Protein 4TVM (pdb70)

CATH classification: 2.20.28.60 (+2 more: 1.10.580.10, 1.10.230.10)

Radius of gyration: 23.13 Å; Cα contacts (8 Å, |Δi|>4): 486; chains: 1; bounding box: 60×56×73 Å

Nearest PDB structures (foldseek):
  4tvm-assembly1_A-2  TM=1.003E+00  e=7.308E-59  Mycobacterium tuberculosis H37Rv
  2h12-assembly1_E  TM=9.307E-01  e=6.183E-31  Acetobacter aceti
  4jad-assembly1_A  TM=8.945E-01  e=4.237E-31  Escherichia coli K-12
  4g6b-assembly1_A  TM=8.903E-01  e=1.090E-30  Escherichia coli K-12
  1nxe-assembly1_A-3  TM=8.908E-01  e=1.922E-30  Escherichia coli

GO terms:
  GO:0005886 plasma membrane (C, HDA)

Secondary structure (DSSP, 8-state):
-EEE--SS--EEE-EE--SSS--EE---S-TTTSS-----GGGTT-------SEEEETTTTEEEETTEEHHHHHHH--HHHHHHHHHHSSPPPHHHHHHHHHHHHTT-S--HHHHHGGGGS-TT--HHHHHHHHHHHHHHH-GGG--SSSTTHHHHHHHHHHHHHHHHHHHHHHHHTTPPP----TTS-HHHHHHHHHH--TTS-----HHHHHHHHHHHHHHS---S-HHHHHHHHHHHTT--HHHHHHHHHHHHSSTTTTTHHHHHHHHHHHHTTSS-S------HHHHHHHHHHHHH---S-HHHHHHHHHH---HHHHHHHHHTT--GGGHHHHHHHHHHHHHHHHHHHHHTSS----------------------

Solvent-accessible surface area: 21440 Å² total; per-residue (Å²): 117,28,88,70,175,36,129,62,19,123,26,99,12,129,53,57,144,43,147,94,42,99,79,31,100,38,83,44,92,18,69,79,151,13,56,76,43,74,154,38,118,69,134,84,137,64,89,110,38,157,45,83,2,19,52,71,47,38,136,58,8,46,8,58,0,59,54,70,44,2,72,107,9,7,79,183,20,65,6,16,38,0,2,26,0,0,11,79,16,114,76,16,85,116,97,80,54,58,109,5,41,33,99,2,31,172,29,6,110,10,94,88,58,0,40,150,79,0,105,74,43,92,202,75,19,89,3,10,45,0,0,14,43,0,0,73,17,4,27,68,64,18,136,99,3,46,63,27,97,59,90,42,54,10,50,58,3,0,3,29,2,6,0,8,1,12,1,0,0,0,3,0,23,1,38,23,46,78,49,70,38,12,85,27,55,132,91,33,64,8,2,46,3,3,2,53,1,0,41,1,91,97,95,113,124,65,162,14,65,106,124,32,24,119,0,0,20,6,1,6,0,2,24,0,0,56,11,95,20,77,0,0,47,35,0,24,101,42,3,15,68,135,20,24,6,1,58,0,0,3,12,0,0,82,27,0,123,22,98,178,41,0,6,23,5,37,41,23,4,91,131,24,66,35,68,157,102,73,78,76,95,136,106,222,167,107,40,27,50,24,154,14,5,102,109,13,8,100,137,54,113,47,125,72,7,108,116,45,69,46,86,103,154,121,129,120,116,69,35,38,3,0,30,3,1,104,49,20,43,2,49,16,139,0,0,8,0,0,19,0,5,0,6,3,0,0,0,0,1,1,1,21,31,12,43,122,67,91,115,44,192,109,34,180,76,165,137,96,147,130,49,165,141,132,210,146,182,113,136,180

Organism: Mycobacterium tuberculosis (strain ATCC 25618 / H37Rv) (NCBI:txid83332)

Foldseek 3Di:
DDKQADPVDIGDFDWADDPDDDTDGDCDVVPVVPVDDDDDPPCPPPDDDDDQAWDADLVVGFIDGLPHGLVCCLVPHWLQQLLVCRQVPHGDDPVRSVVLQVLLLVQQDDDVVLLCVLVPDDQQDQLLVQLLVSLVCVCVVCVPQFQLQDPVSLPNVLSNCLRHLLLSLLSSLCRNPVADADDADSPDGSQQSSVCRNPNHPVDDDDRDVLLSSLLRSVLSLLQADDDDQLLVQLVQCCQVVGTNSVSLSSSSVSLPDCVHLLVLLVLVVVQVVQVVDPHDDDPRDDPSQVVLVVSQVVLDPPHCVCVVVVVVPPDGSPSVSSVCVSSVHDSSSRSSSSSSSHVSHSSNSSVVQNVDPHRHHDDDDDDDDDDDDDDDPPD

B-factor: mean 55.1, std 18.45, range [26.33, 127.05]

Structure (mmCIF, N/CA/C/O backbone):
data_4TVM
#
_entry.id   4TVM
#
_cell.length_a   148.767
_cell.length_b   148.767
_cell.length_c   182.797
_cell.angle_alpha   90.00
_cell.angle_beta   90.00
_cell.angle_gamma   120.00
#
_symmetry.space_group_name_H-M   'H 3 2'
#
loop_
_entity.id
_entity.type
_entity.pdbx_description
1 polymer 'Citrate synthase'
2 non-polymer 'OXALOACETATE ION'
3 water water
#
loop_
_atom_site.group_PDB
_atom_site.id
_atom_site.type_symbol
_atom_site.label_atom_id
_atom_site.label_alt_id
_atom_site.label_comp_id
_atom_site.label_asym_id
_atom_site.label_entity_id
_atom_site.label_seq_id
_atom_site.pdbx_PDB_ins_code
_atom_site.Cartn_x
_atom_site.Cartn_y
_atom_site.Cartn_z
_atom_site.occupancy
_atom_site.B_iso_or_equiv
_atom_site.auth_seq_id
_atom_site.auth_comp_id
_atom_site.auth_asym_id
_atom_site.auth_atom_id
_atom_site.pdbx_PDB_model_num
ATOM 1 N N . THR A 1 7 ? 39.473 53.137 82.805 1.00 58.19 7 THR A N 1
ATOM 2 C CA . THR A 1 7 ? 39.381 53.374 84.277 1.00 61.67 7 THR A CA 1
ATOM 3 C C . THR A 1 7 ? 38.168 54.242 84.677 1.00 59.98 7 THR A C 1
ATOM 4 O O . THR A 1 7 ? 37.703 55.093 83.907 1.00 59.99 7 THR A O 1
ATOM 8 N N . ALA A 1 8 ? 37.645 53.975 85.874 1.00 59.72 8 ALA A N 1
ATOM 9 C CA . ALA A 1 8 ? 36.736 54.883 86.588 1.00 55.14 8 ALA A CA 1
ATOM 10 C C . ALA A 1 8 ? 37.291 55.088 87.987 1.00 57.31 8 ALA A C 1
ATOM 11 O O . ALA A 1 8 ? 38.130 54.314 88.449 1.00 52.46 8 ALA A O 1
ATOM 13 N N . 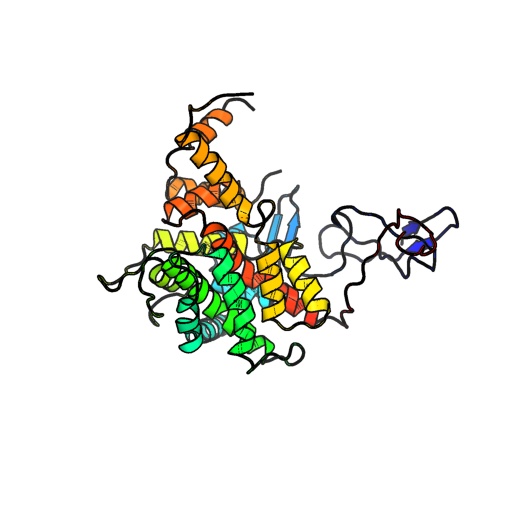THR A 1 9 ? 36.819 56.127 88.661 1.00 60.53 9 THR A N 1
ATOM 14 C CA . THR A 1 9 ? 37.198 56.390 90.033 1.00 58.99 9 THR A CA 1
ATOM 15 C C . THR A 1 9 ? 35.913 56.610 90.814 1.00 61.38 9 THR A C 1
ATOM 16 O O . THR A 1 9 ? 35.031 57.350 90.367 1.00 56.85 9 THR A O 1
ATOM 20 N N . LEU A 1 10 ? 35.816 55.953 91.970 1.00 65.64 10 LEU A N 1
ATOM 21 C CA . LEU A 1 10 ? 34.696 56.095 92.877 1.00 64.78 10 LEU A CA 1
ATOM 22 C C . LEU A 1 10 ? 35.156 56.711 94.193 1.00 71.66 10 LEU A C 1
ATOM 23 O O . LEU A 1 10 ? 36.188 56.312 94.771 1.00 68.83 10 LEU A O 1
ATOM 28 N N . ARG A 1 11 ? 34.353 57.659 94.669 1.00 75.50 11 ARG A N 1
ATOM 29 C CA . ARG A 1 11 ? 34.638 58.408 95.880 1.00 80.67 11 ARG A CA 1
ATOM 30 C C . ARG A 1 11 ? 33.457 58.218 96.825 1.00 81.48 11 ARG A C 1
ATOM 31 O O . ARG A 1 11 ? 32.331 58.598 96.505 1.00 85.81 11 ARG A O 1
ATOM 39 N N . TYR A 1 12 ? 33.729 57.649 97.991 1.00 79.69 12 TYR A N 1
ATOM 40 C CA . TYR A 1 12 ? 32.711 57.310 98.967 1.00 74.43 12 TYR A CA 1
ATOM 41 C C . TYR A 1 12 ? 33.148 57.956 100.264 1.00 76.66 12 TYR A C 1
ATOM 42 O O . TYR A 1 12 ? 34.282 58.394 100.380 1.00 78.28 12 TYR A O 1
ATOM 51 N N . PRO A 1 13 ? 32.270 57.989 101.255 1.00 79.16 13 PRO A N 1
ATOM 52 C CA . PRO A 1 13 ? 32.522 58.813 102.426 1.00 80.93 13 PRO A CA 1
ATOM 53 C C . PRO A 1 13 ? 33.883 58.574 103.045 1.00 82.78 13 PRO A C 1
ATOM 54 O O . PRO A 1 13 ? 34.576 59.526 103.403 1.00 83.65 13 PRO A O 1
ATOM 58 N N . GLY A 1 14 ? 34.267 57.311 103.159 1.00 80.07 14 GLY A N 1
ATOM 59 C CA . GLY A 1 14 ? 35.641 56.989 103.481 1.00 78.49 14 GLY A CA 1
ATOM 60 C C . GLY A 1 14 ? 36.550 57.464 102.361 1.00 83.54 14 GLY A C 1
ATOM 61 O O . GLY A 1 14 ? 37.609 58.036 102.611 1.00 84.96 14 GLY A O 1
ATOM 62 N N . GLY A 1 15 ? 36.114 57.230 101.122 1.00 85.55 15 GLY A N 1
ATOM 63 C CA . GLY A 1 15 ? 36.834 57.621 99.925 1.00 87.77 15 GLY A CA 1
ATOM 64 C C . GLY A 1 15 ? 38.059 56.738 99.813 1.00 88.68 15 GLY A C 1
ATOM 65 O O . GLY A 1 15 ? 38.494 56.221 100.830 1.00 90.89 15 GLY A O 1
ATOM 66 N N . GLU A 1 16 ? 38.618 56.493 98.632 1.00 87.16 16 GLU A N 1
ATOM 67 C CA . GLU A 1 16 ? 38.101 56.882 97.337 1.00 84.90 16 GLU A CA 1
ATOM 68 C C . GLU A 1 16 ? 38.798 55.931 96.376 1.00 85.37 16 GLU A C 1
ATOM 69 O O . GLU A 1 16 ? 39.969 55.607 96.600 1.00 82.07 16 GLU A O 1
ATOM 75 N N . ILE A 1 17 ? 38.126 55.452 95.326 1.00 79.83 17 ILE A N 1
ATOM 76 C CA . ILE A 1 17 ? 38.703 54.327 94.573 1.00 72.91 17 ILE A CA 1
ATOM 77 C C . ILE A 1 17 ? 38.566 54.232 93.041 1.00 72.71 17 ILE A C 1
ATOM 78 O O . ILE A 1 17 ? 37.589 54.662 92.432 1.00 60.18 17 ILE A O 1
ATOM 83 N N . ASP A 1 18 ? 39.575 53.578 92.468 1.00 74.15 18 ASP A N 1
ATOM 84 C CA . ASP A 1 18 ? 39.760 53.419 91.038 1.00 77.36 18 ASP A CA 1
ATOM 85 C C . ASP A 1 18 ? 39.391 52.007 90.578 1.00 75.22 18 ASP A C 1
ATOM 86 O O . ASP A 1 18 ? 39.871 51.037 91.139 1.00 80.76 18 ASP A O 1
ATOM 91 N N . LEU A 1 19 ? 38.609 51.896 89.516 1.00 74.86 19 LEU A N 1
ATOM 92 C CA . LEU A 1 19 ? 38.047 50.615 89.099 1.00 70.04 19 LEU A CA 1
ATOM 93 C C . LEU A 1 19 ? 38.330 50.276 87.655 1.00 68.59 19 LEU A C 1
ATOM 94 O O . LEU A 1 19 ? 38.148 51.103 86.776 1.00 64.90 19 LEU A O 1
ATOM 99 N N . GLN A 1 20 ? 38.740 49.049 87.386 1.00 67.73 20 GLN A N 1
ATOM 100 C CA . GLN A 1 20 ? 39.019 48.675 86.010 1.00 73.25 20 GLN A CA 1
ATOM 101 C C . GLN A 1 20 ? 37.776 48.672 85.142 1.00 74.41 20 GLN A C 1
ATOM 102 O O . GLN A 1 20 ? 36.663 48.548 85.639 1.00 75.53 20 GLN A O 1
ATOM 108 N N . ILE A 1 21 ? 37.964 48.829 83.841 1.00 72.67 21 ILE A N 1
ATOM 109 C CA . ILE A 1 21 ? 36.834 48.804 82.926 1.00 69.93 21 ILE A CA 1
ATOM 110 C C . ILE A 1 21 ? 37.002 47.610 82.036 1.00 68.63 21 ILE A C 1
ATOM 111 O O . ILE A 1 21 ? 38.077 47.376 81.497 1.00 62.93 21 ILE A O 1
ATOM 116 N N . VAL A 1 22 ? 35.936 46.850 81.887 1.00 73.41 22 VAL A N 1
ATOM 117 C CA . VAL A 1 22 ? 36.003 45.655 81.079 1.00 74.37 22 VAL A CA 1
ATOM 118 C C . VAL A 1 22 ? 35.130 45.919 79.868 1.00 73.07 22 VAL A C 1
ATOM 119 O O . VAL A 1 22 ? 33.992 46.390 80.005 1.00 72.01 22 VAL A O 1
ATOM 123 N N . HIS A 1 23 ? 35.685 45.649 78.688 1.00 70.29 23 HIS A N 1
ATOM 124 C CA . HIS A 1 23 ? 35.074 46.072 77.438 1.00 65.19 23 HIS A CA 1
ATOM 125 C C . HIS A 1 23 ? 34.233 45.012 76.787 1.00 59.53 23 HIS A C 1
ATOM 126 O O . HIS A 1 23 ? 34.608 43.860 76.738 1.00 69.01 23 HIS A O 1
ATOM 133 N N . ALA A 1 24 ? 33.110 45.432 76.244 1.00 55.52 24 ALA A N 1
ATOM 134 C CA . ALA A 1 24 ? 32.148 44.547 75.643 1.00 55.35 24 ALA A CA 1
ATOM 135 C C . ALA A 1 24 ? 32.293 44.606 74.128 1.00 57.44 24 ALA A C 1
ATOM 136 O O . ALA A 1 24 ? 32.412 45.696 73.565 1.00 54.81 24 ALA A O 1
ATOM 138 N N . THR A 1 25 ? 32.252 43.457 73.464 1.00 54.77 25 THR A N 1
ATOM 139 C CA . THR A 1 25 ? 32.315 43.467 72.011 1.00 54.26 25 THR A CA 1
ATOM 140 C C . THR A 1 25 ? 31.095 44.096 71.378 1.00 46.64 25 THR A C 1
ATOM 141 O O . THR A 1 25 ? 31.133 44.428 70.232 1.00 52.95 25 THR A O 1
ATOM 145 N N . GLU A 1 26 ? 30.018 44.256 72.113 1.00 46.52 26 GLU A N 1
ATOM 146 C CA . GLU A 1 26 ? 28.941 45.121 71.692 1.00 42.91 26 GLU A CA 1
ATOM 147 C C . GLU A 1 26 ? 28.141 45.436 72.906 1.00 43.95 26 GLU A C 1
ATOM 148 O O . GLU A 1 26 ? 28.057 44.627 73.815 1.00 43.10 26 GLU A O 1
ATOM 154 N N . GLY A 1 27 ? 27.498 46.587 72.910 1.00 43.68 27 GLY A N 1
ATOM 155 C CA . GLY A 1 27 ? 26.622 46.954 73.997 1.00 39.93 27 GLY A CA 1
ATOM 156 C C . GLY A 1 27 ? 27.411 47.615 75.096 1.00 42.28 27 GLY A C 1
ATOM 157 O O . GLY A 1 27 ? 28.563 47.999 74.901 1.00 42.21 27 GLY A O 1
ATOM 158 N N . ALA A 1 28 ? 26.778 47.735 76.263 1.00 45.06 28 ALA A N 1
ATOM 159 C CA . ALA A 1 28 ? 27.344 48.443 77.397 1.00 41.53 28 ALA A CA 1
ATOM 160 C C . ALA A 1 28 ? 28.563 47.740 77.925 1.00 45.69 28 ALA A C 1
ATOM 161 O O . ALA A 1 28 ? 28.662 46.510 77.899 1.00 52.61 28 ALA A O 1
ATOM 163 N N . ASP A 1 29 ? 29.500 48.546 78.390 1.00 52.76 29 ASP A N 1
ATOM 164 C CA . ASP A 1 29 ? 30.691 48.055 79.032 1.00 57.35 29 ASP A CA 1
ATOM 165 C C . ASP A 1 29 ? 30.436 48.036 80.523 1.00 60.27 29 ASP A C 1
ATOM 166 O O . ASP A 1 29 ? 29.506 48.698 81.030 1.00 52.56 29 ASP A O 1
ATOM 171 N N . GLY A 1 30 ? 31.265 47.261 81.219 1.00 66.14 30 GLY A N 1
ATOM 172 C CA . GLY A 1 30 ? 31.190 47.136 82.674 1.00 60.89 30 GLY A CA 1
ATOM 173 C C . GLY A 1 30 ? 32.293 47.907 83.381 1.00 58.71 30 GLY A C 1
ATOM 174 O O . GLY A 1 30 ? 33.419 48.023 82.875 1.00 58.58 30 GLY A O 1
ATOM 175 N N . ILE A 1 31 ? 31.946 48.449 84.547 1.00 59.32 31 ILE A N 1
ATOM 176 C CA . ILE A 1 31 ? 32.917 48.986 85.500 1.00 57.46 31 ILE A CA 1
ATOM 177 C C . ILE A 1 31 ? 33.159 47.904 86.558 1.00 58.22 31 ILE A C 1
ATOM 178 O O . ILE A 1 31 ? 32.306 47.670 87.430 1.00 54.34 31 ILE A O 1
ATOM 183 N N . ALA A 1 32 ? 34.312 47.243 86.482 1.00 56.22 32 ALA A N 1
ATOM 184 C CA . ALA A 1 32 ? 34.590 46.103 87.350 1.00 60.14 32 ALA A CA 1
ATOM 185 C C . ALA A 1 32 ? 34.692 46.555 88.791 1.00 63.13 32 ALA A C 1
ATOM 186 O O . ALA A 1 32 ? 35.595 47.310 89.165 1.00 59.71 32 ALA A O 1
ATOM 188 N N . LEU A 1 33 ? 33.753 46.098 89.605 1.00 62.11 33 LEU A N 1
ATOM 189 C CA . LEU A 1 33 ? 33.905 46.244 91.025 1.00 59.99 33 LEU A CA 1
ATOM 190 C C . LEU A 1 33 ? 35.145 45.433 91.309 1.00 63.93 33 LEU A C 1
ATOM 191 O O . LEU A 1 33 ? 35.453 44.506 90.562 1.00 73.24 33 LEU A O 1
ATOM 196 N N . GLY A 1 34 ? 35.905 45.826 92.318 1.00 65.46 34 GLY A N 1
ATOM 197 C CA . GLY A 1 34 ? 37.099 45.086 92.675 1.00 72.33 34 GLY A CA 1
ATOM 198 C C . GLY A 1 34 ? 36.700 44.196 93.827 1.00 75.36 34 GLY A C 1
ATOM 199 O O . GLY A 1 34 ? 35.644 43.556 93.771 1.00 71.30 34 GLY A O 1
ATOM 200 N N . PRO A 1 35 ? 37.560 44.125 94.855 1.00 70.05 35 PRO A N 1
ATOM 201 C CA . PRO A 1 35 ? 37.104 43.762 96.191 1.00 69.94 35 PRO A CA 1
ATOM 202 C C . PRO A 1 35 ? 36.494 45.013 96.842 1.00 70.90 35 PRO A C 1
ATOM 203 O O . PRO A 1 35 ? 37.121 45.677 97.676 1.00 59.31 35 PRO A O 1
ATOM 207 N N . LEU A 1 36 ? 35.270 45.335 96.429 1.00 71.63 36 LEU A N 1
ATOM 208 C CA . LEU A 1 36 ? 34.667 46.615 96.790 1.00 67.91 36 LEU A CA 1
ATOM 209 C C . LEU A 1 36 ? 34.547 46.852 98.291 1.00 68.36 36 LEU A C 1
ATOM 210 O O . LEU A 1 36 ? 34.753 47.976 98.732 1.00 61.81 36 LEU A O 1
ATOM 215 N N . LEU A 1 37 ? 34.218 45.829 99.076 1.00 76.06 37 LEU A N 1
ATOM 216 C CA . LEU A 1 37 ? 34.294 45.980 100.539 1.00 80.46 37 LEU A CA 1
ATOM 217 C C . LEU A 1 37 ? 35.107 44.897 101.187 1.00 79.48 37 LEU A C 1
ATOM 218 O O . LEU A 1 37 ? 34.962 43.750 100.810 1.00 86.25 37 LEU A O 1
ATOM 223 N N . ALA A 1 38 ? 36.057 45.239 102.057 1.00 86.09 38 ALA A N 1
ATOM 224 C CA . ALA A 1 38 ? 36.942 46.368 101.862 1.00 84.38 38 ALA A CA 1
ATOM 225 C C . ALA A 1 38 ? 37.664 45.765 100.702 1.00 81.07 38 ALA A C 1
ATOM 226 O O . ALA A 1 38 ? 37.721 44.529 100.620 1.00 76.86 38 ALA A O 1
ATOM 228 N N . LYS A 1 39 ? 38.248 46.549 99.807 1.00 78.74 39 LYS A N 1
ATOM 229 C CA . LYS A 1 39 ? 38.869 47.852 100.040 1.00 72.50 39 LYS A CA 1
ATOM 230 C C . LYS A 1 39 ? 38.098 49.011 100.660 1.00 69.98 39 LYS A C 1
ATOM 231 O O . LYS A 1 39 ? 38.729 49.943 101.159 1.00 73.40 39 LYS A O 1
ATOM 237 N N . THR A 1 40 ? 36.774 49.018 100.589 1.00 65.04 40 THR A N 1
ATOM 238 C CA . THR A 1 40 ? 36.026 50.211 100.980 1.00 60.55 40 THR A CA 1
ATOM 239 C C . THR A 1 40 ? 34.961 50.065 102.050 1.00 61.27 40 THR A C 1
ATOM 240 O O . THR A 1 40 ? 34.363 51.067 102.438 1.00 61.49 40 THR A O 1
ATOM 244 N N . GLY A 1 41 ? 34.687 48.855 102.524 1.00 62.73 41 GLY A N 1
ATOM 245 C CA . GLY A 1 41 ? 33.573 48.663 103.455 1.00 63.16 41 GLY A CA 1
ATOM 246 C C . GLY A 1 41 ? 32.214 49.139 102.939 1.00 63.98 41 GLY A C 1
ATOM 247 O O . GLY A 1 41 ? 31.324 49.487 103.726 1.00 70.01 41 GLY A O 1
ATOM 248 N N . HIS A 1 42 ? 32.039 49.155 101.623 1.00 56.31 42 HIS A N 1
ATOM 249 C CA . HIS A 1 42 ? 30.775 49.556 101.036 1.00 57.59 42 HIS A CA 1
ATOM 250 C C . HIS A 1 42 ? 30.311 48.543 99.991 1.00 55.31 42 HIS A C 1
ATOM 251 O O . HIS A 1 42 ? 31.120 47.802 99.441 1.00 53.53 42 HIS A O 1
ATOM 258 N N . THR A 1 43 ? 29.006 48.513 99.740 1.00 53.19 43 THR A N 1
ATOM 259 C CA . THR A 1 43 ? 28.417 47.690 98.682 1.00 53.84 43 THR A CA 1
ATOM 260 C C . THR A 1 43 ? 27.633 48.540 97.699 1.00 55.89 43 THR A C 1
ATOM 261 O O . THR A 1 43 ? 27.236 49.670 98.010 1.00 53.02 43 THR A O 1
ATOM 265 N N . THR A 1 44 ? 27.402 47.993 96.509 1.00 51.99 44 THR A N 1
ATOM 266 C CA . THR A 1 44 ? 26.436 48.587 95.599 1.00 48.83 44 THR A CA 1
ATOM 267 C C . THR A 1 44 ? 25.086 48.089 96.047 1.00 46.12 44 THR A C 1
ATOM 268 O O . THR A 1 44 ? 24.958 46.975 96.545 1.00 53.27 44 THR A O 1
ATOM 272 N N . PHE A 1 45 ? 24.075 48.922 95.907 1.00 46.76 45 PHE A N 1
ATOM 273 C CA . PHE A 1 45 ? 22.699 48.492 96.118 1.00 47.72 45 PHE A CA 1
ATOM 274 C C . PHE A 1 45 ? 21.992 48.669 94.772 1.00 45.52 45 PHE A C 1
ATOM 275 O O . PHE A 1 45 ? 22.065 49.729 94.200 1.00 46.45 45 PHE A O 1
ATOM 283 N N . ASP A 1 46 ? 21.368 47.619 94.247 1.00 48.69 46 ASP A N 1
ATOM 284 C CA . ASP A 1 46 ? 20.705 47.666 92.932 1.00 48.64 46 ASP A CA 1
ATOM 285 C C . ASP A 1 46 ? 19.524 46.730 92.858 1.00 45.95 46 ASP A C 1
ATOM 286 O O . ASP A 1 46 ? 19.681 45.554 92.567 1.00 49.65 46 ASP A O 1
ATOM 291 N N . VAL A 1 47 ? 18.338 47.252 93.111 1.00 47.30 47 VAL A N 1
ATOM 292 C CA . VAL A 1 47 ? 17.120 46.445 93.060 1.00 50.76 47 VAL A CA 1
ATOM 293 C C . VAL A 1 47 ? 17.007 45.638 91.765 1.00 52.02 47 VAL A C 1
ATOM 294 O O . VAL A 1 47 ? 17.157 46.170 90.679 1.00 58.66 47 VAL A O 1
ATOM 298 N N . GLY A 1 48 ? 16.777 44.343 91.904 1.00 52.77 48 GLY A N 1
ATOM 299 C CA . GLY A 1 48 ? 16.615 43.444 90.777 1.00 52.97 48 GLY A CA 1
ATOM 300 C C . GLY A 1 48 ? 17.901 43.050 90.065 1.00 53.76 48 GLY A C 1
ATOM 301 O O . GLY A 1 48 ? 17.854 42.276 89.098 1.00 54.33 48 GLY A O 1
ATOM 302 N N . PHE A 1 49 ? 19.043 43.562 90.523 1.00 48.43 49 PHE A N 1
ATOM 303 C CA . PHE A 1 49 ? 20.309 43.454 89.767 1.00 45.30 49 PHE A CA 1
ATOM 304 C C . PHE A 1 49 ? 20.244 44.135 88.393 1.00 42.15 49 PHE A C 1
ATOM 305 O O . PHE A 1 49 ? 21.009 43.808 87.488 1.00 40.37 49 PHE A O 1
ATOM 313 N N . ALA A 1 50 ? 19.350 45.103 88.241 1.00 45.37 50 ALA A N 1
ATOM 314 C CA . ALA A 1 50 ? 19.010 45.612 86.908 1.00 47.35 50 ALA A CA 1
ATOM 315 C C . ALA A 1 50 ? 20.207 46.202 86.214 1.00 47.91 50 ALA A C 1
ATOM 316 O O . ALA A 1 50 ? 20.304 46.123 84.980 1.00 49.55 50 ALA A O 1
ATOM 318 N N . ASN A 1 51 ? 21.128 46.773 87.003 1.00 45.26 51 ASN A N 1
ATOM 319 C CA . ASN A 1 51 ? 22.322 47.435 86.463 1.00 43.47 51 ASN A CA 1
ATOM 320 C C . ASN A 1 51 ? 23.620 46.744 86.741 1.00 42.61 51 ASN A C 1
ATOM 321 O O . ASN A 1 51 ? 24.689 47.267 86.424 1.00 46.72 51 ASN A O 1
ATOM 326 N N . THR A 1 52 ? 23.529 45.544 87.293 1.00 44.58 52 THR A N 1
ATOM 327 C CA . THR A 1 52 ? 24.702 44.765 87.626 1.00 42.24 52 THR A CA 1
ATOM 328 C C . THR A 1 52 ? 24.777 43.575 86.720 1.00 42.37 52 THR A C 1
ATOM 329 O O . THR A 1 52 ? 23.758 42.918 86.489 1.00 39.09 52 THR A O 1
ATOM 333 N N . ALA A 1 53 ? 25.993 43.285 86.258 1.00 45.06 53 ALA A N 1
ATOM 334 C CA . ALA A 1 53 ? 26.289 42.096 85.476 1.00 46.13 53 ALA A CA 1
ATOM 335 C C . ALA A 1 53 ? 27.280 41.242 86.220 1.00 48.29 53 ALA A C 1
ATOM 336 O O . ALA A 1 53 ? 28.323 41.741 86.631 1.00 47.65 53 ALA A O 1
ATOM 338 N N . ALA A 1 54 ? 27.001 39.951 86.361 1.00 47.90 54 ALA A N 1
ATOM 339 C CA . ALA A 1 54 ? 27.965 39.064 87.020 1.00 50.58 54 ALA A CA 1
ATOM 340 C C . ALA A 1 54 ? 28.682 38.127 86.047 1.00 53.02 54 ALA A C 1
ATOM 341 O O . ALA A 1 54 ? 29.589 37.390 86.435 1.00 55.61 54 ALA A O 1
ATOM 343 N N . ALA A 1 55 ? 28.293 38.146 84.783 1.00 52.10 55 ALA A N 1
ATOM 344 C CA . ALA A 1 55 ? 28.882 37.221 83.842 1.00 49.74 55 ALA A CA 1
ATOM 345 C C . ALA A 1 55 ? 29.218 37.870 82.531 1.00 49.34 55 ALA A C 1
ATOM 346 O O . ALA A 1 55 ? 28.647 38.884 82.140 1.00 45.31 55 ALA A O 1
ATOM 348 N N . LYS A 1 56 ? 30.154 37.241 81.849 1.00 48.38 56 LYS A N 1
ATOM 349 C CA . LYS A 1 56 ? 30.393 37.526 80.477 1.00 45.75 56 LYS A CA 1
ATOM 350 C C . LYS A 1 56 ? 29.750 36.404 79.720 1.00 46.30 56 LYS A C 1
ATOM 351 O O . LYS A 1 56 ? 30.003 35.263 80.038 1.00 51.25 56 LYS A O 1
ATOM 357 N N . SER A 1 57 ? 28.918 36.688 78.730 1.00 47.79 57 SER A N 1
ATOM 358 C CA . SER A 1 57 ? 28.662 35.660 77.737 1.00 46.14 57 SER A CA 1
ATOM 359 C C . SER A 1 57 ? 28.512 36.208 76.351 1.00 46.11 57 SER A C 1
ATOM 360 O O . SER A 1 57 ? 28.252 37.383 76.138 1.00 47.79 57 SER A O 1
ATOM 363 N N . SER A 1 58 ? 28.680 35.305 75.412 1.00 42.27 58 SER A N 1
ATOM 364 C CA . SER A 1 58 ? 28.677 35.644 74.039 1.00 46.97 58 SER A CA 1
ATOM 365 C C . SER A 1 58 ? 27.582 34.851 73.375 1.00 45.45 58 SER A C 1
ATOM 366 O O . SER A 1 58 ? 27.770 34.331 72.274 1.00 40.22 58 SER A O 1
ATOM 369 N N . ILE A 1 59 ? 26.447 34.737 74.061 1.00 39.80 59 ILE A N 1
ATOM 370 C CA . ILE A 1 59 ? 25.394 33.890 73.567 1.00 39.73 59 ILE A CA 1
ATOM 371 C C . ILE A 1 59 ? 24.270 34.676 72.912 1.00 39.63 59 ILE A C 1
ATOM 372 O O . ILE A 1 59 ? 23.848 34.347 71.813 1.00 40.73 59 ILE A O 1
ATOM 377 N N . THR A 1 60 ? 23.751 35.680 73.601 1.00 38.49 60 THR A N 1
ATOM 378 C CA . THR A 1 60 ? 22.695 36.465 73.054 1.00 39.60 60 THR A CA 1
ATOM 379 C C . THR A 1 60 ? 22.973 37.940 73.222 1.00 41.56 60 THR A C 1
ATOM 380 O O . THR A 1 60 ? 23.328 38.368 74.284 1.00 37.16 60 THR A O 1
ATOM 384 N N . TYR A 1 61 ? 22.851 38.734 72.163 1.00 45.72 61 TYR A N 1
ATOM 385 C CA . TYR A 1 61 ? 22.993 40.165 72.361 1.00 43.07 61 TYR A CA 1
ATOM 386 C C . TYR A 1 61 ? 21.672 40.761 72.109 1.00 45.18 61 TYR A C 1
ATOM 387 O O . TYR A 1 61 ? 20.984 40.340 71.197 1.00 48.77 61 TYR A O 1
ATOM 396 N N . ILE A 1 62 ? 21.276 41.712 72.937 1.00 46.62 62 ILE A N 1
ATOM 397 C CA . ILE A 1 62 ? 20.076 42.432 72.657 1.00 54.88 62 ILE A CA 1
ATOM 398 C C . ILE A 1 62 ? 20.231 43.911 72.879 1.00 56.06 62 ILE A C 1
ATOM 399 O O . ILE A 1 62 ? 20.935 44.347 73.787 1.00 61.86 62 ILE A O 1
ATOM 404 N N . ASP A 1 63 ? 19.571 44.682 72.033 1.00 58.40 63 ASP A N 1
ATOM 405 C CA . ASP A 1 63 ? 19.415 46.087 72.292 1.00 62.43 63 ASP A CA 1
ATOM 406 C C . ASP A 1 63 ? 17.990 46.454 72.019 1.00 65.23 63 ASP A C 1
ATOM 407 O O . ASP A 1 63 ? 17.599 46.478 70.873 1.00 63.46 63 ASP A O 1
ATOM 412 N N . GLY A 1 64 ? 17.207 46.750 73.044 1.00 63.93 64 GLY A N 1
ATOM 413 C CA . GLY A 1 64 ? 15.778 46.988 72.824 1.00 71.44 64 GLY A CA 1
ATOM 414 C C . GLY A 1 64 ? 15.495 48.293 72.118 1.00 77.31 64 GLY A C 1
ATOM 415 O O . GLY A 1 64 ? 14.607 48.397 71.262 1.00 82.84 64 GLY A O 1
ATOM 416 N N . ASP A 1 65 ? 16.276 49.297 72.470 1.00 78.97 65 ASP A N 1
ATOM 417 C CA . ASP A 1 65 ? 16.079 50.592 71.906 1.00 75.84 65 ASP A CA 1
ATOM 418 C C . ASP A 1 65 ? 16.337 50.498 70.435 1.00 72.59 65 ASP A C 1
ATOM 419 O O . ASP A 1 65 ? 15.678 51.168 69.665 1.00 81.10 65 ASP A O 1
ATOM 424 N N . ALA A 1 66 ? 17.261 49.624 70.041 1.00 67.48 66 ALA A N 1
ATOM 425 C CA . ALA A 1 66 ? 17.718 49.563 68.640 1.00 66.08 66 ALA A CA 1
ATOM 426 C C . ALA A 1 66 ? 16.807 49.017 67.506 1.00 63.62 66 ALA A C 1
ATOM 427 O O . ALA A 1 66 ? 16.849 49.603 66.440 1.00 74.50 66 ALA A O 1
ATOM 429 N N . GLY A 1 67 ? 16.041 47.931 67.632 1.00 54.67 67 GLY A N 1
ATOM 430 C CA . GLY A 1 67 ? 16.044 47.001 68.730 1.00 55.12 67 GLY A CA 1
ATOM 431 C C . GLY A 1 67 ? 16.486 45.670 68.169 1.00 50.36 67 GLY A C 1
ATOM 432 O O . GLY A 1 67 ? 15.863 45.139 67.268 1.00 54.19 67 GLY A O 1
ATOM 433 N N . ILE A 1 68 ? 17.565 45.135 68.710 1.00 49.33 68 ILE A N 1
ATOM 434 C CA . ILE A 1 68 ? 18.240 43.983 68.142 1.00 49.12 68 ILE A CA 1
ATOM 435 C C . ILE A 1 68 ? 18.090 42.769 69.052 1.00 46.57 68 ILE A C 1
ATOM 436 O O . ILE A 1 68 ? 18.111 42.908 70.288 1.00 43.84 68 ILE A O 1
ATOM 441 N N . LEU A 1 69 ? 17.916 41.593 68.442 1.00 44.29 69 LEU A N 1
ATOM 442 C CA . LEU A 1 69 ? 18.097 40.317 69.144 1.00 44.13 69 LEU A CA 1
ATOM 443 C C . LEU A 1 69 ? 18.875 39.329 68.295 1.00 44.23 69 LEU A C 1
ATOM 444 O O . LEU A 1 69 ? 18.357 38.839 67.294 1.00 44.39 69 LEU A O 1
ATOM 449 N N . ARG A 1 70 ? 20.088 38.977 68.701 1.00 41.79 70 ARG A N 1
ATOM 450 C CA . ARG A 1 70 ? 20.854 37.972 67.959 1.00 41.50 70 ARG A CA 1
ATOM 451 C C . ARG A 1 70 ? 21.279 36.737 68.760 1.00 42.23 70 ARG A C 1
ATOM 452 O O . ARG A 1 70 ? 21.685 36.853 69.913 1.00 45.02 70 ARG A O 1
ATOM 460 N N . TYR A 1 71 ? 21.223 35.557 68.156 1.00 41.13 71 TYR A N 1
ATOM 461 C CA . TYR A 1 71 ? 21.839 34.380 68.788 1.00 39.63 71 TYR A CA 1
ATOM 462 C C . TYR A 1 71 ? 23.171 34.111 68.094 1.00 41.91 71 TYR A C 1
ATOM 463 O O . TYR A 1 71 ? 23.213 33.759 66.907 1.00 39.04 71 TYR A O 1
ATOM 472 N N . ARG A 1 72 ? 24.256 34.305 68.840 1.00 40.35 72 ARG A N 1
ATOM 473 C CA . ARG A 1 72 ? 25.607 34.081 68.339 1.00 37.87 72 ARG A CA 1
ATOM 474 C C . ARG A 1 72 ? 25.932 34.987 67.150 1.00 34.43 72 ARG A C 1
ATOM 475 O O . ARG A 1 72 ? 26.738 34.642 66.289 1.00 34.01 72 ARG A O 1
ATOM 483 N N . GLY A 1 73 ? 25.346 36.169 67.140 1.00 34.69 73 GLY A N 1
ATOM 484 C CA . GLY A 1 73 ? 25.616 37.165 66.099 1.00 37.35 73 GLY A CA 1
ATOM 485 C C . GLY A 1 73 ? 24.530 37.220 65.045 1.00 40.49 73 GLY A C 1
ATOM 486 O O . GLY A 1 73 ? 24.471 38.189 64.282 1.00 51.07 73 GLY A O 1
ATOM 487 N N . TYR A 1 74 ? 23.681 36.190 64.981 1.00 38.34 74 TYR A N 1
ATOM 488 C CA . TYR A 1 74 ? 22.697 36.055 63.915 1.00 37.92 74 TYR A CA 1
ATOM 489 C C . TYR A 1 74 ? 21.359 36.651 64.310 1.00 41.81 74 TYR A C 1
ATOM 490 O O . TYR A 1 74 ? 20.842 36.325 65.360 1.00 53.80 74 TYR A O 1
ATOM 499 N N . PRO A 1 75 ? 20.782 37.512 63.462 1.00 46.57 75 PRO A N 1
ATOM 500 C CA . PRO A 1 75 ? 19.516 38.102 63.912 1.00 43.07 75 PRO A CA 1
ATOM 501 C C . PRO A 1 75 ? 18.316 37.147 63.909 1.00 44.69 75 PRO A C 1
ATOM 502 O O . PRO A 1 75 ? 18.280 36.168 63.162 1.00 41.13 75 PRO A O 1
ATOM 506 N N . ILE A 1 76 ? 17.347 37.467 64.775 1.00 46.34 76 ILE A N 1
ATOM 507 C CA . ILE A 1 76 ? 16.247 36.593 65.094 1.00 44.43 76 ILE A CA 1
ATOM 508 C C . ILE A 1 76 ? 15.341 36.453 63.909 1.00 48.90 76 ILE A C 1
ATOM 509 O O . ILE A 1 76 ? 14.791 35.376 63.682 1.00 54.20 76 ILE A O 1
ATOM 514 N N . ASP A 1 77 ? 15.190 37.525 63.133 1.00 51.00 77 ASP A N 1
ATOM 515 C CA . ASP A 1 77 ? 14.317 37.473 61.968 1.00 47.68 77 ASP A CA 1
ATOM 516 C C . ASP A 1 77 ? 14.869 36.465 60.977 1.00 46.79 77 ASP A C 1
ATOM 517 O O . ASP A 1 77 ? 14.116 35.732 60.367 1.00 50.18 77 ASP A O 1
ATOM 522 N N . GLN A 1 78 ? 16.187 36.390 60.845 1.00 46.63 78 GLN A N 1
ATOM 523 C CA . GLN A 1 78 ? 16.804 35.434 59.907 1.00 46.68 78 GLN A CA 1
ATOM 524 C C . GLN A 1 78 ? 16.654 33.962 60.363 1.00 45.27 78 GLN A C 1
ATOM 525 O O . GLN A 1 78 ? 16.308 33.085 59.567 1.00 43.03 78 GLN A O 1
ATOM 531 N N . LEU A 1 79 ? 16.849 33.682 61.649 1.00 46.42 79 LEU A N 1
ATOM 532 C CA . LEU A 1 79 ? 16.724 32.282 62.144 1.00 40.13 79 LEU A CA 1
ATOM 533 C C . LEU A 1 79 ? 15.292 31.822 62.125 1.00 39.95 79 LEU A C 1
ATOM 534 O O . LEU A 1 79 ? 14.983 30.677 61.766 1.00 39.68 79 LEU A O 1
ATOM 539 N N . ALA A 1 80 ? 14.403 32.726 62.522 1.00 44.79 80 ALA A N 1
ATOM 540 C CA . ALA A 1 80 ? 12.976 32.431 62.577 1.00 47.74 80 ALA A CA 1
ATOM 541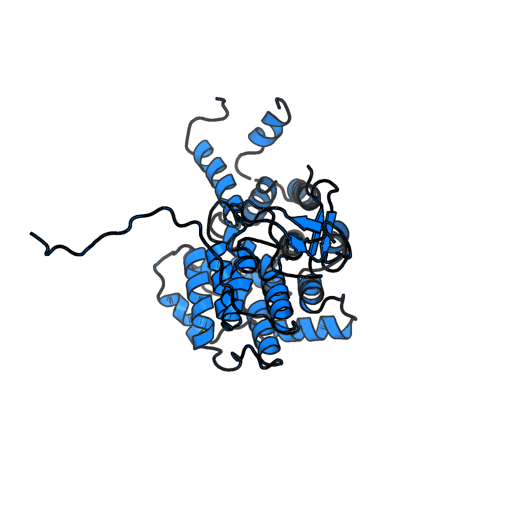 C C . ALA A 1 80 ? 12.496 32.033 61.207 1.00 49.41 80 ALA A C 1
ATOM 542 O O . ALA A 1 80 ? 11.864 30.998 61.030 1.00 52.98 80 ALA A O 1
ATOM 544 N N . GLU A 1 81 ? 12.809 32.882 60.239 1.00 55.83 81 GLU A N 1
ATOM 545 C CA . GLU A 1 81 ? 12.420 32.663 58.859 1.00 58.86 81 GLU A CA 1
ATOM 546 C C . GLU A 1 81 ? 13.239 31.573 58.163 1.00 51.01 81 GLU A C 1
ATOM 547 O O . GLU A 1 81 ? 12.672 30.826 57.354 1.00 49.34 81 GLU A O 1
ATOM 553 N N . LYS A 1 82 ? 14.530 31.436 58.481 1.00 43.25 82 LYS A N 1
ATOM 554 C CA . LYS A 1 82 ? 15.375 30.447 57.753 1.00 47.00 82 LYS A CA 1
ATOM 555 C C . LYS A 1 82 ? 15.955 29.207 58.487 1.00 45.64 82 LYS A C 1
ATOM 556 O O . LYS A 1 82 ? 16.474 28.294 57.829 1.00 43.14 82 LYS A O 1
ATOM 562 N N . SER A 1 83 ? 15.870 29.151 59.814 1.00 42.00 83 SER A N 1
ATOM 563 C CA . SER A 1 83 ? 16.467 28.043 60.557 1.00 40.93 83 SER A CA 1
ATOM 564 C C . SER A 1 83 ? 15.433 27.037 61.039 1.00 41.08 83 SER A C 1
ATOM 565 O O . SER A 1 83 ? 14.298 27.025 60.572 1.00 43.80 83 SER A O 1
ATOM 568 N N . THR A 1 84 ? 15.849 26.164 61.953 1.00 42.01 84 THR A N 1
ATOM 569 C CA . THR A 1 84 ? 14.909 25.317 62.706 1.00 41.85 84 THR A CA 1
ATOM 570 C C . THR A 1 84 ? 15.227 25.392 64.177 1.00 44.25 84 THR A C 1
ATOM 571 O O . THR A 1 84 ? 16.327 25.759 64.591 1.00 43.51 84 THR A O 1
ATOM 575 N N . PHE A 1 85 ? 14.260 25.021 64.988 1.00 46.86 85 PHE A N 1
ATOM 576 C CA . PHE A 1 85 ? 14.510 24.938 66.400 1.00 42.91 85 PHE A CA 1
ATOM 577 C C . PHE A 1 85 ? 15.718 24.065 66.760 1.00 42.53 85 PHE A C 1
ATOM 578 O O . PHE A 1 85 ? 16.496 24.412 67.649 1.00 48.41 85 PHE A O 1
ATOM 586 N N . ILE A 1 86 ? 15.933 22.973 66.059 1.00 42.40 86 ILE A N 1
ATOM 587 C CA . ILE A 1 86 ? 17.104 22.155 66.367 1.00 46.40 86 ILE A CA 1
ATOM 588 C C . ILE A 1 86 ? 18.396 22.829 65.946 1.00 42.82 86 ILE A C 1
ATOM 589 O O . ILE A 1 86 ? 19.412 22.749 66.625 1.00 38.27 86 ILE A O 1
ATOM 594 N N . GLU A 1 87 ? 18.375 23.500 64.808 1.00 44.00 87 GLU A N 1
ATOM 595 C CA . GLU A 1 87 ? 19.586 24.141 64.334 1.00 38.31 87 GLU A CA 1
ATOM 596 C C . GLU A 1 87 ? 19.949 25.246 65.333 1.00 36.71 87 GLU A C 1
ATOM 597 O O . GLU A 1 87 ? 21.113 25.480 65.666 1.00 34.06 87 GLU A O 1
ATOM 603 N N . VAL A 1 88 ? 18.910 25.886 65.833 1.00 33.62 88 VAL A N 1
ATOM 604 C CA . VAL A 1 88 ? 19.034 26.934 66.818 1.00 34.15 88 VAL A CA 1
ATOM 605 C C . VAL A 1 88 ? 19.552 26.427 68.149 1.00 35.70 88 VAL A C 1
ATOM 606 O O . VAL A 1 88 ? 20.421 27.075 68.739 1.00 37.06 88 VAL A O 1
ATOM 610 N N . CYS A 1 89 ? 19.053 25.263 68.606 1.00 35.56 89 CYS A N 1
ATOM 611 C CA . CYS A 1 89 ? 19.621 24.561 69.775 1.00 30.27 89 CYS A CA 1
ATOM 612 C C . CYS A 1 89 ? 21.085 24.406 69.569 1.00 27.28 89 CYS A C 1
ATOM 613 O O . CYS A 1 89 ? 21.881 24.794 70.392 1.00 28.15 89 CYS A O 1
ATOM 616 N N . TYR A 1 90 ? 21.463 23.796 68.460 1.00 29.34 90 TYR A N 1
ATOM 617 C CA . TYR A 1 90 ? 22.885 23.538 68.218 1.00 30.71 90 TYR A CA 1
ATOM 618 C C . TYR A 1 90 ? 23.672 24.835 68.271 1.00 32.71 90 TYR A C 1
ATOM 619 O O . TYR A 1 90 ? 24.702 24.884 68.953 1.00 34.88 90 TYR A O 1
ATOM 628 N N . LEU A 1 91 ? 23.185 25.878 67.575 1.00 30.29 91 LEU A N 1
ATOM 629 C CA . LEU A 1 91 ? 23.938 27.104 67.426 1.00 32.30 91 LEU A CA 1
ATOM 630 C C . LEU A 1 91 ? 24.182 27.656 68.789 1.00 34.71 91 LEU A C 1
ATOM 631 O O . LEU A 1 91 ? 25.306 27.932 69.149 1.00 40.28 91 LEU A O 1
ATOM 636 N N . LEU A 1 92 ? 23.115 27.831 69.556 1.00 33.63 92 LEU A N 1
ATOM 637 C CA . LEU A 1 92 ? 23.244 28.480 70.825 1.00 34.34 92 LEU A CA 1
ATOM 638 C C . LEU A 1 92 ? 24.204 27.749 71.715 1.00 38.10 92 LEU A C 1
ATOM 639 O O . LEU A 1 92 ? 25.058 28.375 72.346 1.00 44.32 92 LEU A O 1
ATOM 644 N N . ILE A 1 93 ? 24.029 26.436 71.818 1.00 36.99 93 ILE A N 1
ATOM 645 C CA . ILE A 1 93 ? 24.862 25.647 72.717 1.00 39.49 93 ILE A CA 1
ATOM 646 C C . ILE A 1 93 ? 26.335 25.621 72.308 1.00 41.84 93 ILE A C 1
ATOM 647 O O . ILE A 1 93 ? 27.181 25.911 73.127 1.00 49.39 93 ILE A O 1
ATOM 652 N N . TYR A 1 94 ? 26.656 25.307 71.064 1.00 46.24 94 TYR A N 1
ATOM 653 C CA . TYR A 1 94 ? 28.074 25.200 70.682 1.00 45.89 94 TYR A CA 1
ATOM 654 C C . TYR A 1 94 ? 28.577 26.449 69.995 1.00 47.96 94 TYR A C 1
ATOM 655 O O . TYR A 1 94 ? 29.735 26.535 69.638 1.00 50.96 94 TYR A O 1
ATOM 664 N N . GLY A 1 95 ? 27.707 27.417 69.788 1.00 50.63 95 GLY A N 1
ATOM 665 C CA . GLY A 1 95 ? 28.148 28.724 69.346 1.00 51.47 95 GLY A CA 1
ATOM 666 C C . GLY A 1 95 ? 28.393 28.908 67.869 1.00 49.41 95 GLY A C 1
ATOM 667 O O . GLY A 1 95 ? 28.895 29.953 67.467 1.00 52.46 95 GLY A O 1
ATOM 668 N N . GLU A 1 96 ? 28.036 27.932 67.044 1.00 46.39 96 GLU A N 1
ATOM 669 C CA . GLU A 1 96 ? 28.134 28.127 65.606 1.00 46.27 96 GLU A CA 1
ATOM 670 C C . GLU A 1 96 ? 27.024 27.395 64.917 1.00 45.52 96 GLU A C 1
ATOM 671 O O . GLU A 1 96 ? 26.435 26.484 65.472 1.00 43.70 96 GLU A O 1
ATOM 677 N N . LEU A 1 97 ? 26.747 27.759 63.672 1.00 49.02 97 LEU A N 1
ATOM 678 C CA . LEU A 1 97 ? 25.837 26.933 62.871 1.00 45.55 97 LEU A CA 1
ATOM 679 C C . LEU A 1 97 ? 26.607 25.674 62.470 1.00 48.96 97 LEU A C 1
ATOM 680 O O . LEU A 1 97 ? 27.840 25.735 62.294 1.00 45.69 97 LEU A O 1
ATOM 685 N N . PRO A 1 98 ? 25.885 24.542 62.311 1.00 47.89 98 PRO A N 1
ATOM 686 C CA . PRO A 1 98 ? 26.429 23.239 61.978 1.00 53.16 98 PRO A CA 1
ATOM 687 C C . PRO A 1 98 ? 26.496 22.891 60.486 1.00 60.80 98 PRO A C 1
ATOM 688 O O . PRO A 1 98 ? 25.554 23.165 59.741 1.00 62.06 98 PRO A O 1
ATOM 692 N N . ASP A 1 99 ? 27.584 22.245 60.066 1.00 62.89 99 ASP A N 1
ATOM 693 C CA . ASP A 1 99 ? 27.644 21.743 58.697 1.00 63.22 99 ASP A CA 1
ATOM 694 C C . ASP A 1 99 ? 26.778 20.500 58.638 1.00 66.21 99 ASP A C 1
ATOM 695 O O . ASP A 1 99 ? 26.458 19.917 59.678 1.00 70.78 99 ASP A O 1
ATOM 700 N N . THR A 1 100 ? 26.418 20.097 57.424 1.00 61.46 100 THR A N 1
ATOM 701 C CA . THR A 1 100 ? 25.426 19.054 57.206 1.00 58.92 100 THR A CA 1
ATOM 702 C C . THR A 1 100 ? 25.601 17.804 58.098 1.00 61.29 100 THR A C 1
ATOM 703 O O . THR A 1 100 ? 24.627 17.317 58.641 1.00 67.30 100 THR A O 1
ATOM 707 N N . ASP A 1 101 ? 26.822 17.302 58.250 1.00 61.26 101 ASP A N 1
ATOM 708 C CA . ASP A 1 101 ? 27.079 16.142 59.103 1.00 61.46 101 ASP A CA 1
ATOM 709 C C . ASP A 1 101 ? 26.737 16.482 60.563 1.00 62.71 101 ASP A C 1
ATOM 710 O O . ASP A 1 101 ? 26.022 15.740 61.235 1.00 60.07 101 ASP A O 1
ATOM 715 N N . GLN A 1 102 ? 27.249 17.608 61.049 1.00 57.45 102 GLN A N 1
ATOM 716 C CA . GLN A 1 102 ? 27.071 17.976 62.455 1.00 58.98 102 GLN A CA 1
ATOM 717 C C . GLN A 1 102 ? 25.604 18.082 62.881 1.00 58.79 102 GLN A C 1
ATOM 718 O O . GLN A 1 102 ? 25.249 17.679 63.991 1.00 64.99 102 GLN A O 1
ATOM 724 N N . LEU A 1 103 ? 24.757 18.593 61.993 1.00 56.84 103 LEU A N 1
ATOM 725 C CA . LEU A 1 103 ? 23.341 18.785 62.293 1.00 54.24 103 LEU A CA 1
ATOM 726 C C . LEU A 1 103 ? 22.631 17.458 62.335 1.00 56.37 103 LEU A C 1
ATOM 727 O O . LEU A 1 103 ? 21.783 17.231 63.191 1.00 60.12 103 LEU A O 1
ATOM 732 N N . ALA A 1 104 ? 22.994 16.584 61.408 1.00 51.81 104 ALA A N 1
ATOM 733 C CA . ALA A 1 104 ? 22.309 15.315 61.236 1.00 52.94 104 ALA A CA 1
ATOM 734 C C . ALA A 1 104 ? 22.659 14.364 62.364 1.00 53.39 104 ALA A C 1
ATOM 735 O O . ALA A 1 104 ? 21.807 13.612 62.848 1.00 50.50 104 ALA A O 1
ATOM 737 N N . GLN A 1 105 ? 23.927 14.392 62.747 1.00 54.10 105 GLN A N 1
ATOM 738 C CA . GLN A 1 105 ? 24.427 13.567 63.822 1.00 57.46 105 GLN A CA 1
ATOM 739 C C . GLN A 1 105 ? 23.884 14.064 65.162 1.00 57.07 105 GLN A C 1
ATOM 740 O O . GLN A 1 105 ? 23.559 13.277 66.029 1.00 56.93 105 GLN A O 1
ATOM 746 N N . PHE A 1 106 ? 23.737 15.371 65.294 1.00 57.63 106 PHE A N 1
ATOM 747 C CA . PHE A 1 106 ? 23.134 15.982 66.482 1.00 54.41 106 PHE A CA 1
ATOM 748 C C . PHE A 1 106 ? 21.634 15.679 66.568 1.00 53.00 106 PHE A C 1
ATOM 749 O O . PHE A 1 106 ? 21.074 15.411 67.634 1.00 49.60 106 PHE A O 1
ATOM 757 N N . THR A 1 107 ? 20.996 15.775 65.412 1.00 50.09 107 THR A N 1
ATOM 758 C CA . THR A 1 107 ? 19.596 15.482 65.216 1.00 42.94 107 THR A CA 1
ATOM 759 C C . THR A 1 107 ? 19.342 14.024 65.415 1.00 39.95 107 THR A C 1
ATOM 760 O O . THR A 1 107 ? 18.330 13.642 65.979 1.00 42.06 107 THR A O 1
ATOM 764 N N . GLY A 1 108 ? 20.252 13.203 64.911 1.00 39.10 108 GLY A N 1
ATOM 765 C CA . GLY A 1 108 ? 20.169 11.753 65.117 1.00 40.27 108 GLY A CA 1
ATOM 766 C C . GLY A 1 108 ? 20.282 11.388 66.591 1.00 40.65 108 GLY A C 1
ATOM 767 O O . GLY A 1 108 ? 19.503 10.596 67.088 1.00 39.58 108 GLY A O 1
ATOM 768 N N . ARG A 1 109 ? 21.245 12.001 67.277 1.00 40.47 109 ARG A N 1
ATOM 769 C CA . ARG A 1 109 ? 21.527 11.747 68.681 1.00 44.77 109 ARG A CA 1
ATOM 770 C C . ARG A 1 109 ? 20.312 12.059 69.557 1.00 44.82 109 ARG A C 1
ATOM 771 O O . ARG A 1 109 ? 19.970 11.303 70.465 1.00 46.17 109 ARG A O 1
ATOM 779 N N . ILE A 1 110 ? 19.635 13.159 69.263 1.00 44.38 110 ILE A N 1
ATOM 780 C CA . ILE A 1 110 ? 18.428 13.520 69.994 1.00 41.19 110 ILE A CA 1
ATOM 781 C C . ILE A 1 110 ? 17.300 12.553 69.656 1.00 44.84 110 ILE A C 1
ATOM 782 O O . ILE A 1 110 ? 16.479 12.241 70.514 1.00 45.00 110 ILE A O 1
ATOM 787 N N . GLN A 1 111 ? 17.228 12.092 68.412 1.00 45.98 111 GLN A N 1
ATOM 788 C CA . GLN A 1 111 ? 16.053 11.325 67.988 1.00 52.75 111 GLN A CA 1
ATOM 789 C C . GLN A 1 111 ? 16.042 9.975 68.676 1.00 55.20 111 GLN A C 1
ATOM 790 O O . GLN A 1 111 ? 14.990 9.381 68.881 1.00 59.79 111 GLN A O 1
ATOM 796 N N . ARG A 1 112 ? 17.218 9.500 69.062 1.00 56.93 112 ARG A N 1
ATOM 797 C CA . ARG A 1 112 ? 17.328 8.174 69.657 1.00 57.76 112 ARG A CA 1
ATOM 798 C C . ARG A 1 112 ? 17.264 8.208 71.201 1.00 48.45 112 ARG A C 1
ATOM 799 O O . ARG A 1 112 ? 17.356 7.164 71.817 1.00 50.41 112 ARG A O 1
ATOM 807 N N . HIS A 1 113 ? 17.036 9.377 71.806 1.00 42.65 113 HIS A N 1
ATOM 808 C CA . HIS A 1 113 ? 16.903 9.500 73.277 1.00 43.96 113 HIS A CA 1
ATOM 809 C C . HIS A 1 113 ? 15.574 10.074 73.779 1.00 42.66 113 HIS A C 1
ATOM 810 O O . HIS A 1 113 ? 15.485 10.559 74.919 1.00 40.18 113 HIS A O 1
ATOM 817 N N . THR A 1 114 ? 14.532 9.993 72.962 1.00 41.58 114 THR A N 1
ATOM 818 C CA . THR A 1 114 ? 13.272 10.624 73.294 1.00 37.65 114 THR A CA 1
ATOM 819 C C . THR A 1 114 ? 12.384 9.781 74.160 1.00 42.30 114 THR A C 1
ATOM 820 O O . THR A 1 114 ? 11.385 10.283 74.697 1.00 47.12 114 THR A O 1
ATOM 824 N N . MET A 1 115 ? 12.687 8.494 74.261 1.00 44.80 115 MET A N 1
ATOM 825 C CA . MET A 1 115 ? 11.899 7.624 75.108 1.00 44.59 115 MET A CA 1
ATOM 826 C C . MET A 1 115 ? 12.429 7.730 76.526 1.00 41.70 115 MET A C 1
ATOM 827 O O . MET A 1 115 ? 13.634 7.675 76.726 1.00 42.72 115 MET A O 1
ATOM 832 N N . LEU A 1 116 ? 11.522 7.923 77.481 1.00 38.21 116 LEU A N 1
ATOM 833 C CA . LEU A 1 116 ? 11.816 7.808 78.899 1.00 37.23 116 LEU A CA 1
ATOM 834 C C . LEU A 1 116 ? 11.896 6.349 79.308 1.00 37.62 116 LEU A C 1
ATOM 835 O O . LEU A 1 116 ? 11.198 5.486 78.755 1.00 39.58 116 LEU A O 1
ATOM 840 N N . HIS A 1 117 ? 12.719 6.094 80.309 1.00 39.05 117 HIS A N 1
ATOM 841 C CA . HIS A 1 117 ? 12.622 4.869 81.124 1.00 40.00 117 HIS A CA 1
ATOM 842 C C . HIS A 1 117 ? 11.170 4.588 81.456 1.00 40.52 117 HIS A C 1
ATOM 843 O O . HIS A 1 117 ? 10.486 5.466 82.001 1.00 37.63 117 HIS A O 1
ATOM 850 N N . GLU A 1 118 ? 10.709 3.373 81.148 1.00 41.55 118 GLU A N 1
ATOM 851 C CA . GLU A 1 118 ? 9.340 2.958 81.473 1.00 46.79 118 GLU A CA 1
ATOM 852 C C . GLU A 1 118 ? 8.881 3.274 82.910 1.00 50.61 118 GLU A C 1
ATOM 853 O O . GLU A 1 118 ? 7.699 3.598 83.126 1.00 50.09 118 GLU A O 1
ATOM 859 N N . ASP A 1 119 ? 9.780 3.136 83.890 1.00 44.65 119 ASP A N 1
ATOM 860 C CA . ASP A 1 119 ? 9.457 3.528 85.265 1.00 42.72 119 ASP A CA 1
ATOM 861 C C . ASP A 1 119 ? 9.203 5.025 85.414 1.00 41.17 119 ASP A C 1
ATOM 862 O O . ASP A 1 119 ? 8.324 5.449 86.173 1.00 36.13 119 ASP A O 1
ATOM 867 N N . LEU A 1 120 ? 9.974 5.825 84.688 1.00 42.65 120 LEU A N 1
ATOM 868 C CA . LEU A 1 120 ? 9.768 7.273 84.676 1.00 39.33 120 LEU A CA 1
ATOM 869 C C . LEU A 1 120 ? 8.506 7.615 83.962 1.00 35.03 120 LEU A C 1
ATOM 870 O O . LEU A 1 120 ? 7.811 8.550 84.333 1.00 42.82 120 LEU A O 1
ATOM 875 N N . LYS A 1 121 ? 8.168 6.837 82.964 1.00 35.56 121 LYS A N 1
ATOM 876 C CA . LYS A 1 121 ? 6.825 6.929 82.363 1.00 34.58 121 LYS A CA 1
ATOM 877 C C . LYS A 1 121 ? 5.741 6.620 83.362 1.00 33.96 121 LYS A C 1
ATOM 878 O O . LYS A 1 121 ? 4.823 7.400 83.520 1.00 34.14 121 LYS A O 1
ATOM 884 N N . ARG A 1 122 ? 5.868 5.477 84.051 1.00 37.00 122 ARG A N 1
ATOM 885 C CA . ARG A 1 122 ? 4.897 5.039 85.056 1.00 35.84 122 ARG A CA 1
ATOM 886 C C . ARG A 1 122 ? 4.707 6.034 86.207 1.00 34.09 122 ARG A C 1
ATOM 887 O O . ARG A 1 122 ? 3.607 6.218 86.685 1.00 32.24 122 ARG A O 1
ATOM 895 N N . PHE A 1 123 ? 5.798 6.644 86.660 1.00 34.43 123 PHE A N 1
ATOM 896 C CA . PHE A 1 123 ? 5.799 7.684 87.688 1.00 36.53 123 PHE A CA 1
ATOM 897 C C . PHE A 1 123 ? 4.784 8.804 87.474 1.00 40.90 123 PHE A C 1
ATOM 898 O O . PHE A 1 123 ? 4.355 9.423 88.426 1.00 44.34 123 PHE A O 1
ATOM 906 N N . PHE A 1 124 ? 4.375 9.047 86.226 1.00 43.34 124 PHE A N 1
ATOM 907 C CA . PHE A 1 124 ? 3.229 9.925 85.968 1.00 41.38 124 PHE A CA 1
ATOM 908 C C . PHE A 1 124 ? 1.939 9.418 86.600 1.00 39.16 124 PHE A C 1
ATOM 909 O O . PHE A 1 124 ? 0.994 10.192 86.826 1.00 37.03 124 PHE A O 1
ATOM 917 N N . ASP A 1 125 ? 1.908 8.127 86.912 1.00 37.79 125 ASP A N 1
ATOM 918 C CA . ASP A 1 125 ? 0.719 7.511 87.474 1.00 39.95 125 ASP A CA 1
ATOM 919 C C . ASP A 1 125 ? 0.364 8.010 88.865 1.00 38.62 125 ASP A C 1
ATOM 920 O O . ASP A 1 125 ? -0.806 7.987 89.251 1.00 36.46 125 ASP A O 1
ATOM 925 N N . GLY A 1 126 ? 1.370 8.478 89.599 1.00 39.67 126 GLY A N 1
ATOM 926 C CA . GLY A 1 126 ? 1.199 8.922 90.975 1.00 37.41 126 GLY A CA 1
ATOM 927 C C . GLY A 1 126 ? 0.586 10.292 91.134 1.00 40.27 126 GLY A C 1
ATOM 928 O O . GLY A 1 126 ? 0.041 10.636 92.20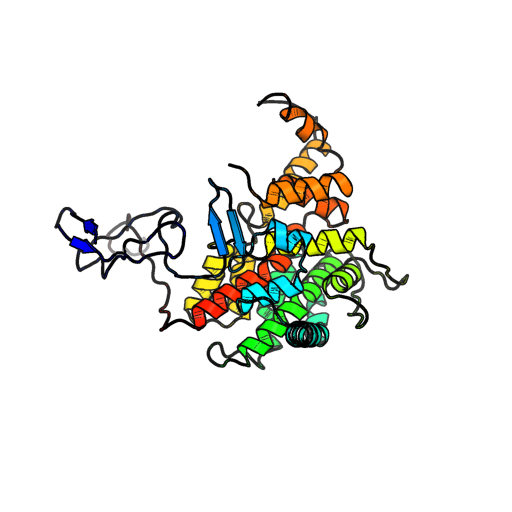0 1.00 49.00 126 GLY A O 1
ATOM 929 N N . PHE A 1 127 ? 0.673 11.111 90.101 1.00 38.07 127 PHE A N 1
ATOM 930 C CA . PHE A 1 127 ? 0.029 12.418 90.171 1.00 35.55 127 PHE A CA 1
ATOM 931 C C . PHE A 1 127 ? -1.506 12.279 90.185 1.00 36.96 127 PHE A C 1
ATOM 932 O O . PHE A 1 127 ? -2.060 11.258 89.756 1.00 38.12 127 PHE A O 1
ATOM 940 N N . PRO A 1 128 ? -2.195 13.304 90.694 1.00 35.84 128 PRO A N 1
ATOM 941 C CA . PRO A 1 128 ? -3.647 13.305 90.857 1.00 36.52 128 PRO A CA 1
ATOM 942 C C . PRO A 1 128 ? -4.350 13.365 89.527 1.00 45.53 128 PRO A C 1
ATOM 943 O O . PRO A 1 128 ? -3.685 13.609 88.521 1.00 50.04 128 PRO A O 1
ATOM 947 N N . ARG A 1 129 ? -5.679 13.221 89.540 1.00 52.93 129 ARG A N 1
ATOM 948 C CA . ARG A 1 129 ? -6.428 12.757 88.370 1.00 57.98 129 ARG A CA 1
ATOM 949 C C . ARG A 1 129 ? -6.289 13.597 87.102 1.00 66.48 129 ARG A C 1
ATOM 950 O O . ARG A 1 129 ? -6.128 13.027 86.011 1.00 74.78 129 ARG A O 1
ATOM 958 N N . ASN A 1 130 ? -6.423 14.916 87.180 1.00 63.58 130 ASN A N 1
ATOM 959 C CA . ASN A 1 130 ? -5.996 15.709 86.036 1.00 65.78 130 ASN A CA 1
ATOM 960 C C . ASN A 1 130 ? -5.277 16.954 86.475 1.00 68.13 130 ASN A C 1
ATOM 961 O O . ASN A 1 130 ? -5.811 18.058 86.475 1.00 71.49 130 ASN A O 1
ATOM 966 N N . ALA A 1 131 ? -4.022 16.725 86.859 1.00 69.15 131 ALA A N 1
ATOM 967 C CA . ALA A 1 131 ? -3.188 17.728 87.494 1.00 65.52 131 ALA A CA 1
ATOM 968 C C . ALA A 1 131 ? -2.566 18.676 86.482 1.00 59.99 131 ALA A C 1
ATOM 969 O O . ALA A 1 131 ? -2.316 18.309 85.330 1.00 59.77 131 ALA A O 1
ATOM 971 N N . HIS A 1 132 ? -2.299 19.895 86.937 1.00 54.49 132 HIS A N 1
ATOM 972 C CA . HIS A 1 132 ? -1.848 20.968 86.058 1.00 49.90 132 HIS A CA 1
ATOM 973 C C . HIS A 1 132 ? -0.476 20.566 85.522 1.00 50.92 132 HIS A C 1
ATOM 974 O O . HIS A 1 132 ? 0.295 19.938 86.243 1.00 53.78 132 HIS A O 1
ATOM 981 N N . PRO A 1 133 ? -0.172 20.861 84.246 1.00 46.49 133 PRO A N 1
ATOM 982 C CA . PRO A 1 133 ? 1.091 20.305 83.766 1.00 44.90 133 PRO A CA 1
ATOM 983 C C . PRO A 1 133 ? 2.329 20.940 84.375 1.00 42.35 133 PRO A C 1
ATOM 984 O O . PRO A 1 133 ? 3.335 20.292 84.542 1.00 43.05 133 PRO A O 1
ATOM 988 N N . MET A 1 134 ? 2.266 22.205 84.713 1.00 46.75 134 MET A N 1
ATOM 989 C CA . MET A 1 134 ? 3.445 22.847 85.205 1.00 47.64 134 MET A CA 1
ATOM 990 C C . MET A 1 134 ? 4.017 22.169 86.443 1.00 47.76 134 MET A C 1
ATOM 991 O O . MET A 1 134 ? 5.213 22.019 86.547 1.00 53.61 134 MET A O 1
ATOM 996 N N . PRO A 1 135 ? 3.168 21.778 87.391 1.00 46.00 135 PRO A N 1
ATOM 997 C CA . PRO A 1 135 ? 3.655 21.046 88.558 1.00 47.93 135 PRO A CA 1
ATOM 998 C C . PRO A 1 135 ? 4.289 19.702 88.244 1.00 45.77 135 PRO A C 1
ATOM 999 O O . PRO A 1 135 ? 5.324 19.340 88.804 1.00 53.55 135 PRO A O 1
ATOM 1003 N N . VAL A 1 136 ? 3.644 18.968 87.363 1.00 39.35 136 VAL A N 1
ATOM 1004 C CA . VAL A 1 136 ? 4.064 17.643 87.001 1.00 35.63 136 VAL A CA 1
ATOM 1005 C C . VAL A 1 136 ? 5.429 17.667 86.376 1.00 36.54 136 VAL A C 1
ATOM 1006 O O . VAL A 1 136 ? 6.262 16.844 86.682 1.00 40.47 136 VAL A O 1
ATOM 1010 N N . LEU A 1 137 ? 5.634 18.604 85.467 1.00 40.04 137 LEU A N 1
ATOM 1011 C CA . LEU A 1 137 ? 6.917 18.795 84.782 1.00 41.33 137 LEU A CA 1
ATOM 1012 C C . LEU A 1 137 ? 8.080 19.194 85.703 1.00 40.33 137 LEU A C 1
ATOM 1013 O O . LEU A 1 137 ? 9.204 18.732 85.532 1.00 38.41 137 LEU A O 1
ATOM 1018 N N . SER A 1 138 ? 7.866 20.076 86.659 1.00 39.84 138 SER A N 1
ATOM 1019 C CA . SER A 1 138 ? 8.975 20.365 87.588 1.00 43.98 138 SER A CA 1
ATOM 1020 C C . SER A 1 138 ? 9.283 19.086 88.399 1.00 42.84 138 SER A C 1
ATOM 1021 O O . SER A 1 138 ? 10.447 18.749 88.664 1.00 37.83 138 SER A O 1
ATOM 1024 N N . SER A 1 139 ? 8.225 18.363 88.763 1.00 37.17 139 SER A N 1
ATOM 1025 C CA . SER A 1 139 ? 8.388 17.213 89.605 1.00 38.25 139 SER A CA 1
ATOM 1026 C C . SER A 1 139 ? 9.220 16.180 88.879 1.00 39.49 139 SER A C 1
ATOM 1027 O O . SER A 1 139 ? 10.139 15.595 89.459 1.00 44.67 139 SER A O 1
ATOM 1030 N N . VAL A 1 140 ? 8.896 15.979 87.604 1.00 37.24 140 VAL A N 1
ATOM 1031 C CA . VAL A 1 140 ? 9.503 14.924 86.796 1.00 35.31 140 VAL A CA 1
ATOM 1032 C C . VAL A 1 140 ? 10.945 15.261 86.407 1.00 34.28 140 VAL A C 1
ATOM 1033 O O . VAL A 1 140 ? 11.799 14.419 86.378 1.00 37.92 140 VAL A O 1
ATOM 1037 N N . VAL A 1 141 ? 11.235 16.527 86.199 1.00 34.26 141 VAL A N 1
ATOM 1038 C CA . VAL A 1 141 ? 12.582 16.938 85.888 1.00 34.22 141 VAL A CA 1
ATOM 1039 C C . VAL A 1 141 ? 13.548 16.698 87.043 1.00 35.77 141 VAL A C 1
ATOM 1040 O O . VAL A 1 141 ? 14.645 16.207 86.841 1.00 33.87 141 VAL A O 1
ATOM 1044 N N . ASN A 1 142 ? 13.163 17.063 88.257 1.00 41.75 142 ASN A N 1
ATOM 1045 C CA . ASN A 1 142 ? 13.968 16.693 89.430 1.00 43.25 142 ASN A CA 1
ATOM 1046 C C . ASN A 1 142 ? 14.177 15.183 89.520 1.00 45.25 142 ASN A C 1
ATOM 1047 O O . ASN A 1 142 ? 15.291 14.723 89.802 1.00 46.84 142 ASN A O 1
ATOM 1052 N N . ALA A 1 143 ? 13.143 14.411 89.183 1.00 43.83 143 ALA A N 1
ATOM 1053 C CA . ALA A 1 143 ? 13.229 12.953 89.226 1.00 44.28 143 ALA A CA 1
ATOM 1054 C C . ALA A 1 143 ? 14.199 12.344 88.186 1.00 44.66 143 ALA A C 1
ATOM 1055 O O . ALA A 1 143 ? 14.585 11.160 88.278 1.00 50.69 143 ALA A O 1
ATOM 1057 N N . LEU A 1 144 ? 14.591 13.118 87.188 1.00 39.46 144 LEU A N 1
ATOM 1058 C CA . LEU A 1 144 ? 15.538 12.624 86.171 1.00 36.54 144 LEU A CA 1
ATOM 1059 C C . LEU A 1 144 ? 16.838 12.142 86.760 1.00 38.35 144 LEU A C 1
ATOM 1060 O O . LEU A 1 144 ? 17.457 11.229 86.222 1.00 41.84 144 LEU A O 1
ATOM 1065 N N . SER A 1 145 ? 17.292 12.812 87.814 1.00 37.64 145 SER A N 1
ATOM 1066 C CA . SER A 1 145 ? 18.523 12.449 88.456 1.00 40.39 145 SER A CA 1
ATOM 1067 C C . SER A 1 145 ? 18.370 11.080 89.112 1.00 46.00 145 SER A C 1
ATOM 1068 O O . SER A 1 145 ? 19.347 10.376 89.322 1.00 52.86 145 SER A O 1
ATOM 1071 N N . ALA A 1 146 ? 17.138 10.693 89.413 1.00 46.28 146 ALA A N 1
ATOM 1072 C CA . ALA A 1 146 ? 16.865 9.348 89.891 1.00 45.75 146 ALA A CA 1
ATOM 1073 C C . ALA A 1 146 ? 17.024 8.270 88.807 1.00 44.07 146 ALA A C 1
ATOM 1074 O O . ALA A 1 146 ? 17.242 7.111 89.136 1.00 43.54 146 ALA A O 1
ATOM 1076 N N . TYR A 1 147 ? 16.860 8.613 87.532 1.00 43.73 147 TYR A N 1
ATOM 1077 C CA . TYR A 1 147 ? 16.881 7.581 86.474 1.00 41.80 147 TYR A CA 1
ATOM 1078 C C . TYR A 1 147 ? 18.092 7.653 85.566 1.00 44.69 147 TYR A C 1
ATOM 1079 O O . TYR A 1 147 ? 18.390 6.718 84.831 1.00 53.47 147 TYR A O 1
ATOM 1088 N N . TYR A 1 148 ? 18.758 8.792 85.573 1.00 45.03 148 TYR A N 1
ATOM 1089 C CA . TYR A 1 148 ? 19.887 9.015 84.709 1.00 42.62 148 TYR A CA 1
ATOM 1090 C C . TYR A 1 148 ? 21.010 9.498 85.622 1.00 46.16 148 TYR A C 1
ATOM 1091 O O . TYR A 1 148 ? 21.597 10.548 85.406 1.00 45.08 148 TYR A O 1
ATOM 1100 N N . GLN A 1 149 ? 21.253 8.694 86.669 1.00 52.07 149 GLN A N 1
ATOM 1101 C CA . GLN A 1 149 ? 22.417 8.785 87.572 1.00 51.30 149 GLN A CA 1
ATOM 1102 C C . GLN A 1 149 ? 23.683 8.589 86.753 1.00 50.39 149 GLN A C 1
ATOM 1103 O O . GLN A 1 149 ? 24.774 9.006 87.110 1.00 63.14 149 GLN A O 1
ATOM 1109 N N . ASP A 1 150 ? 23.497 7.857 85.678 1.00 49.72 150 ASP A N 1
ATOM 1110 C CA . ASP A 1 150 ? 24.480 7.589 84.662 1.00 55.91 150 ASP A CA 1
ATOM 1111 C C . ASP A 1 150 ? 25.534 8.694 84.371 1.00 57.80 150 ASP A C 1
ATOM 1112 O O . ASP A 1 150 ? 26.721 8.409 84.352 1.00 59.09 150 ASP A O 1
ATOM 1117 N N . ALA A 1 151 ? 25.099 9.928 84.105 1.00 55.00 151 ALA A N 1
ATOM 1118 C CA . ALA A 1 151 ? 25.988 10.946 83.560 1.00 52.63 151 ALA A CA 1
ATOM 1119 C C . ALA A 1 151 ? 25.778 12.278 84.229 1.00 52.03 151 ALA A C 1
ATOM 1120 O O . ALA A 1 151 ? 25.463 13.261 83.567 1.00 58.48 151 ALA A O 1
ATOM 1122 N N . LEU A 1 152 ? 25.954 12.326 85.539 1.00 47.43 152 LEU A N 1
ATOM 1123 C CA . LEU A 1 152 ? 25.551 13.488 86.320 1.00 43.77 152 LEU A CA 1
ATOM 1124 C C . LEU A 1 152 ? 26.716 14.371 86.734 1.00 42.62 152 LEU A C 1
ATOM 1125 O O . LEU A 1 152 ? 26.513 15.370 87.451 1.00 32.81 152 LEU A O 1
ATOM 1130 N N . ASP A 1 153 ? 27.927 14.036 86.291 1.00 40.11 153 ASP A N 1
ATOM 1131 C CA . ASP A 1 153 ? 29.087 14.784 86.756 1.00 45.06 153 ASP A CA 1
ATOM 1132 C C . ASP A 1 153 ? 29.209 16.144 86.019 1.00 51.13 153 ASP A C 1
ATOM 1133 O O . ASP A 1 153 ? 29.450 16.198 84.790 1.00 45.13 153 ASP A O 1
ATOM 1138 N N . PRO A 1 154 ? 29.027 17.253 86.764 1.00 52.56 154 PRO A N 1
ATOM 1139 C CA . PRO A 1 154 ? 29.057 18.554 86.108 1.00 57.22 154 PRO A CA 1
ATOM 1140 C C . PRO A 1 154 ? 30.408 18.840 85.488 1.00 57.84 154 PRO A C 1
ATOM 1141 O O . PRO A 1 154 ? 30.479 19.528 84.492 1.00 56.21 154 PRO A O 1
ATOM 1145 N N . MET A 1 155 ? 31.463 18.305 86.089 1.00 63.20 155 MET A N 1
ATOM 1146 C CA . MET A 1 155 ? 32.815 18.501 85.585 1.00 61.45 155 MET A CA 1
ATOM 1147 C C . MET A 1 155 ? 33.143 17.660 84.386 1.00 54.67 155 MET A C 1
ATOM 1148 O O . MET A 1 155 ? 33.869 18.123 83.554 1.00 51.51 155 MET A O 1
ATOM 1153 N N . ASP A 1 156 ? 32.655 16.428 84.311 1.00 59.08 156 ASP A N 1
ATOM 1154 C CA . ASP A 1 156 ? 33.049 15.558 83.222 1.00 58.72 156 ASP A CA 1
ATOM 1155 C C . ASP A 1 156 ? 32.259 15.972 82.041 1.00 63.16 156 ASP A C 1
ATOM 1156 O O . ASP A 1 156 ? 31.044 15.941 82.107 1.00 69.57 156 ASP A O 1
ATOM 1161 N N . ASN A 1 157 ? 32.911 16.341 80.952 1.00 64.65 157 ASN A N 1
ATOM 1162 C CA . ASN A 1 157 ? 32.141 16.504 79.761 1.00 70.93 157 ASN A CA 1
ATOM 1163 C C . ASN A 1 157 ? 32.170 15.293 78.898 1.00 67.28 157 ASN A C 1
ATOM 1164 O O . ASN A 1 157 ? 33.152 14.566 78.821 1.00 77.36 157 ASN A O 1
ATOM 1169 N N . GLY A 1 158 ? 31.065 15.133 78.201 1.00 60.91 158 GLY A N 1
ATOM 1170 C CA . GLY A 1 158 ? 30.757 13.887 77.562 1.00 59.59 158 GLY A CA 1
ATOM 1171 C C . GLY A 1 158 ? 29.606 13.369 78.383 1.00 56.42 158 GLY A C 1
ATOM 1172 O O . GLY A 1 158 ? 28.644 12.824 77.847 1.00 55.12 158 GLY A O 1
ATOM 1173 N N . GLN A 1 159 ? 29.714 13.539 79.693 1.00 52.09 159 GLN A N 1
ATOM 1174 C CA . GLN A 1 159 ? 28.582 13.363 80.577 1.00 50.78 159 GLN A CA 1
ATOM 1175 C C . GLN A 1 159 ? 27.629 14.530 80.442 1.00 45.71 159 GLN A C 1
ATOM 1176 O O . GLN A 1 159 ? 26.425 14.346 80.316 1.00 40.52 159 GLN A O 1
ATOM 1182 N N . VAL A 1 160 ? 28.169 15.734 80.432 1.00 42.31 160 VAL A N 1
ATOM 1183 C CA . VAL A 1 160 ? 27.365 16.919 80.176 1.00 38.59 160 VAL A CA 1
ATOM 1184 C C . VAL A 1 160 ? 26.717 16.817 78.798 1.00 41.82 160 VAL A C 1
ATOM 1185 O O . VAL A 1 160 ? 25.585 17.245 78.572 1.00 37.65 160 VAL A O 1
ATOM 1189 N N . GLU A 1 161 ? 27.467 16.240 77.882 1.00 39.93 161 GLU A N 1
ATOM 1190 C CA . GLU A 1 161 ? 27.016 16.085 76.545 1.00 45.38 161 GLU A CA 1
ATOM 1191 C C . GLU A 1 161 ? 25.826 15.140 76.472 1.00 44.95 161 GLU A C 1
ATOM 1192 O O . GLU A 1 161 ? 24.868 15.394 75.774 1.00 47.29 161 GLU A O 1
ATOM 1198 N N . LEU A 1 162 ? 25.920 14.026 77.183 1.00 42.48 162 LEU A N 1
ATOM 1199 C CA . LEU A 1 162 ? 24.903 13.012 77.163 1.00 38.16 162 LEU A CA 1
ATOM 1200 C C . LEU A 1 162 ? 23.635 13.511 77.849 1.00 42.01 162 LEU A C 1
ATOM 1201 O O . LEU A 1 162 ? 22.528 13.253 77.356 1.00 43.54 162 LEU A O 1
ATOM 1206 N N . SER A 1 163 ? 23.762 14.251 78.953 1.00 39.54 163 SER A N 1
ATOM 1207 C CA . SER A 1 163 ? 22.560 14.831 79.560 1.00 41.97 163 SER A CA 1
ATOM 1208 C C . SER A 1 163 ? 22.098 16.131 78.911 1.00 42.71 163 SER A C 1
ATOM 1209 O O . SER A 1 163 ? 20.967 16.579 79.160 1.00 44.93 163 SER A O 1
ATOM 1212 N N . THR A 1 164 ? 22.936 16.764 78.098 1.00 42.47 164 THR A N 1
ATOM 1213 C CA . THR A 1 164 ? 22.425 17.843 77.218 1.00 38.73 164 THR A CA 1
ATOM 1214 C C . THR A 1 164 ? 21.469 17.199 76.221 1.00 42.80 164 THR A C 1
ATOM 1215 O O . THR A 1 164 ? 20.355 17.665 76.019 1.00 49.14 164 THR A O 1
ATOM 1219 N N . ILE A 1 165 ? 21.895 16.078 75.661 1.00 40.89 165 ILE A N 1
ATOM 1220 C CA . ILE A 1 165 ? 21.083 15.338 74.713 1.00 41.30 165 ILE A CA 1
ATOM 1221 C C . ILE A 1 165 ? 19.812 14.847 75.366 1.00 44.19 165 ILE A C 1
ATOM 1222 O O . ILE A 1 165 ? 18.710 15.121 74.889 1.00 49.54 165 ILE A O 1
ATOM 1227 N N . ARG A 1 166 ? 19.968 14.106 76.455 1.00 49.79 166 ARG A N 1
ATOM 1228 C CA . ARG A 1 166 ? 18.823 13.595 77.211 1.00 45.36 166 ARG A CA 1
ATOM 1229 C C . ARG A 1 166 ? 17.770 14.656 77.523 1.00 47.02 166 ARG A C 1
ATOM 1230 O O . ARG A 1 166 ? 16.576 14.381 77.476 1.00 52.66 166 ARG A O 1
ATOM 1238 N N . LEU A 1 167 ? 18.198 15.864 77.849 1.00 47.74 167 LEU A N 1
ATOM 1239 C CA . LEU A 1 167 ? 17.244 16.947 78.145 1.00 46.54 167 LEU A CA 1
ATOM 1240 C C . LEU A 1 167 ? 16.552 17.445 76.903 1.00 45.83 167 LEU A C 1
ATOM 1241 O O . LEU A 1 167 ? 15.350 17.656 76.906 1.00 51.03 167 LEU A O 1
ATOM 1246 N N . LEU A 1 168 ? 17.309 17.669 75.843 1.00 44.19 168 LEU A N 1
ATOM 1247 C CA . LEU A 1 168 ? 16.708 18.177 74.615 1.00 46.09 168 LEU A CA 1
ATOM 1248 C C . LEU A 1 168 ? 15.736 17.164 74.029 1.00 46.25 168 LEU A C 1
ATOM 1249 O O . LEU A 1 168 ? 14.718 17.540 73.446 1.00 45.61 168 LEU A O 1
ATOM 1254 N N . ALA A 1 169 ? 16.057 15.880 74.176 1.00 46.17 169 ALA A N 1
ATOM 1255 C CA . ALA A 1 169 ? 15.177 14.809 73.653 1.00 44.69 169 ALA A CA 1
ATOM 1256 C C . ALA A 1 169 ? 13.994 14.588 74.540 1.00 41.48 169 ALA A C 1
ATOM 1257 O O . ALA A 1 169 ? 12.876 14.549 74.064 1.00 42.53 169 ALA A O 1
ATOM 1259 N N . LYS A 1 170 ? 14.249 14.402 75.831 1.00 43.25 170 LYS A N 1
ATOM 1260 C CA . LYS A 1 170 ? 13.209 13.919 76.746 1.00 44.26 170 LYS A CA 1
ATOM 1261 C C . LYS A 1 170 ? 12.253 14.963 77.305 1.00 41.27 170 LYS A C 1
ATOM 1262 O O . LYS A 1 170 ? 11.178 14.598 77.759 1.00 40.56 170 LYS A O 1
ATOM 1268 N N . LEU A 1 171 ? 12.626 16.237 77.275 1.00 37.80 171 LEU A N 1
ATOM 1269 C CA . LEU A 1 171 ? 11.773 17.263 77.842 1.00 36.91 171 LEU A CA 1
ATOM 1270 C C . LEU A 1 171 ? 10.507 17.528 77.069 1.00 36.64 171 LEU A C 1
ATOM 1271 O O . LEU A 1 171 ? 9.485 17.811 77.688 1.00 38.07 171 LEU A O 1
ATOM 1276 N N . PRO A 1 172 ? 10.549 17.443 75.715 1.00 40.09 172 PRO A N 1
ATOM 1277 C CA . PRO A 1 172 ? 9.245 17.490 75.061 1.00 37.19 172 PRO A CA 1
ATOM 1278 C C . PRO A 1 172 ? 8.388 16.301 75.350 1.00 36.55 172 PRO A C 1
ATOM 1279 O O . PRO A 1 172 ? 7.188 16.444 75.478 1.00 38.36 172 PRO A O 1
ATOM 1283 N N . THR A 1 173 ? 8.989 15.129 75.453 1.00 37.33 173 THR A N 1
ATOM 1284 C CA . THR A 1 173 ? 8.251 13.942 75.825 1.00 35.77 173 THR A CA 1
ATOM 1285 C C . THR A 1 173 ? 7.557 14.088 77.159 1.00 35.35 173 THR A C 1
ATOM 1286 O O . THR A 1 173 ? 6.415 13.704 77.294 1.00 32.53 173 THR A O 1
ATOM 1290 N N . ILE A 1 174 ? 8.264 14.658 78.128 1.00 34.21 174 ILE A N 1
ATOM 1291 C CA . ILE A 1 174 ? 7.727 14.897 79.457 1.00 33.87 174 ILE A CA 1
ATOM 1292 C C . ILE A 1 174 ? 6.592 15.899 79.465 1.00 34.21 174 ILE A C 1
ATOM 1293 O O . ILE A 1 174 ? 5.648 15.746 80.214 1.00 34.45 174 ILE A O 1
ATOM 1298 N N . ALA A 1 175 ? 6.731 16.976 78.690 1.00 35.27 175 ALA A N 1
ATOM 1299 C CA . ALA A 1 175 ? 5.699 17.995 78.631 1.00 32.58 175 ALA A CA 1
ATOM 1300 C C . ALA A 1 175 ? 4.460 17.435 77.935 1.00 37.22 175 ALA A C 1
ATOM 1301 O O . ALA A 1 175 ? 3.333 17.742 78.322 1.00 36.73 175 ALA A O 1
ATOM 1303 N N . ALA A 1 176 ? 4.656 16.623 76.904 1.00 37.47 176 ALA A N 1
ATOM 1304 C CA . ALA A 1 176 ? 3.517 16.000 76.250 1.00 42.60 176 ALA A CA 1
ATOM 1305 C C . ALA A 1 176 ? 2.827 15.041 77.206 1.00 46.12 176 ALA A C 1
ATOM 1306 O O . ALA A 1 176 ? 1.603 14.958 77.179 1.00 49.74 176 ALA A O 1
ATOM 1308 N N . TYR A 1 177 ? 3.583 14.317 78.040 1.00 39.12 177 TYR A N 1
ATOM 1309 C CA . TYR A 1 177 ? 2.932 13.418 78.990 1.00 41.11 177 TYR A CA 1
ATOM 1310 C C . TYR A 1 177 ? 2.188 14.149 80.085 1.00 39.47 177 TYR A C 1
ATOM 1311 O O . TYR A 1 177 ? 1.168 13.684 80.556 1.00 42.15 177 TYR A O 1
ATOM 1320 N N . ALA A 1 178 ? 2.704 15.293 80.494 1.00 38.74 178 ALA A N 1
ATOM 1321 C CA . ALA A 1 178 ? 2.055 16.069 81.528 1.00 37.06 178 ALA A CA 1
ATOM 1322 C C . ALA A 1 178 ? 0.732 16.596 81.001 1.00 36.69 178 ALA A C 1
ATOM 1323 O O . ALA A 1 178 ? -0.228 16.709 81.736 1.00 41.54 178 ALA A O 1
ATOM 1325 N N . TYR A 1 179 ? 0.688 16.938 79.719 1.00 38.70 179 TYR A N 1
ATOM 1326 C CA . TYR A 1 179 ? -0.576 17.315 79.069 1.00 39.37 179 TYR A CA 1
ATOM 1327 C C . TYR A 1 179 ? -1.504 16.144 79.094 1.00 37.37 179 TYR A C 1
ATOM 1328 O O . TYR A 1 179 ? -2.628 16.259 79.529 1.00 40.43 179 TYR A O 1
ATOM 1337 N N . LYS A 1 180 ? -1.042 14.994 78.649 1.00 38.63 180 LYS A N 1
ATOM 1338 C CA . LYS A 1 180 ? -1.961 13.855 78.584 1.00 45.00 180 LYS A CA 1
ATOM 1339 C C . LYS A 1 180 ? -2.551 13.541 79.937 1.00 43.82 180 LYS A C 1
ATOM 1340 O O . LYS A 1 180 ? -3.725 13.158 80.040 1.00 42.21 180 LYS A O 1
ATOM 1346 N N . LYS A 1 181 ? -1.725 13.720 80.964 1.00 43.60 181 LYS A N 1
ATOM 1347 C CA . LYS A 1 181 ? -2.141 13.538 82.332 1.00 40.17 181 LYS A CA 1
ATOM 1348 C C . LYS A 1 181 ? -3.182 14.564 82.750 1.00 39.80 181 LYS A C 1
ATOM 1349 O O . LYS A 1 181 ? -4.096 14.248 83.487 1.00 40.21 181 LYS A O 1
ATOM 1355 N N . SER A 1 182 ? -3.055 15.794 82.269 1.00 40.50 182 SER A N 1
ATOM 1356 C CA . SER A 1 182 ? -3.953 16.863 82.663 1.00 40.73 182 SER A CA 1
ATOM 1357 C C . SER A 1 182 ? -5.359 16.662 82.110 1.00 42.47 182 SER A C 1
ATOM 1358 O O . SER A 1 182 ? -6.306 17.345 82.491 1.00 47.89 182 SER A O 1
ATOM 1361 N N . VAL A 1 183 ? -5.479 15.739 81.174 1.00 43.78 183 VAL A N 1
ATOM 1362 C CA . VAL A 1 183 ? -6.741 15.374 80.570 1.00 37.63 183 VAL A CA 1
ATOM 1363 C C . VAL A 1 183 ? -6.705 13.879 80.776 1.00 42.19 183 VAL A C 1
ATOM 1364 O O . VAL A 1 183 ? -5.849 13.394 81.529 1.00 45.16 183 VAL A O 1
ATOM 1368 N N . GLY A 1 184 ? -7.596 13.121 80.176 1.00 45.03 184 GLY A N 1
ATOM 1369 C CA . GLY A 1 18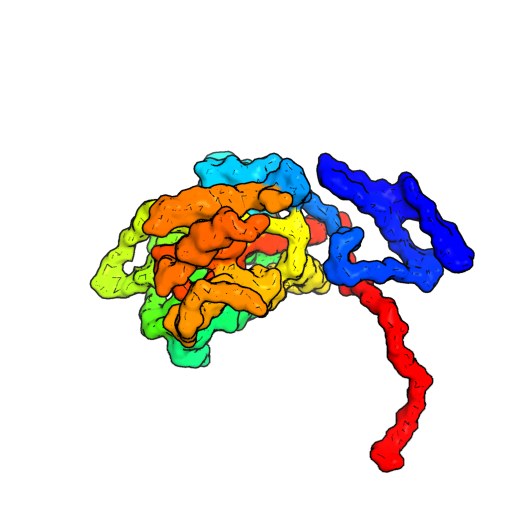4 ? -7.692 11.709 80.571 1.00 45.28 184 GLY A CA 1
ATOM 1370 C C . GLY A 1 184 ? -6.817 10.783 79.764 1.00 45.55 184 GLY A C 1
ATOM 1371 O O . GLY A 1 184 ? -6.921 9.579 79.885 1.00 54.76 184 GLY A O 1
ATOM 1372 N N . GLN A 1 185 ? -5.919 11.315 78.959 1.00 43.79 185 GLN A N 1
ATOM 1373 C CA . GLN A 1 185 ? -5.558 10.582 77.750 1.00 42.66 185 GLN A CA 1
ATOM 1374 C C . GLN A 1 185 ? -4.343 9.642 77.805 1.00 40.04 185 GLN A C 1
ATOM 1375 O O . GLN A 1 185 ? -3.385 9.881 78.537 1.00 42.19 185 GLN A O 1
ATOM 1381 N N . PRO A 1 186 ? -4.396 8.554 77.023 1.00 36.25 186 PRO A N 1
ATOM 1382 C CA . PRO A 1 186 ? -3.277 7.641 76.968 1.00 36.01 186 PRO A CA 1
ATOM 1383 C C . PRO A 1 186 ? -2.030 8.344 76.561 1.00 38.97 186 PRO A C 1
ATOM 1384 O O . PRO A 1 186 ? -2.078 9.300 75.789 1.00 43.04 186 PRO A O 1
ATOM 1388 N N . PHE A 1 187 ? -0.902 7.874 77.038 1.00 42.60 187 PHE A N 1
ATOM 1389 C CA . PHE A 1 187 ? 0.334 8.410 76.520 1.00 42.93 187 PHE A CA 1
ATOM 1390 C C . PHE A 1 187 ? 0.599 7.657 75.251 1.00 44.73 187 PHE A C 1
ATOM 1391 O O . PHE A 1 187 ? 0.337 6.478 75.188 1.00 53.54 187 PHE A O 1
ATOM 1399 N N . LEU A 1 188 ? 1.132 8.336 74.242 1.00 48.83 188 LEU A N 1
ATOM 1400 C CA . LEU A 1 188 ? 1.691 7.662 73.051 1.00 44.93 188 LEU A CA 1
ATOM 1401 C C . LEU A 1 188 ? 3.201 7.541 73.197 1.00 42.05 188 LEU A C 1
ATOM 1402 O O . LEU A 1 188 ? 3.766 8.049 74.161 1.00 36.64 188 LEU A O 1
ATOM 1407 N N . TYR A 1 189 ? 3.856 6.889 72.227 1.00 41.44 189 TYR A N 1
ATOM 1408 C CA . TYR A 1 189 ? 5.318 6.851 72.161 1.00 40.77 189 TYR A CA 1
ATOM 1409 C C . TYR A 1 189 ? 5.874 7.629 70.977 1.00 39.57 189 TYR A C 1
ATOM 1410 O O . TYR A 1 189 ? 5.147 7.897 70.063 1.00 49.18 189 TYR A O 1
ATOM 1419 N N . PRO A 1 190 ? 7.158 8.028 71.016 1.00 43.91 190 PRO A N 1
ATOM 1420 C CA . PRO A 1 190 ? 7.860 8.569 69.842 1.00 48.30 190 PRO A CA 1
ATOM 1421 C C . PRO A 1 190 ? 7.758 7.730 68.569 1.00 49.24 190 PRO A C 1
ATOM 1422 O O . PRO A 1 190 ? 7.846 6.518 68.632 1.00 48.54 190 PRO A O 1
ATOM 1426 N N . ASP A 1 191 ? 7.548 8.402 67.440 1.00 52.18 191 ASP A N 1
ATOM 1427 C CA . ASP A 1 191 ? 7.636 7.811 66.101 1.00 52.30 191 ASP A CA 1
ATOM 1428 C C . ASP A 1 191 ? 8.994 8.217 65.516 1.00 50.41 191 ASP A C 1
ATOM 1429 O O . ASP A 1 191 ? 9.255 9.398 65.343 1.00 50.77 191 ASP A O 1
ATOM 1434 N N . ASN A 1 192 ? 9.860 7.253 65.222 1.00 52.74 192 ASN A N 1
ATOM 1435 C CA . ASN A 1 192 ? 11.181 7.573 64.634 1.00 61.28 192 ASN A CA 1
ATOM 1436 C C . ASN A 1 192 ? 11.107 8.294 63.316 1.00 59.79 192 ASN A C 1
ATOM 1437 O O . ASN A 1 192 ? 12.095 8.832 62.853 1.00 63.25 192 ASN A O 1
ATOM 1442 N N . SER A 1 193 ? 9.926 8.312 62.721 1.00 60.92 193 SER A N 1
ATOM 1443 C CA . SER A 1 193 ? 9.757 8.871 61.415 1.00 57.94 193 SER A CA 1
ATOM 1444 C C . SER A 1 193 ? 9.287 10.329 61.479 1.00 58.46 193 SER A C 1
ATOM 1445 O O . SER A 1 193 ? 8.840 10.867 60.473 1.00 59.77 193 SER A O 1
ATOM 1448 N N . LEU A 1 194 ? 9.392 10.974 62.638 1.00 51.14 194 LEU A N 1
ATOM 1449 C CA . LEU A 1 194 ? 8.989 12.343 62.725 1.00 48.59 194 LEU A CA 1
ATOM 1450 C C . LEU A 1 194 ? 10.126 13.162 63.228 1.00 52.64 194 LEU A C 1
ATOM 1451 O O . LEU A 1 194 ? 11.078 12.660 63.792 1.00 53.88 194 LEU A O 1
ATOM 1456 N N . THR A 1 195 ? 9.962 14.450 63.006 1.00 56.00 195 THR A N 1
ATOM 1457 C CA . THR A 1 195 ? 10.763 15.513 63.537 1.00 48.30 195 THR A CA 1
ATOM 1458 C C . THR A 1 195 ? 10.466 15.584 65.024 1.00 45.94 195 THR A C 1
ATOM 1459 O O . THR A 1 195 ? 9.461 15.056 65.465 1.00 42.17 195 THR A O 1
ATOM 1463 N N . LEU A 1 196 ? 11.362 16.189 65.794 1.00 42.70 196 LEU A N 1
ATOM 1464 C CA . LEU A 1 196 ? 11.185 16.298 67.214 1.00 41.54 196 LEU A CA 1
ATOM 1465 C C . LEU A 1 196 ? 9.938 17.104 67.492 1.00 44.67 196 LEU A C 1
ATOM 1466 O O . LEU A 1 196 ? 9.116 16.699 68.299 1.00 48.35 196 LEU A O 1
ATOM 1471 N N . VAL A 1 197 ? 9.809 18.243 66.819 1.00 47.84 197 VAL A N 1
ATOM 1472 C CA . VAL A 1 197 ? 8.690 19.157 67.012 1.00 45.15 197 VAL A CA 1
ATOM 1473 C C . VAL A 1 197 ? 7.410 18.509 66.521 1.00 48.63 197 VAL A C 1
ATOM 1474 O O . VAL A 1 197 ? 6.357 18.653 67.146 1.00 50.65 197 VAL A O 1
ATOM 1478 N N . GLU A 1 198 ? 7.479 17.805 65.402 1.00 49.30 198 GLU A N 1
ATOM 1479 C CA . GLU A 1 198 ? 6.281 17.169 64.853 1.00 52.02 198 GLU A CA 1
ATOM 1480 C C . GLU A 1 198 ? 5.905 15.994 65.747 1.00 47.60 198 GLU A C 1
ATOM 1481 O O . GLU A 1 198 ? 4.737 15.716 65.991 1.00 46.50 198 GLU A O 1
ATOM 1487 N N . ASN A 1 199 ? 6.908 15.304 66.247 1.00 46.41 199 ASN A N 1
ATOM 1488 C CA . ASN A 1 199 ? 6.660 14.195 67.121 1.00 48.70 199 ASN A CA 1
ATOM 1489 C C . ASN A 1 199 ? 6.133 14.698 68.475 1.00 52.81 199 ASN A C 1
ATOM 1490 O O . ASN A 1 199 ? 5.345 14.023 69.139 1.00 52.17 199 ASN A O 1
ATOM 1495 N N . PHE A 1 200 ? 6.581 15.878 68.895 1.00 46.96 200 PHE A N 1
ATOM 1496 C CA . PHE A 1 200 ? 6.060 16.461 70.115 1.00 44.08 200 PHE A CA 1
ATOM 1497 C C . PHE A 1 200 ? 4.570 16.696 69.979 1.00 43.88 200 PHE A C 1
ATOM 1498 O O . PHE A 1 200 ? 3.810 16.449 70.908 1.00 46.34 200 PHE A O 1
ATOM 1506 N N . LEU A 1 201 ? 4.154 17.171 68.814 1.00 44.76 201 LEU A N 1
ATOM 1507 C CA . LEU A 1 201 ? 2.744 17.467 68.565 1.00 40.09 201 LEU A CA 1
ATOM 1508 C C . LEU A 1 201 ? 1.858 16.226 68.552 1.00 38.43 201 LEU A C 1
ATOM 1509 O O . LEU A 1 201 ? 0.690 16.285 68.921 1.00 43.77 201 LEU A O 1
ATOM 1514 N N . ARG A 1 202 ? 2.387 15.111 68.098 1.00 38.07 202 ARG A N 1
ATOM 1515 C CA . ARG A 1 202 ? 1.655 13.835 68.147 1.00 37.81 202 ARG A CA 1
ATOM 1516 C C . ARG A 1 202 ? 1.485 13.351 69.569 1.00 38.32 202 ARG A C 1
ATOM 1517 O O . ARG A 1 202 ? 0.444 12.797 69.930 1.00 33.86 202 ARG A O 1
ATOM 1525 N N . LEU A 1 203 ? 2.553 13.510 70.360 1.00 39.75 203 LEU A N 1
ATOM 1526 C CA . LEU A 1 203 ? 2.571 13.018 71.726 1.00 34.05 203 LEU A CA 1
ATOM 1527 C C . LEU A 1 203 ? 1.545 13.792 72.511 1.00 34.52 203 LEU A C 1
ATOM 1528 O O . LEU A 1 203 ? 0.948 13.271 73.441 1.00 33.15 203 LEU A O 1
ATOM 1533 N N . THR A 1 204 ? 1.362 15.042 72.116 1.00 34.13 204 THR A N 1
ATOM 1534 C CA . THR A 1 204 ? 0.470 15.970 72.786 1.00 35.47 204 THR A CA 1
ATOM 1535 C C . THR A 1 204 ? -0.954 15.768 72.353 1.00 43.29 204 THR A C 1
ATOM 1536 O O . THR A 1 204 ? -1.867 15.786 73.175 1.00 54.61 204 THR A O 1
ATOM 1540 N N . PHE A 1 205 ? -1.145 15.567 71.060 1.00 43.86 205 PHE A N 1
ATOM 1541 C CA . PHE A 1 205 ? -2.475 15.576 70.485 1.00 45.34 205 PHE A CA 1
ATOM 1542 C C . PHE A 1 205 ? -2.924 14.255 69.908 1.00 43.32 205 PHE A C 1
ATOM 1543 O O . PHE A 1 205 ? -4.081 14.088 69.624 1.00 52.10 205 PHE A O 1
ATOM 1551 N N . GLY A 1 206 ? -2.019 13.317 69.721 1.00 46.13 206 GLY A N 1
ATOM 1552 C CA . GLY A 1 206 ? -2.370 12.019 69.177 1.00 48.30 206 GLY A CA 1
ATOM 1553 C C . GLY A 1 206 ? -3.232 11.189 70.119 1.00 50.87 206 GLY A C 1
ATOM 1554 O O . GLY A 1 206 ? -3.066 11.246 71.347 1.00 51.52 206 GLY A O 1
ATOM 1555 N N . PHE A 1 207 ? -4.173 10.439 69.533 1.00 50.73 207 PHE A N 1
ATOM 1556 C CA . PHE A 1 207 ? -4.864 9.369 70.225 1.00 47.03 207 PHE A CA 1
ATOM 1557 C C . PHE A 1 207 ? -4.418 8.056 69.628 1.00 50.17 207 PHE A C 1
ATOM 1558 O O . PHE A 1 207 ? -3.901 8.026 68.526 1.00 56.01 207 PHE A O 1
ATOM 1566 N N . PRO A 1 208 ? -4.642 6.944 70.335 1.00 54.75 208 PRO A N 1
ATOM 1567 C CA . PRO A 1 208 ? -4.487 5.642 69.683 1.00 60.60 208 PRO A CA 1
ATOM 1568 C C . PRO A 1 208 ? -5.706 5.261 68.791 1.00 67.03 208 PRO A C 1
ATOM 1569 O O . PRO A 1 208 ? -5.641 4.286 68.044 1.00 71.00 208 PRO A O 1
ATOM 1573 N N . ALA A 1 209 ? -6.792 6.033 68.863 1.00 71.74 209 ALA A N 1
ATOM 1574 C CA . ALA A 1 209 ? -7.972 5.831 68.010 1.00 74.74 209 ALA A CA 1
ATOM 1575 C C . ALA A 1 209 ? -7.772 6.086 66.506 1.00 74.92 209 ALA A C 1
ATOM 1576 O O . ALA A 1 209 ? -8.565 5.616 65.689 1.00 71.04 209 ALA A O 1
ATOM 1578 N N . GLU A 1 210 ? -6.747 6.854 66.151 1.00 76.10 210 GLU A N 1
ATOM 1579 C CA . GLU A 1 210 ? -6.464 7.183 64.762 1.00 70.20 210 GLU A CA 1
ATOM 1580 C C . GLU A 1 210 ? -4.978 7.468 64.581 1.00 63.67 210 GLU A C 1
ATOM 1581 O O . GLU A 1 210 ? -4.289 7.747 65.539 1.00 64.44 210 GLU A O 1
ATOM 1587 N N . PRO A 1 211 ? -4.471 7.375 63.342 1.00 67.67 211 PRO A N 1
ATOM 1588 C CA . PRO A 1 211 ? -3.083 7.795 63.136 1.00 59.84 211 PRO A CA 1
ATOM 1589 C C . PRO A 1 211 ? -3.021 9.313 63.178 1.00 55.72 211 PRO A C 1
ATOM 1590 O O . PRO A 1 211 ? -4.020 9.968 62.886 1.00 50.26 211 PRO A O 1
ATOM 1594 N N . TYR A 1 212 ? -1.870 9.868 63.543 1.00 50.17 212 TYR A N 1
ATOM 1595 C CA . TYR A 1 212 ? -1.746 11.295 63.652 1.00 47.25 212 TYR A CA 1
ATOM 1596 C C . TYR A 1 212 ? -0.998 11.869 62.470 1.00 50.31 212 TYR A C 1
ATOM 1597 O O . TYR A 1 212 ? 0.098 11.409 62.130 1.00 50.02 212 TYR A O 1
ATOM 1606 N N . GLN A 1 213 ? -1.578 12.886 61.854 1.00 53.83 213 GLN A N 1
ATOM 1607 C CA . GLN A 1 213 ? -0.872 13.660 60.838 1.00 58.44 213 GLN A CA 1
ATOM 1608 C C . GLN A 1 213 ? -0.734 15.044 61.358 1.00 55.64 213 GLN A C 1
ATOM 1609 O O . GLN A 1 213 ? -1.733 15.686 61.641 1.00 52.92 213 GLN A O 1
ATOM 1615 N N . ALA A 1 214 ? 0.488 15.531 61.445 1.00 55.75 214 ALA A N 1
ATOM 1616 C CA . ALA A 1 214 ? 0.703 16.892 61.890 1.00 59.21 214 ALA A CA 1
ATOM 1617 C C . ALA A 1 214 ? 0.381 17.839 60.755 1.00 56.22 214 ALA A C 1
ATOM 1618 O O . ALA A 1 214 ? 0.749 17.557 59.629 1.00 58.32 214 ALA A O 1
ATOM 1620 N N . ASP A 1 215 ? -0.316 18.938 61.042 1.00 53.11 215 ASP A N 1
ATOM 1621 C CA . ASP A 1 215 ? -0.520 19.957 60.041 1.00 52.85 215 ASP A CA 1
ATOM 1622 C C . ASP A 1 215 ? 0.779 20.713 59.820 1.00 54.51 215 ASP A C 1
ATOM 1623 O O . ASP A 1 215 ? 1.372 21.217 60.788 1.00 55.96 215 ASP A O 1
ATOM 1628 N N . PRO A 1 216 ? 1.222 20.803 58.542 1.00 59.03 216 PRO A N 1
ATOM 1629 C CA . PRO A 1 216 ? 2.548 21.400 58.369 1.00 58.31 216 PRO A CA 1
ATOM 1630 C C . PRO A 1 216 ? 2.577 22.848 58.753 1.00 55.91 216 PRO A C 1
ATOM 1631 O O . PRO A 1 216 ? 3.570 23.322 59.251 1.00 54.81 216 PRO A O 1
ATOM 1635 N N . GLU A 1 217 ? 1.498 23.557 58.488 1.00 57.65 217 GLU A N 1
ATOM 1636 C CA . GLU A 1 217 ? 1.424 24.940 58.896 1.00 61.54 217 GLU A CA 1
ATOM 1637 C C . GLU A 1 217 ? 1.527 25.035 60.404 1.00 54.65 217 GLU A C 1
ATOM 1638 O O . GLU A 1 217 ? 2.146 25.945 60.932 1.00 52.57 217 GLU A O 1
ATOM 1644 N N . VAL A 1 218 ? 0.954 24.061 61.083 1.00 50.16 218 VAL A N 1
ATOM 1645 C CA . VAL A 1 218 ? 1.043 23.986 62.535 1.00 47.28 218 VAL A CA 1
ATOM 1646 C C . VAL A 1 218 ? 2.439 23.727 63.033 1.00 45.08 218 VAL A C 1
ATOM 1647 O O . VAL A 1 218 ? 2.866 24.309 64.006 1.00 42.54 218 VAL A O 1
ATOM 1651 N N . VAL A 1 219 ? 3.132 22.837 62.352 1.00 45.50 219 VAL A N 1
ATOM 1652 C CA . VAL A 1 219 ? 4.476 22.469 62.699 1.00 43.52 219 VAL A CA 1
ATOM 1653 C C . VAL A 1 219 ? 5.435 23.617 62.600 1.00 45.84 219 VAL A C 1
ATOM 1654 O O . VAL A 1 219 ? 6.229 23.860 63.515 1.00 44.87 219 VAL A O 1
ATOM 1658 N N . ARG A 1 220 ? 5.376 24.298 61.458 1.00 51.99 220 ARG A N 1
ATOM 1659 C CA . ARG A 1 220 ? 6.272 25.397 61.156 1.00 47.06 220 ARG A CA 1
ATOM 1660 C C . ARG A 1 220 ? 5.971 26.492 62.129 1.00 42.40 220 ARG A C 1
ATOM 1661 O O . ARG A 1 220 ? 6.862 27.172 62.571 1.00 45.26 220 ARG A O 1
ATOM 1669 N N . ALA A 1 221 ? 4.713 26.655 62.495 1.00 39.37 221 ALA A N 1
ATOM 1670 C CA . ALA A 1 221 ? 4.382 27.696 63.434 1.00 39.77 221 ALA A CA 1
ATOM 1671 C C . ALA A 1 221 ? 4.980 27.413 64.813 1.00 44.06 221 ALA A C 1
ATOM 1672 O O . ALA A 1 221 ? 5.510 28.305 65.448 1.00 43.46 221 ALA A O 1
ATOM 1674 N N . LEU A 1 222 ? 4.893 26.175 65.285 1.00 46.49 222 LEU A N 1
ATOM 1675 C CA . LEU A 1 222 ? 5.457 25.854 66.585 1.00 46.37 222 LEU A CA 1
ATOM 1676 C C . LEU A 1 222 ? 6.975 25.903 66.561 1.00 48.07 222 LEU A C 1
ATOM 1677 O O . LEU A 1 222 ? 7.602 26.445 67.471 1.00 48.97 222 LEU A O 1
ATOM 1682 N N . ASP A 1 223 ? 7.566 25.345 65.507 1.00 51.22 223 ASP A N 1
ATOM 1683 C CA . ASP A 1 223 ? 9.024 25.324 65.363 1.00 49.32 223 ASP A CA 1
ATOM 1684 C C . ASP A 1 223 ? 9.595 26.720 65.392 1.00 50.64 223 ASP A C 1
ATOM 1685 O O . ASP A 1 223 ? 10.533 27.012 66.125 1.00 56.19 223 ASP A O 1
ATOM 1690 N N . MET A 1 224 ? 8.998 27.608 64.615 1.00 52.87 224 MET A N 1
ATOM 1691 C CA . MET A 1 224 ? 9.427 28.997 64.620 1.00 51.15 224 MET A CA 1
ATOM 1692 C C . MET A 1 224 ? 9.316 29.590 66.013 1.00 50.68 224 MET A C 1
ATOM 1693 O O . MET A 1 224 ? 10.250 30.220 66.502 1.00 55.27 224 MET A O 1
ATOM 1698 N 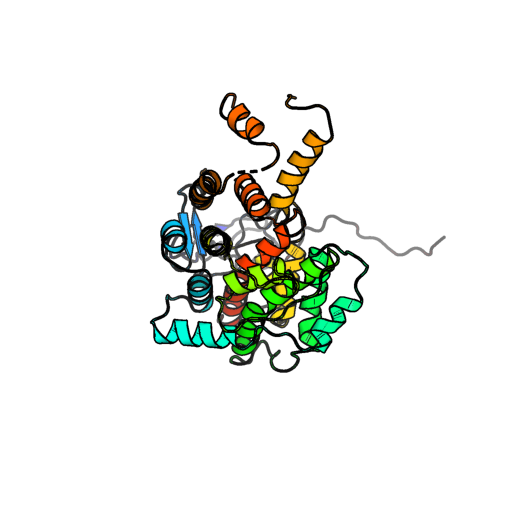N . LEU A 1 225 ? 8.175 29.382 66.660 1.00 44.35 225 LEU A N 1
ATOM 1699 C CA . LEU A 1 225 ? 7.933 29.995 67.958 1.00 44.90 225 LEU A CA 1
ATOM 1700 C C . LEU A 1 225 ? 8.945 29.590 69.063 1.00 48.10 225 LEU A C 1
ATOM 1701 O O . LEU A 1 225 ? 9.221 30.366 69.986 1.00 48.83 225 LEU A O 1
ATOM 1706 N N . PHE A 1 226 ? 9.479 28.374 68.985 1.00 44.42 226 PHE A N 1
ATOM 1707 C CA . PHE A 1 226 ? 10.546 27.980 69.870 1.00 43.21 226 PHE A CA 1
ATOM 1708 C C . PHE A 1 226 ? 11.852 28.672 69.524 1.00 43.96 226 PHE A C 1
ATOM 1709 O O . PHE A 1 226 ? 12.657 28.930 70.396 1.00 46.28 226 PHE A O 1
ATOM 1717 N N . ILE A 1 227 ? 12.070 29.011 68.265 1.00 50.68 227 ILE A N 1
ATOM 1718 C CA . ILE A 1 227 ? 13.242 29.822 67.903 1.00 46.94 227 ILE A CA 1
ATOM 1719 C C . ILE A 1 227 ? 13.122 31.193 68.550 1.00 44.25 227 ILE A C 1
ATOM 1720 O O . ILE A 1 227 ? 14.084 31.712 69.168 1.00 42.54 227 ILE A O 1
ATOM 1725 N N . LEU A 1 228 ? 11.930 31.770 68.470 1.00 43.75 228 LEU A N 1
ATOM 1726 C CA . LEU A 1 228 ? 11.703 33.104 69.056 1.00 40.64 228 LEU A CA 1
ATOM 1727 C C . LEU A 1 228 ? 11.919 33.125 70.534 1.00 43.40 228 LEU A C 1
ATOM 1728 O O . LEU A 1 228 ? 12.331 34.148 71.073 1.00 46.54 228 LEU A O 1
ATOM 1733 N N . HIS A 1 229 ? 11.675 31.990 71.197 1.00 52.89 229 HIS A N 1
ATOM 1734 C CA . HIS A 1 229 ? 11.797 31.898 72.672 1.00 47.81 229 HIS A CA 1
ATOM 1735 C C . HIS A 1 229 ? 13.010 31.120 73.142 1.00 48.31 229 HIS A C 1
ATOM 1736 O O . HIS A 1 229 ? 13.200 30.951 74.340 1.00 54.43 229 HIS A O 1
ATOM 1743 N N . ALA A 1 230 ? 13.857 30.669 72.226 1.00 42.06 230 ALA A N 1
ATOM 1744 C CA . ALA A 1 230 ? 15.026 29.912 72.606 1.00 37.59 230 ALA A CA 1
ATOM 1745 C C . ALA A 1 230 ? 16.019 30.540 73.610 1.00 37.57 230 ALA A C 1
ATOM 1746 O O . ALA A 1 230 ? 16.521 29.838 74.477 1.00 36.85 230 ALA A O 1
ATOM 1748 N N . ASP A 1 231 ? 16.333 31.818 73.501 1.00 37.87 231 ASP A N 1
ATOM 1749 C CA . ASP A 1 231 ? 17.206 32.451 74.503 1.00 38.61 231 ASP A CA 1
ATOM 1750 C C . ASP A 1 231 ? 16.868 33.903 74.612 1.00 37.27 231 ASP A C 1
ATOM 1751 O O . ASP A 1 231 ? 16.338 34.460 73.678 1.00 42.83 231 ASP A O 1
ATOM 1756 N N . HIS A 1 232 ? 17.138 34.534 75.736 1.00 37.70 232 HIS A N 1
ATOM 1757 C CA . HIS A 1 232 ? 16.871 35.952 75.865 1.00 36.48 232 HIS A CA 1
ATOM 1758 C C . HIS A 1 232 ? 17.665 36.660 76.939 1.00 35.39 232 HIS A C 1
ATOM 1759 O O . HIS A 1 232 ? 17.155 37.542 77.612 1.00 34.96 232 HIS A O 1
ATOM 1766 N N . GLU A 1 233 ? 18.925 36.339 77.092 1.00 39.76 233 GLU A N 1
ATOM 1767 C CA . GLU A 1 233 ? 19.497 36.577 78.400 1.00 49.20 233 GLU A CA 1
ATOM 1768 C C . GLU A 1 233 ? 20.470 37.686 78.495 1.00 56.51 233 GLU A C 1
ATOM 1769 O O . GLU A 1 233 ? 20.917 38.207 77.452 1.00 50.34 233 GLU A O 1
ATOM 1774 N N . GLN A 1 234 ? 20.748 38.109 79.741 1.00 56.83 234 GLN A N 1
ATOM 1775 C CA . GLN A 1 234 ? 20.326 37.436 81.012 1.00 54.37 234 GLN A CA 1
ATOM 1776 C C . GLN A 1 234 ? 18.875 37.584 81.480 1.00 55.07 234 GLN A C 1
ATOM 1777 O O . GLN A 1 234 ? 18.193 38.540 81.130 1.00 56.46 234 GLN A O 1
ATOM 1783 N N . ASN A 1 235 ? 18.467 36.687 82.364 1.00 50.13 235 ASN A N 1
ATOM 1784 C CA . ASN A 1 235 ? 17.079 36.421 82.615 1.00 54.58 235 ASN A CA 1
ATOM 1785 C C . ASN A 1 235 ? 16.863 36.095 84.041 1.00 50.55 235 ASN A C 1
ATOM 1786 O O . ASN A 1 235 ? 17.796 35.648 84.659 1.00 54.02 235 ASN A O 1
ATOM 1791 N N . CYS A 1 236 ? 15.634 36.203 84.536 1.00 42.79 236 CYS A N 1
ATOM 1792 C CA . CYS A 1 236 ? 15.305 35.643 85.814 1.00 46.14 236 CYS A CA 1
ATOM 1793 C C . CYS A 1 236 ? 15.568 34.145 85.800 1.00 47.01 236 CYS A C 1
ATOM 1794 O O . CYS A 1 236 ? 16.318 33.638 86.623 1.00 46.21 236 CYS A O 1
ATOM 1797 N N . SER A 1 237 ? 14.969 33.480 84.823 1.00 45.24 237 SER A N 1
ATOM 1798 C CA . SER A 1 237 ? 14.988 32.054 84.683 1.00 44.10 237 SER A CA 1
ATOM 1799 C C . SER A 1 237 ? 16.377 31.545 84.467 1.00 45.09 237 SER A C 1
ATOM 1800 O O . SER A 1 237 ? 16.764 30.488 84.960 1.00 53.29 237 SER A O 1
ATOM 1803 N N . THR A 1 238 ? 17.143 32.261 83.684 1.00 44.66 238 THR A N 1
ATOM 1804 C CA . THR A 1 238 ? 18.448 31.737 83.309 1.00 48.13 238 THR A CA 1
ATOM 1805 C C . THR A 1 238 ? 19.492 32.161 84.315 1.00 40.47 238 THR A C 1
ATOM 1806 O O . THR A 1 238 ? 20.487 31.482 84.486 1.00 42.56 238 THR A O 1
ATOM 1810 N N . SER A 1 239 ? 19.295 33.310 84.942 1.00 38.63 239 SER A N 1
ATOM 1811 C CA . SER A 1 239 ? 20.209 33.708 85.989 1.00 38.64 239 SER A CA 1
ATOM 1812 C C . SER A 1 239 ? 20.009 32.741 87.120 1.00 39.05 239 SER A C 1
ATOM 1813 O O . SER A 1 239 ? 20.873 32.610 87.930 1.00 40.73 239 SER A O 1
ATOM 1816 N N . THR A 1 240 ? 18.854 32.079 87.163 1.00 38.20 240 THR A N 1
ATOM 1817 C CA . THR A 1 240 ? 18.574 31.071 88.176 1.00 34.91 240 THR A CA 1
ATOM 1818 C C . THR A 1 240 ? 19.238 29.770 87.861 1.00 37.46 240 THR A C 1
ATOM 1819 O O . THR A 1 240 ? 19.710 29.091 88.746 1.00 39.37 240 THR A O 1
ATOM 1823 N N . VAL A 1 241 ? 19.275 29.415 86.587 1.00 38.61 241 VAL A N 1
ATOM 1824 C CA . VAL A 1 241 ? 20.025 28.270 86.185 1.00 33.72 241 VAL A CA 1
ATOM 1825 C C . VAL A 1 241 ? 21.484 28.535 86.485 1.00 34.85 241 VAL A C 1
ATOM 1826 O O . VAL A 1 241 ? 22.188 27.684 86.983 1.00 42.03 241 VAL A O 1
ATOM 1830 N N . ARG A 1 242 ? 21.917 29.750 86.261 1.00 36.02 242 ARG A N 1
ATOM 1831 C CA . ARG A 1 242 ? 23.305 30.128 86.525 1.00 35.45 242 ARG A CA 1
ATOM 1832 C C . ARG A 1 242 ? 23.725 30.076 87.977 1.00 33.98 242 ARG A C 1
ATOM 1833 O O . ARG A 1 242 ? 24.831 29.688 88.256 1.00 36.06 242 ARG A O 1
ATOM 1841 N N . LEU A 1 243 ? 22.841 30.470 88.887 1.00 36.55 243 LEU A N 1
ATOM 1842 C CA . LEU A 1 243 ? 23.082 30.475 90.320 1.00 36.52 243 LEU A CA 1
ATOM 1843 C C . LEU A 1 243 ? 23.185 29.064 90.940 1.00 41.95 243 LEU A C 1
ATOM 1844 O O . LEU A 1 243 ? 24.080 28.762 91.724 1.00 46.93 243 LEU A O 1
ATOM 1849 N N . VAL A 1 244 ? 22.264 28.208 90.564 1.00 45.92 244 VAL A N 1
ATOM 1850 C CA . VAL A 1 244 ? 22.234 26.855 91.020 1.00 44.13 244 VAL A CA 1
ATOM 1851 C C . VAL A 1 244 ? 23.494 26.164 90.524 1.00 48.52 244 VAL A C 1
ATOM 1852 O O . VAL A 1 244 ? 24.167 25.410 91.266 1.00 49.64 244 VAL A O 1
ATOM 1856 N N . GLY A 1 245 ? 23.829 26.431 89.261 1.00 46.67 245 GLY A N 1
ATOM 1857 C CA . GLY A 1 245 ? 25.003 25.802 88.678 1.00 46.31 245 GLY A CA 1
ATOM 1858 C C . GLY A 1 245 ? 26.224 26.295 89.418 1.00 45.38 245 GLY A C 1
ATOM 1859 O O . GLY A 1 245 ? 27.273 25.702 89.399 1.00 53.20 245 GLY A O 1
ATOM 1860 N N . SER A 1 246 ? 26.068 27.443 90.015 1.00 46.17 246 SER A N 1
ATOM 1861 C CA . SER A 1 246 ? 27.093 28.114 90.739 1.00 46.91 246 SER A CA 1
ATOM 1862 C C . SER A 1 246 ? 27.614 27.244 91.845 1.00 45.92 246 SER A C 1
ATOM 1863 O O . SER A 1 246 ? 28.797 27.295 92.169 1.00 48.86 246 SER A O 1
ATOM 1866 N N . SER A 1 247 ? 26.712 26.473 92.442 1.00 38.52 247 SER A N 1
ATOM 1867 C CA . SER A 1 247 ? 27.091 25.592 93.525 1.00 37.85 247 SER A CA 1
ATOM 1868 C C . SER A 1 247 ? 27.660 24.290 93.000 1.00 38.39 247 SER A C 1
ATOM 1869 O O . SER A 1 247 ? 28.065 23.436 93.776 1.00 41.21 247 SER A O 1
ATOM 1872 N N . ARG A 1 248 ? 27.711 24.161 91.681 1.00 42.10 248 ARG A N 1
ATOM 1873 C CA . ARG A 1 248 ? 28.096 22.928 90.973 1.00 40.45 248 ARG A CA 1
ATOM 1874 C C . ARG A 1 248 ? 27.012 21.903 91.029 1.00 37.15 248 ARG A C 1
ATOM 1875 O O . ARG A 1 248 ? 27.271 20.708 90.979 1.00 39.02 248 ARG A O 1
ATOM 1883 N N . ALA A 1 249 ? 25.790 22.369 91.130 1.00 36.40 249 ALA A N 1
ATOM 1884 C CA . ALA A 1 249 ? 24.660 21.492 90.968 1.00 40.57 249 ALA A CA 1
ATOM 1885 C C . ALA A 1 249 ? 24.751 20.832 89.610 1.00 41.26 249 ALA A C 1
ATOM 1886 O O . ALA A 1 249 ? 25.459 21.318 88.731 1.00 46.15 249 ALA A O 1
ATOM 1888 N N . ASN A 1 250 ? 24.082 19.694 89.441 1.00 45.59 250 ASN A N 1
ATOM 1889 C CA . ASN A 1 250 ? 24.141 19.018 88.157 1.00 42.31 250 ASN A CA 1
ATOM 1890 C C . ASN A 1 250 ? 23.239 19.715 87.139 1.00 42.28 250 ASN A C 1
ATOM 1891 O O . ASN A 1 250 ? 22.528 20.672 87.450 1.00 45.34 250 ASN A O 1
ATOM 1896 N N . LEU A 1 251 ? 23.311 19.255 85.903 1.00 42.86 251 LEU A N 1
ATOM 1897 C CA . LEU A 1 251 ? 22.602 19.902 84.813 1.00 39.57 251 LEU A CA 1
ATOM 1898 C C . LEU A 1 251 ? 21.117 19.900 85.014 1.00 40.55 251 LEU A C 1
ATOM 1899 O O . LEU A 1 251 ? 20.472 20.911 84.831 1.00 53.71 251 LEU A O 1
ATOM 1904 N N . PHE A 1 252 ? 20.573 18.764 85.416 1.00 41.70 252 PHE A N 1
ATOM 1905 C CA . PHE A 1 252 ? 19.144 18.639 85.640 1.00 40.73 252 PHE A CA 1
ATOM 1906 C C . PHE A 1 252 ? 18.656 19.531 86.755 1.00 42.38 252 PHE A C 1
ATOM 1907 O O . PHE A 1 252 ? 17.576 20.123 86.674 1.00 45.28 252 PHE A O 1
ATOM 1915 N N . THR A 1 253 ? 19.437 19.611 87.822 1.00 43.22 253 THR A N 1
ATOM 1916 C CA . THR A 1 253 ? 18.993 20.348 88.987 1.00 40.51 253 THR A CA 1
ATOM 1917 C C . THR A 1 253 ? 19.007 21.821 88.641 1.00 36.64 253 THR A C 1
ATOM 1918 O O . THR A 1 253 ? 18.089 22.562 89.003 1.00 34.64 253 THR A O 1
ATOM 1922 N N . SER A 1 254 ? 19.995 22.246 87.867 1.00 37.54 254 SER A N 1
ATOM 1923 C CA . SER A 1 254 ? 20.016 23.647 87.385 1.00 38.77 254 SER A CA 1
ATOM 1924 C C . SER A 1 254 ? 18.848 24.006 86.441 1.00 37.20 254 SER A C 1
ATOM 1925 O O . SER A 1 254 ? 18.290 25.100 86.539 1.00 36.05 254 SER A O 1
ATOM 1928 N N . ILE A 1 255 ? 18.434 23.084 85.571 1.00 34.23 255 ILE A N 1
ATOM 1929 C CA . ILE A 1 255 ? 17.274 23.353 84.671 1.00 32.84 255 ILE A CA 1
ATOM 1930 C C . ILE A 1 255 ? 15.969 23.408 85.453 1.00 33.31 255 ILE A C 1
ATOM 1931 O O . ILE A 1 255 ? 15.067 24.240 85.234 1.00 30.75 255 ILE A O 1
ATOM 1936 N N . SER A 1 256 ? 15.857 22.484 86.377 1.00 32.62 256 SER A N 1
ATOM 1937 C CA . SER A 1 256 ? 14.762 22.527 87.270 1.00 33.08 256 SER A CA 1
ATOM 1938 C C . SER A 1 256 ? 14.630 23.887 87.928 1.00 32.95 256 SER A C 1
ATOM 1939 O O . SER A 1 256 ? 13.545 24.403 88.030 1.00 41.37 256 SER A O 1
ATOM 1942 N N . GLY A 1 257 ? 15.725 24.485 88.378 1.00 32.67 257 GLY A N 1
ATOM 1943 C CA . GLY A 1 257 ? 15.643 25.821 88.969 1.00 30.13 257 GLY A CA 1
ATOM 1944 C C . GLY A 1 257 ? 15.204 26.868 87.984 1.00 29.94 257 GLY A C 1
ATOM 1945 O O . GLY A 1 257 ? 14.453 27.772 88.303 1.00 31.80 257 GLY A O 1
ATOM 1946 N N . GLY A 1 258 ? 15.675 26.756 86.761 1.00 33.34 258 GLY A N 1
ATOM 1947 C CA . GLY A 1 258 ? 15.153 27.583 85.707 1.00 31.11 258 GLY A CA 1
ATOM 1948 C C . GLY A 1 258 ? 13.668 27.342 85.579 1.00 32.34 258 GLY A C 1
ATOM 1949 O O . GLY A 1 258 ? 12.923 28.302 85.350 1.00 31.71 258 GLY A O 1
ATOM 1950 N N . ILE A 1 259 ? 13.223 26.088 85.717 1.00 30.75 259 ILE A N 1
ATOM 1951 C CA . ILE A 1 259 ? 11.795 25.775 85.492 1.00 37.19 259 ILE A CA 1
ATOM 1952 C C . ILE A 1 259 ? 10.922 26.352 86.603 1.00 43.24 259 ILE A C 1
ATOM 1953 O O . ILE A 1 259 ? 9.799 26.833 86.338 1.00 43.04 259 ILE A O 1
ATOM 1958 N N . ASN A 1 260 ? 11.427 26.290 87.840 1.00 40.94 260 ASN A N 1
ATOM 1959 C CA . ASN A 1 260 ? 10.721 26.885 88.959 1.00 41.27 260 ASN A CA 1
ATOM 1960 C C . ASN A 1 260 ? 10.670 28.418 88.800 1.00 40.07 260 ASN A C 1
ATOM 1961 O O . ASN A 1 260 ? 9.628 29.036 89.063 1.00 33.92 260 ASN A O 1
ATOM 1966 N N . ALA A 1 261 ? 11.784 29.044 88.415 1.00 36.65 261 ALA A N 1
ATOM 1967 C CA . ALA A 1 261 ? 11.776 30.529 88.228 1.00 38.08 261 ALA A CA 1
ATOM 1968 C C . ALA A 1 261 ? 10.768 30.914 87.172 1.00 38.02 261 ALA A C 1
ATOM 1969 O O . ALA A 1 261 ? 10.032 31.868 87.325 1.00 42.10 261 ALA A O 1
ATOM 1971 N N . LEU A 1 262 ? 10.710 30.118 86.121 1.00 39.12 262 LEU A N 1
ATOM 1972 C CA . LEU A 1 262 ? 9.759 30.334 85.040 1.00 40.79 262 LEU A CA 1
ATOM 1973 C C . LEU A 1 262 ? 8.311 30.256 85.480 1.00 38.43 262 LEU A C 1
ATOM 1974 O O . LEU A 1 262 ? 7.451 30.914 84.921 1.00 40.06 262 LEU A O 1
ATOM 1979 N N . TRP A 1 263 ? 8.033 29.462 86.495 1.00 40.92 263 TRP A N 1
ATOM 1980 C CA . TRP A 1 263 ? 6.672 29.329 86.973 1.00 41.20 263 TRP A CA 1
ATOM 1981 C C . TRP A 1 263 ? 6.123 30.490 87.803 1.00 40.44 263 TRP A C 1
ATOM 1982 O O . TRP A 1 263 ? 5.753 30.329 88.951 1.00 35.30 263 TRP A O 1
ATOM 1993 N N . GLY A 1 264 ? 6.028 31.667 87.205 1.00 39.98 264 GLY A N 1
ATOM 1994 C CA . GLY A 1 264 ? 5.476 32.809 87.928 1.00 39.83 264 GLY A CA 1
ATOM 1995 C C . GLY A 1 264 ? 5.007 33.801 86.902 1.00 39.84 264 GLY A C 1
ATOM 1996 O O . GLY A 1 264 ? 5.566 33.830 85.804 1.00 45.96 264 GLY A O 1
ATOM 1997 N N . PRO A 1 265 ? 3.961 34.579 87.217 1.00 37.90 265 PRO A N 1
ATOM 1998 C CA . PRO A 1 265 ? 3.247 35.364 86.188 1.00 39.14 265 PRO A CA 1
ATOM 1999 C C . PRO A 1 265 ? 4.032 36.488 85.491 1.00 42.10 265 PRO A C 1
ATOM 2000 O O . PRO A 1 265 ? 3.727 36.826 84.360 1.00 49.47 265 PRO A O 1
ATOM 2004 N N . LEU A 1 266 ? 5.029 37.049 86.163 1.00 42.97 266 LEU A N 1
ATOM 2005 C CA . LEU A 1 266 ? 5.813 38.126 85.634 1.00 45.33 266 LEU A CA 1
ATOM 2006 C C . LEU A 1 266 ? 6.769 37.688 84.563 1.00 48.61 266 LEU A C 1
ATOM 2007 O O . LEU A 1 266 ? 7.246 38.530 83.786 1.00 54.29 266 LEU A O 1
ATOM 2012 N N . HIS A 1 267 ? 7.044 36.386 84.528 1.00 45.35 267 HIS A N 1
ATOM 2013 C CA . HIS A 1 267 ? 8.057 35.817 83.682 1.00 42.18 267 HIS A CA 1
ATOM 2014 C C . HIS A 1 267 ? 7.441 34.748 82.740 1.00 43.27 267 HIS A C 1
ATOM 2015 O O . HIS A 1 267 ? 7.127 35.036 81.571 1.00 45.43 267 HIS A O 1
ATOM 2022 N N . GLY A 1 268 ? 7.234 33.527 83.225 1.00 35.82 268 GLY A N 1
ATOM 2023 C CA . GLY A 1 268 ? 6.890 32.454 82.314 1.00 35.04 268 GLY A CA 1
ATOM 2024 C C . GLY A 1 268 ? 5.420 32.365 81.973 1.00 35.98 268 GLY A C 1
ATOM 2025 O O . GLY A 1 268 ? 5.049 31.758 80.969 1.00 35.43 268 GLY A O 1
ATOM 2026 N N . GLY A 1 269 ? 4.579 32.916 82.846 1.00 37.55 269 GLY A N 1
ATOM 2027 C CA . GLY A 1 269 ? 3.153 32.762 82.734 1.00 37.89 269 GLY A CA 1
ATOM 2028 C C . GLY A 1 269 ? 2.509 34.061 82.357 1.00 42.95 269 GLY A C 1
ATOM 2029 O O . GLY A 1 269 ? 1.334 34.271 82.663 1.00 47.42 269 GLY A O 1
ATOM 2030 N N . ALA A 1 270 ? 3.291 34.947 81.728 1.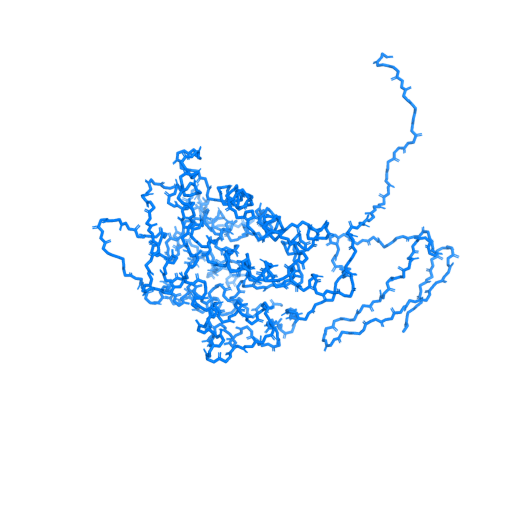00 46.23 270 ALA A N 1
ATOM 2031 C CA . ALA A 1 270 ? 2.773 36.185 81.172 1.00 45.58 270 ALA A CA 1
ATOM 2032 C C . ALA A 1 270 ? 1.796 35.876 80.045 1.00 47.52 270 ALA A C 1
ATOM 2033 O O . ALA A 1 270 ? 0.764 36.539 79.920 1.00 50.56 270 ALA A O 1
ATOM 2035 N N . ASN A 1 271 ? 2.125 34.880 79.220 1.00 49.88 271 ASN A N 1
ATOM 2036 C CA . ASN A 1 271 ? 1.181 34.384 78.210 1.00 50.29 271 ASN A CA 1
ATOM 2037 C C . ASN A 1 271 ? -0.111 33.984 78.877 1.00 52.38 271 ASN A C 1
ATOM 2038 O O . ASN A 1 271 ? -1.174 34.373 78.417 1.00 53.53 271 ASN A O 1
ATOM 2043 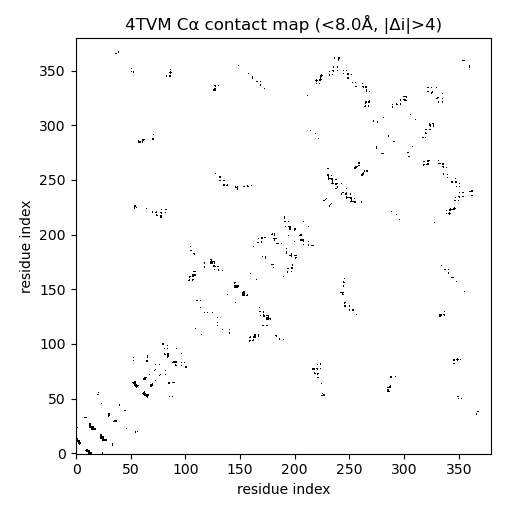N N . GLN A 1 272 ? -0.008 33.194 79.953 1.00 53.04 272 GLN A N 1
ATOM 2044 C CA . GLN A 1 272 ? -1.182 32.698 80.682 1.00 52.26 272 GLN A CA 1
ATOM 2045 C C . GLN A 1 272 ? -1.980 33.843 81.328 1.00 56.52 272 GLN A C 1
ATOM 2046 O O . GLN A 1 272 ? -3.202 33.769 81.433 1.00 61.61 272 GLN A O 1
ATOM 2052 N N . ALA A 1 273 ? -1.303 34.901 81.757 1.00 56.03 273 ALA A N 1
ATOM 2053 C CA . ALA A 1 273 ? -1.993 36.051 82.348 1.00 58.99 273 ALA A CA 1
ATOM 2054 C C . ALA A 1 273 ? -2.941 36.721 81.355 1.00 57.30 273 ALA A C 1
ATOM 2055 O O . ALA A 1 273 ? -4.034 37.171 81.722 1.00 57.92 273 ALA A O 1
ATOM 2057 N N . VAL A 1 274 ? -2.509 36.770 80.101 1.00 60.32 274 VAL A N 1
ATOM 2058 C CA . VAL A 1 274 ? -3.260 37.413 79.027 1.00 60.45 274 VAL A CA 1
ATOM 2059 C C . VAL A 1 274 ? -4.552 36.660 78.753 1.00 61.64 274 VAL A C 1
ATOM 2060 O O . VAL A 1 274 ? -5.621 37.249 78.614 1.00 61.70 274 VAL A O 1
ATOM 2064 N N . LEU A 1 275 ? -4.448 35.349 78.673 1.00 62.35 275 LEU A N 1
ATOM 2065 C CA . LEU A 1 275 ? -5.629 34.541 78.458 1.00 65.28 275 LEU A CA 1
ATOM 2066 C C . LEU A 1 275 ? -6.554 34.702 79.633 1.00 67.02 275 LEU A C 1
ATOM 2067 O O . LEU A 1 275 ? -7.755 34.799 79.476 1.00 74.32 275 LEU A O 1
ATOM 2072 N N . GLU A 1 276 ? -5.977 34.738 80.816 1.00 69.10 276 GLU A N 1
ATOM 2073 C CA . GLU A 1 276 ? -6.763 34.891 82.017 1.00 69.86 276 GLU A CA 1
ATOM 2074 C C . GLU A 1 276 ? -7.484 36.209 81.956 1.00 68.73 276 GLU A C 1
ATOM 2075 O O . GLU A 1 276 ? -8.621 36.314 82.406 1.00 69.68 276 GLU A O 1
ATOM 2081 N N . MET A 1 277 ? -6.821 37.220 81.409 1.00 63.20 277 MET A N 1
ATOM 2082 C CA . MET A 1 277 ? -7.497 38.477 81.195 1.00 65.95 277 MET A CA 1
ATOM 2083 C C . MET A 1 277 ? -8.661 38.216 80.279 1.00 68.33 277 MET A C 1
ATOM 2084 O O . MET A 1 277 ? -9.756 38.695 80.495 1.00 76.03 277 MET A O 1
ATOM 2089 N N . LEU A 1 278 ? -8.403 37.458 79.236 1.00 71.15 278 LEU A N 1
ATOM 2090 C CA . LEU A 1 278 ? -9.437 37.191 78.257 1.00 76.22 278 LEU A CA 1
ATOM 2091 C C . LEU A 1 278 ? -10.587 36.394 78.800 1.00 78.91 278 LEU A C 1
ATOM 2092 O O . LEU A 1 278 ? -11.721 36.665 78.460 1.00 76.06 278 LEU A O 1
ATOM 2097 N N . GLU A 1 279 ? -10.297 35.394 79.618 1.00 86.98 279 GLU A N 1
ATOM 2098 C CA . GLU A 1 279 ? -11.339 34.483 80.063 1.00 90.55 279 GLU A CA 1
ATOM 2099 C C . GLU A 1 279 ? -12.355 35.205 80.909 1.00 89.98 279 GLU A C 1
ATOM 2100 O O . GLU A 1 279 ? -13.548 34.938 80.828 1.00 93.47 279 GLU A O 1
ATOM 2106 N N . GLY A 1 280 ? -11.868 36.109 81.746 1.00 89.18 280 GLY A N 1
ATOM 2107 C CA . GLY A 1 280 ? -12.735 36.776 82.691 1.00 86.65 280 GLY A CA 1
ATOM 2108 C C . GLY A 1 280 ? -13.843 37.429 81.913 1.00 83.91 280 GLY A C 1
ATOM 2109 O O . GLY A 1 280 ? -15.016 37.230 82.183 1.00 89.79 280 GLY A O 1
ATOM 2110 N N . ILE A 1 281 ? -13.447 38.165 80.893 1.00 78.14 281 ILE A N 1
ATOM 2111 C CA . ILE A 1 281 ? -14.372 38.969 80.148 1.00 79.29 281 ILE A CA 1
ATOM 2112 C C . ILE A 1 281 ? -15.490 38.070 79.670 1.00 81.85 281 ILE A C 1
ATOM 2113 O O . ILE A 1 281 ? -16.659 38.316 79.938 1.00 86.62 281 ILE A O 1
ATOM 2118 N N . ARG A 1 282 ? -15.113 36.980 79.018 1.00 84.73 282 ARG A N 1
ATOM 2119 C CA . ARG A 1 282 ? -16.111 36.029 78.552 1.00 87.48 282 ARG A CA 1
ATOM 2120 C C . ARG A 1 282 ? -16.907 35.472 79.718 1.00 91.35 282 ARG A C 1
ATOM 2121 O O . ARG A 1 282 ? -17.886 34.765 79.518 1.00 95.91 282 ARG A O 1
ATOM 2129 N N . ASP A 1 283 ? -16.476 35.764 80.937 1.00 88.95 283 ASP A N 1
ATOM 2130 C CA . ASP A 1 283 ? -17.219 35.344 82.106 1.00 95.31 283 ASP A CA 1
ATOM 2131 C C . ASP A 1 283 ? -17.641 36.543 82.958 1.00 98.11 283 ASP A C 1
ATOM 2132 O O . ASP A 1 283 ? -17.692 36.467 84.188 1.00 93.69 283 ASP A O 1
ATOM 2137 N N . SER A 1 284 ? -17.945 37.648 82.277 1.00 97.80 284 SER A N 1
ATOM 2138 C CA . SER A 1 284 ? -18.474 38.855 82.908 1.00 97.51 284 SER A CA 1
ATOM 2139 C C . SER A 1 284 ? -18.996 39.774 81.806 1.00 100.07 284 SER A C 1
ATOM 2140 O O . SER A 1 284 ? -18.793 39.483 80.633 1.00 99.56 284 SER A O 1
ATOM 2143 N N . GLY A 1 285 ? -19.658 40.872 82.178 1.00 103.92 285 GLY A N 1
ATOM 2144 C CA . GLY A 1 285 ? -20.078 41.906 81.212 1.00 108.59 285 GLY A CA 1
ATOM 2145 C C . GLY A 1 285 ? -18.868 42.576 80.570 1.00 113.43 285 GLY A C 1
ATOM 2146 O O . GLY A 1 285 ? -17.843 42.755 81.230 1.00 112.61 285 GLY A O 1
ATOM 2147 N N . ASP A 1 286 ? -18.997 42.987 79.305 1.00 119.10 286 ASP A N 1
ATOM 2148 C CA . ASP A 1 286 ? -17.830 43.143 78.408 1.00 119.19 286 ASP A CA 1
ATOM 2149 C C . ASP A 1 286 ? -17.453 44.551 77.905 1.00 118.78 286 ASP A C 1
ATOM 2150 O O . ASP A 1 286 ? -18.262 45.478 77.924 1.00 118.54 286 ASP A O 1
ATOM 2155 N N . ASP A 1 287 ? -16.184 44.660 77.492 1.00 118.43 287 ASP A N 1
ATOM 2156 C CA . ASP A 1 287 ? -15.619 45.729 76.628 1.00 117.10 287 ASP A CA 1
ATOM 2157 C C . ASP A 1 287 ? -15.735 47.198 77.091 1.00 119.43 287 ASP A C 1
ATOM 2158 O O . ASP A 1 287 ? -16.237 48.059 76.358 1.00 115.21 287 ASP A O 1
ATOM 2163 N N . VAL A 1 288 ? -15.217 47.495 78.285 1.00 117.37 288 VAL A N 1
ATOM 2164 C CA . VAL A 1 288 ? -15.309 48.859 78.828 1.00 108.95 288 VAL A CA 1
ATOM 2165 C C . VAL A 1 288 ? -13.988 49.403 79.440 1.00 106.88 288 VAL A C 1
ATOM 2166 O O . VAL A 1 288 ? -12.890 48.936 79.101 1.00 91.22 288 VAL A O 1
ATOM 2170 N N . SER A 1 289 ? -14.106 50.374 80.350 1.00 102.20 289 SER A N 1
ATOM 2171 C CA . SER A 1 289 ? -13.078 51.395 80.547 1.00 98.77 289 SER A CA 1
ATOM 2172 C C . SER A 1 289 ? -12.715 51.575 82.025 1.00 93.33 289 SER A C 1
ATOM 2173 O O . SER A 1 289 ? -13.059 50.734 82.857 1.00 94.47 289 SER A O 1
ATOM 2176 N N . GLU A 1 290 ? -12.007 52.658 82.348 1.00 87.98 290 GLU A N 1
ATOM 2177 C CA . GLU A 1 290 ? -11.515 52.879 83.713 1.00 92.39 290 GLU A CA 1
ATOM 2178 C C . GLU A 1 290 ? -12.500 53.661 84.585 1.00 89.89 290 GLU A C 1
ATOM 2179 O O . GLU A 1 290 ? -12.163 54.075 85.700 1.00 72.08 290 GLU A O 1
ATOM 2185 N N . ASN A 1 314 ? 9.865 51.611 71.771 1.00 97.10 314 ASN A N 1
ATOM 2186 C CA . ASN A 1 314 ? 10.417 50.272 71.928 1.00 96.57 314 ASN A CA 1
ATOM 2187 C C . ASN A 1 314 ? 9.585 49.208 71.201 1.00 99.11 314 ASN A C 1
ATOM 2188 O O . ASN A 1 314 ? 8.436 48.939 71.577 1.00 96.42 314 ASN A O 1
ATOM 2193 N N . TYR A 1 315 ? 10.172 48.605 70.167 1.00 94.57 315 TYR A N 1
ATOM 2194 C CA . TYR A 1 315 ? 9.538 47.491 69.471 1.00 92.05 315 TYR A CA 1
ATOM 2195 C C . TYR A 1 315 ? 10.455 46.279 69.516 1.00 84.77 315 TYR A C 1
ATOM 2196 O O . TYR A 1 315 ? 11.651 46.387 69.283 1.00 81.78 315 TYR A O 1
ATOM 2205 N N . ASP A 1 316 ? 9.874 45.131 69.828 1.00 79.28 316 ASP A N 1
ATOM 2206 C CA . ASP A 1 316 ? 10.603 43.887 69.929 1.00 67.24 316 ASP A CA 1
ATOM 2207 C C . ASP A 1 316 ? 10.716 43.326 68.526 1.00 65.05 316 ASP A C 1
ATOM 2208 O O . ASP A 1 316 ? 9.720 43.325 67.807 1.00 64.85 316 ASP A O 1
ATOM 2213 N N . PRO A 1 317 ? 11.915 42.862 68.111 1.00 61.66 317 PRO A N 1
ATOM 2214 C CA . PRO A 1 317 ? 11.906 42.235 66.786 1.00 58.24 317 PRO A CA 1
ATOM 2215 C C . PRO A 1 317 ? 11.044 40.992 66.734 1.00 61.48 317 PRO A C 1
ATOM 2216 O O . PRO A 1 317 ? 10.449 40.733 65.704 1.00 64.56 317 PRO A O 1
ATOM 2220 N N . ARG A 1 318 ? 10.960 40.234 67.828 1.00 66.73 318 ARG A N 1
ATOM 2221 C CA . ARG A 1 318 ? 10.103 39.048 67.847 1.00 67.68 318 ARG A CA 1
ATOM 2222 C C . ARG A 1 318 ? 8.667 39.445 67.663 1.00 67.01 318 ARG A C 1
ATOM 2223 O O . ARG A 1 318 ? 7.954 38.892 66.826 1.00 70.14 318 ARG A O 1
ATOM 2231 N N . ALA A 1 319 ? 8.237 40.405 68.467 1.00 66.87 319 ALA A N 1
ATOM 2232 C CA . ALA A 1 319 ? 6.849 40.837 68.440 1.00 67.70 319 ALA A CA 1
ATOM 2233 C C . ALA A 1 319 ? 6.336 40.880 67.009 1.00 74.12 319 ALA A C 1
ATOM 2234 O O . ALA A 1 319 ? 5.301 40.303 66.697 1.00 73.17 319 ALA A O 1
ATOM 2236 N N . ARG A 1 320 ? 7.101 41.520 66.133 1.00 71.33 320 ARG A N 1
ATOM 2237 C CA . ARG A 1 320 ? 6.653 41.767 64.777 1.00 70.12 320 ARG A CA 1
ATOM 2238 C C . ARG A 1 320 ? 6.535 40.468 63.977 1.00 68.25 320 ARG A C 1
ATOM 2239 O O . ARG A 1 320 ? 5.603 40.283 63.190 1.00 57.63 320 ARG A O 1
ATOM 2247 N N . ILE A 1 321 ? 7.494 39.570 64.163 1.00 65.30 321 ILE A N 1
ATOM 2248 C CA . ILE A 1 321 ? 7.433 38.282 63.492 1.00 64.79 321 ILE A CA 1
ATOM 2249 C C . ILE A 1 321 ? 6.206 37.561 64.012 1.00 64.47 321 ILE A C 1
ATOM 2250 O O . ILE A 1 321 ? 5.459 36.955 63.252 1.00 68.23 321 ILE A O 1
ATOM 2255 N N . VAL A 1 322 ? 5.983 37.662 65.313 1.00 64.35 322 VAL A N 1
ATOM 2256 C CA . VAL A 1 322 ? 4.892 36.933 65.943 1.00 69.91 322 VAL A CA 1
ATOM 2257 C C . VAL A 1 322 ? 3.501 37.399 65.463 1.00 68.83 322 VAL A C 1
ATOM 2258 O O . VAL A 1 322 ? 2.645 36.569 65.184 1.00 69.78 322 VAL A O 1
ATOM 2262 N N . LYS A 1 323 ? 3.278 38.706 65.342 1.00 69.97 323 LYS A N 1
ATOM 2263 C CA . LYS A 1 323 ? 2.002 39.207 64.815 1.00 72.64 323 LYS A CA 1
ATOM 2264 C C . LYS A 1 323 ? 1.719 38.637 63.425 1.00 70.41 323 LYS A C 1
ATOM 2265 O O . LYS A 1 323 ? 0.580 38.322 63.077 1.00 66.82 323 LYS A O 1
ATOM 2271 N N . GLU A 1 324 ? 2.783 38.492 62.651 1.00 68.14 324 GLU A N 1
ATOM 2272 C CA . GLU A 1 324 ? 2.700 37.990 61.294 1.00 67.44 324 GLU A CA 1
ATOM 2273 C C . GLU A 1 324 ? 2.188 36.553 61.270 1.00 68.23 324 GLU A C 1
ATOM 2274 O O . GLU A 1 324 ? 1.227 36.235 60.565 1.00 75.40 324 GLU A O 1
ATOM 2280 N N . GLN A 1 325 ? 2.830 35.681 62.037 1.00 65.23 325 GLN A N 1
ATOM 2281 C CA . GLN A 1 325 ? 2.408 34.289 62.081 1.00 64.36 325 GLN A CA 1
ATOM 2282 C C . GLN A 1 325 ? 1.044 34.206 62.781 1.00 59.14 325 GLN A C 1
ATOM 2283 O O . GLN A 1 325 ? 0.228 33.359 62.456 1.00 61.02 325 GLN A O 1
ATOM 2289 N N . ALA A 1 326 ? 0.771 35.118 63.702 1.00 53.63 326 ALA A N 1
ATOM 2290 C CA . ALA A 1 326 ? -0.553 35.158 64.351 1.00 58.51 326 ALA A CA 1
ATOM 2291 C C . ALA A 1 326 ? -1.711 35.469 63.397 1.00 60.74 326 ALA A C 1
ATOM 2292 O O . ALA A 1 326 ? -2.756 34.813 63.434 1.00 59.51 326 ALA A O 1
ATOM 2294 N N . ASP A 1 327 ? -1.536 36.490 62.561 1.00 66.89 327 ASP A N 1
ATOM 2295 C CA . ASP A 1 327 ? -2.593 36.904 61.642 1.00 63.21 327 ASP A CA 1
ATOM 2296 C C . ASP A 1 327 ? -2.957 35.813 60.619 1.00 66.22 327 ASP A C 1
ATOM 2297 O O . ASP A 1 327 ? -4.124 35.677 60.254 1.00 70.28 327 ASP A O 1
ATOM 2302 N N . LYS A 1 328 ? -1.980 35.016 60.195 1.00 64.55 328 LYS A N 1
ATOM 2303 C CA . LYS A 1 328 ? -2.256 33.883 59.322 1.00 67.11 328 LYS A CA 1
ATOM 2304 C C . LYS A 1 328 ? -3.093 32.848 60.055 1.00 69.08 328 LYS A C 1
ATOM 2305 O O . LYS A 1 328 ? -4.237 32.595 59.694 1.00 76.68 328 LYS A O 1
ATOM 2311 N N . ILE A 1 329 ? -2.533 32.277 61.117 1.00 73.08 329 ILE A N 1
ATOM 2312 C CA . ILE A 1 329 ? -3.119 31.088 61.741 1.00 69.87 329 ILE A CA 1
ATOM 2313 C C . ILE A 1 329 ? -4.515 31.394 62.285 1.00 70.34 329 ILE A C 1
ATOM 2314 O O . ILE A 1 329 ? -5.370 30.503 62.297 1.00 69.03 329 ILE A O 1
ATOM 2319 N N . LEU A 1 330 ? -4.728 32.639 62.736 1.00 65.00 330 LEU A N 1
ATOM 2320 C CA . LEU A 1 330 ? -6.016 33.073 63.290 1.00 69.65 330 LEU A CA 1
ATOM 2321 C C . LEU A 1 330 ? -7.127 33.092 62.234 1.00 72.60 330 LEU A C 1
ATOM 2322 O O . LEU A 1 330 ? -7.542 32.042 61.737 1.00 74.62 330 LEU A O 1
ATOM 2324 N N . GLY A 1 335 ? -9.123 32.626 69.483 1.00 97.27 335 GLY A N 1
ATOM 2325 C CA . GLY A 1 335 ? -9.371 33.474 70.640 1.00 102.49 335 GLY A CA 1
ATOM 2326 C C . GLY A 1 335 ? -10.794 34.014 70.591 1.00 102.13 335 GLY A C 1
ATOM 2327 O O . GLY A 1 335 ? -11.174 34.679 69.630 1.00 104.80 335 GLY A O 1
ATOM 2328 N N . ASP A 1 336 ? -11.571 33.759 71.639 1.00 99.07 336 ASP A N 1
ATOM 2329 C CA . ASP A 1 336 ? -13.027 33.863 71.514 1.00 100.00 336 ASP A CA 1
ATOM 2330 C C . ASP A 1 336 ? -13.764 34.650 72.593 1.00 98.41 336 ASP A C 1
ATOM 2331 O O . ASP A 1 336 ? -14.481 34.052 73.390 1.00 100.97 336 ASP A O 1
ATOM 2336 N N . ASP A 1 337 ? -13.624 35.980 72.625 1.00 100.93 337 ASP A N 1
ATOM 2337 C CA . ASP A 1 337 ? -12.731 36.723 71.738 1.00 102.65 337 ASP A CA 1
ATOM 2338 C C . ASP A 1 337 ? -12.102 37.998 72.323 1.00 106.61 337 ASP A C 1
ATOM 2339 O O . ASP A 1 337 ? -12.646 38.649 73.215 1.00 104.96 337 ASP A O 1
ATOM 2344 N N . SER A 1 338 ? -10.947 38.335 71.765 1.00 104.14 338 SER A N 1
ATOM 2345 C CA . SER A 1 338 ? -10.135 39.467 72.165 1.00 102.29 338 SER A CA 1
ATOM 2346 C C . SER A 1 338 ? -10.004 40.521 71.100 1.00 105.53 338 SER A C 1
ATOM 2347 O O . SER A 1 338 ? -9.769 41.699 71.380 1.00 113.91 338 SER A O 1
ATOM 2350 N N . LEU A 1 339 ? -10.064 40.041 69.865 1.00 103.04 339 LEU A N 1
ATOM 2351 C CA . LEU A 1 339 ? -9.617 40.781 68.723 1.00 100.21 339 LEU A CA 1
ATOM 2352 C C . LEU A 1 339 ? -10.219 42.140 68.758 1.00 95.94 339 LEU A C 1
ATOM 2353 O O . LEU A 1 339 ? -9.624 43.090 68.295 1.00 89.14 339 LEU A O 1
ATOM 2358 N N . LEU A 1 340 ? -11.426 42.207 69.298 1.00 96.64 340 LEU A N 1
ATOM 2359 C CA . LEU A 1 340 ? -12.060 43.463 69.569 1.00 95.17 340 LEU A CA 1
ATOM 2360 C C . LEU A 1 340 ? -11.093 44.277 70.374 1.00 93.61 340 LEU A C 1
ATOM 2361 O O . LEU A 1 340 ? -10.867 45.434 70.083 1.00 96.66 340 LEU A O 1
ATOM 2366 N N . GLY A 1 341 ? -10.532 43.662 71.406 1.00 91.34 341 GLY A N 1
ATOM 2367 C CA . GLY A 1 341 ? -9.658 44.378 72.313 1.00 83.96 341 GLY A CA 1
ATOM 2368 C C . GLY A 1 341 ? -8.567 45.016 71.503 1.00 83.08 341 GLY A C 1
ATOM 2369 O O . GLY A 1 341 ? -8.288 46.209 71.630 1.00 80.60 341 GLY A O 1
ATOM 2370 N N . ILE A 1 342 ? -7.983 44.225 70.615 1.00 83.52 342 ILE A N 1
ATOM 2371 C CA . ILE A 1 342 ? -6.834 44.698 69.861 1.00 87.72 342 ILE A CA 1
ATOM 2372 C C . ILE A 1 342 ? -7.220 45.854 68.927 1.00 86.71 342 ILE A C 1
ATOM 2373 O O . ILE A 1 342 ? -6.610 46.932 68.942 1.00 82.63 342 ILE A O 1
ATOM 2378 N N . ALA A 1 343 ? -8.278 45.650 68.158 1.00 87.73 343 ALA A N 1
ATOM 2379 C CA . ALA A 1 343 ? -8.709 46.665 67.220 1.00 96.73 343 ALA A CA 1
ATOM 2380 C C . ALA A 1 343 ? -9.033 47.892 68.023 1.00 100.11 343 ALA A C 1
ATOM 2381 O O . ALA A 1 343 ? -8.699 49.026 67.667 1.00 96.81 343 ALA A O 1
ATOM 2383 N N . LYS A 1 344 ? -9.698 47.610 69.129 1.00 101.63 344 LYS A N 1
ATOM 2384 C CA . LYS A 1 344 ? -10.367 48.600 69.881 1.00 106.46 344 LYS A CA 1
ATOM 2385 C C . LYS A 1 344 ? -9.385 49.593 70.408 1.00 107.24 344 LYS A C 1
ATOM 2386 O O . LYS A 1 344 ? -9.699 50.769 70.432 1.00 115.99 344 LYS A O 1
ATOM 2392 N N . GLU A 1 345 ? -8.216 49.163 70.866 1.00 103.19 345 GLU A N 1
ATOM 2393 C CA . GLU A 1 345 ? -7.284 50.187 71.330 1.00 98.26 345 GLU A CA 1
ATOM 2394 C C . GLU A 1 345 ? -6.116 50.419 70.419 1.00 96.07 345 GLU A C 1
ATOM 2395 O O . GLU A 1 345 ? -5.161 51.104 70.776 1.00 95.30 345 GLU A O 1
ATOM 2401 N N . LEU A 1 346 ? -6.206 49.898 69.212 1.00 99.13 346 LEU A N 1
ATOM 2402 C CA . LEU A 1 346 ? -5.451 50.514 68.172 1.00 102.76 346 LEU A CA 1
ATOM 2403 C C . LEU A 1 346 ? -6.103 51.865 67.945 1.00 103.94 346 LEU A C 1
ATOM 2404 O O . LEU A 1 346 ? -5.464 52.792 67.473 1.00 109.49 346 LEU A O 1
ATOM 2409 N N . GLU A 1 347 ? -7.371 52.001 68.311 1.00 102.72 347 GLU A N 1
ATOM 2410 C CA . GLU A 1 347 ? -8.031 53.292 68.123 1.00 101.69 347 GLU A CA 1
ATOM 2411 C C . GLU A 1 347 ? -7.581 54.452 69.032 1.00 103.13 347 GLU A C 1
ATOM 2412 O O . GLU A 1 347 ? -7.290 55.524 68.510 1.00 98.09 347 GLU A O 1
ATOM 2418 N N . GLU A 1 348 ? -7.502 54.239 70.354 1.00 104.09 348 GLU A N 1
ATOM 2419 C CA . GLU A 1 348 ? -7.582 55.329 71.363 1.00 105.92 348 GLU A CA 1
ATOM 2420 C C . GLU A 1 348 ? -6.340 55.704 72.218 1.00 102.51 348 GLU A C 1
ATOM 2421 O O . GLU A 1 348 ? -6.432 56.636 73.029 1.00 94.57 348 GLU A O 1
ATOM 2427 N N . ALA A 1 349 ? -5.206 55.010 72.062 1.00 94.49 349 ALA A N 1
ATOM 2428 C CA . ALA A 1 349 ? -3.994 55.345 72.837 1.00 92.59 349 ALA A CA 1
ATOM 2429 C C . ALA A 1 349 ? -2.760 55.585 71.967 1.00 86.07 349 ALA A C 1
ATOM 2430 O O . ALA A 1 349 ? -1.731 56.069 72.459 1.00 77.18 349 ALA A O 1
ATOM 2432 N N . VAL A 1 365 ? 1.893 40.818 71.830 1.00 67.84 365 VAL A N 1
ATOM 2433 C CA . VAL A 1 365 ? 3.109 41.263 72.488 1.00 70.66 365 VAL A CA 1
ATOM 2434 C C . VAL A 1 365 ? 3.711 39.984 73.095 1.00 73.49 365 VAL A C 1
ATOM 2435 O O . VAL A 1 365 ? 4.446 39.255 72.418 1.00 71.39 365 VAL A O 1
ATOM 2439 N N . ASP A 1 366 ? 3.405 39.727 74.367 1.00 71.63 366 ASP A N 1
ATOM 2440 C CA . ASP A 1 366 ? 3.213 38.367 74.854 1.00 66.43 366 ASP A CA 1
ATOM 2441 C C . ASP A 1 366 ? 1.787 37.952 74.494 1.00 66.24 366 ASP A C 1
ATOM 2442 O O . ASP A 1 366 ? 1.434 36.778 74.518 1.00 67.45 366 ASP A O 1
ATOM 2447 N N . PHE A 1 367 ? 0.968 38.951 74.205 1.00 62.05 367 PHE A N 1
ATOM 2448 C CA . PHE A 1 367 ? -0.411 38.789 73.804 1.00 59.63 367 PHE A CA 1
ATOM 2449 C C . PHE A 1 367 ? -0.582 37.893 72.591 1.00 61.67 367 PHE A C 1
ATOM 2450 O O . PHE A 1 367 ? -1.479 37.043 72.575 1.00 59.92 367 PHE A O 1
ATOM 2458 N N . TYR A 1 368 ? 0.259 38.076 71.570 1.00 61.60 368 TYR A N 1
ATOM 2459 C CA . TYR A 1 368 ? 0.058 37.367 70.302 1.00 58.40 368 TYR A CA 1
ATOM 2460 C C . TYR A 1 368 ? 0.414 35.906 70.444 1.00 52.81 368 TYR A C 1
ATOM 2461 O O . TYR A 1 368 ? -0.258 35.053 69.877 1.00 60.31 368 TYR A O 1
ATOM 2470 N N . THR A 1 369 ? 1.453 35.603 71.213 1.00 50.45 369 THR A N 1
ATOM 2471 C CA . THR A 1 369 ? 1.881 34.213 71.373 1.00 47.51 369 THR A CA 1
ATOM 2472 C C . THR A 1 369 ? 0.824 33.371 72.057 1.00 43.96 369 THR A C 1
ATOM 2473 O O . THR A 1 369 ? 0.707 32.184 71.800 1.00 47.09 369 THR A O 1
ATOM 2477 N N . GLY A 1 370 ? 0.056 33.985 72.941 1.00 44.63 370 GLY A N 1
ATOM 2478 C CA . GLY A 1 370 ? -1.005 33.288 73.650 1.00 46.04 370 GLY A CA 1
ATOM 2479 C C . GLY A 1 370 ? -2.076 32.813 72.692 1.00 44.58 370 GLY A C 1
ATOM 2480 O O . GLY A 1 370 ? -2.507 31.646 72.727 1.00 46.94 370 GLY A O 1
ATOM 2481 N N . LEU A 1 371 ? -2.479 33.718 71.819 1.00 44.39 371 LEU A N 1
ATOM 2482 C CA . LEU A 1 371 ? -3.552 33.456 70.860 1.00 45.81 371 LEU A CA 1
ATOM 2483 C C . LEU A 1 371 ? -3.163 32.331 69.960 1.00 45.41 371 LEU A C 1
ATOM 2484 O O . LEU A 1 371 ? -3.951 31.426 69.729 1.00 46.53 371 LEU A O 1
ATOM 2489 N N . ILE A 1 372 ? -1.925 32.378 69.475 1.00 46.26 372 ILE A N 1
ATOM 2490 C CA . ILE A 1 372 ? -1.398 31.322 68.602 1.00 44.93 372 ILE A CA 1
ATOM 2491 C C . ILE A 1 372 ? -1.442 29.977 69.303 1.00 43.53 372 ILE A C 1
ATOM 2492 O O . ILE A 1 372 ? -2.057 29.026 68.820 1.00 43.81 372 ILE A O 1
ATOM 2497 N N . TYR A 1 373 ? -0.788 29.882 70.446 1.00 41.73 373 TYR A N 1
ATOM 2498 C CA . TYR A 1 373 ? -0.785 28.611 71.174 1.00 42.25 373 TYR A CA 1
ATOM 2499 C C . TYR A 1 373 ? -2.210 28.111 71.303 1.00 43.97 373 TYR A C 1
ATOM 2500 O O . TYR A 1 373 ? -2.475 26.952 71.028 1.00 47.96 373 TYR A O 1
ATOM 2509 N N . ARG A 1 374 ? -3.125 28.977 71.736 1.00 42.90 374 ARG A N 1
ATOM 2510 C CA . ARG A 1 374 ? -4.519 28.572 71.864 1.00 47.07 374 ARG A CA 1
ATO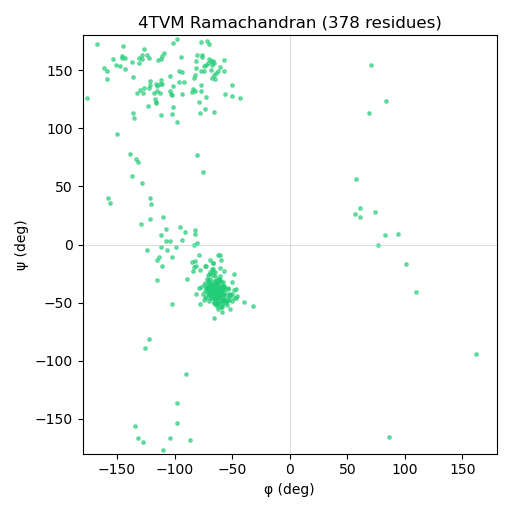M 2511 C C . ARG A 1 374 ? -5.068 28.160 70.510 1.00 50.63 374 ARG A C 1
ATOM 2512 O O . ARG A 1 374 ? -5.787 27.171 70.408 1.00 58.40 374 ARG A O 1
ATOM 2520 N N . ALA A 1 375 ? -4.724 28.934 69.481 1.00 55.33 375 ALA A N 1
ATOM 2521 C CA . ALA A 1 375 ? -5.063 28.614 68.094 1.00 58.24 375 ALA A CA 1
ATOM 2522 C C . ALA A 1 375 ? -4.619 27.215 67.684 1.00 56.65 375 ALA A C 1
ATOM 2523 O O . ALA A 1 375 ? -5.336 26.531 66.971 1.00 62.06 375 ALA A O 1
ATOM 2525 N N . LEU A 1 376 ? -3.452 26.784 68.147 1.00 55.85 376 LEU A N 1
ATOM 2526 C CA . LEU A 1 376 ? -2.944 25.444 67.812 1.00 55.98 376 LEU A CA 1
ATOM 2527 C C . LEU A 1 376 ? -3.577 24.370 68.686 1.00 57.66 376 LEU A C 1
ATOM 2528 O O . LEU A 1 376 ? -3.223 23.186 68.558 1.00 64.47 376 LEU A O 1
ATOM 2533 N N . GLY A 1 377 ? -4.490 24.769 69.578 1.00 52.02 377 GLY A N 1
ATOM 2534 C CA . GLY A 1 377 ? -5.171 23.815 70.463 1.00 50.83 377 GLY A CA 1
ATOM 2535 C C . GLY A 1 377 ? -4.543 23.612 71.842 1.00 54.26 377 GLY A C 1
ATOM 2536 O O . GLY A 1 377 ? -4.948 22.705 72.598 1.00 52.55 377 GLY A O 1
ATOM 2537 N N . PHE A 1 378 ? -3.560 24.446 72.194 1.00 48.35 378 PHE A N 1
ATOM 2538 C CA . PHE A 1 378 ? -2.935 24.330 73.495 1.00 39.43 378 PHE A CA 1
ATOM 2539 C C . PHE A 1 378 ? -3.807 25.037 74.501 1.00 40.42 378 PHE A C 1
ATOM 2540 O O . PHE A 1 378 ? -4.236 26.181 74.264 1.00 43.55 378 PHE A O 1
ATOM 2548 N N . PRO A 1 379 ? -4.085 24.367 75.635 1.00 34.91 379 PRO A N 1
ATOM 2549 C CA . PRO A 1 379 ? -4.843 24.973 76.680 1.00 30.78 379 PRO A CA 1
ATOM 2550 C C . PRO A 1 379 ? -3.931 25.859 77.522 1.00 35.51 379 PRO A C 1
ATOM 2551 O O . PRO A 1 379 ? -2.708 25.648 77.548 1.00 35.85 379 PRO A O 1
ATOM 2555 N N . THR A 1 380 ? -4.525 26.832 78.221 1.00 34.23 380 THR A N 1
ATOM 2556 C CA . THR A 1 380 ? -3.768 27.910 78.797 1.00 36.84 380 THR A CA 1
ATOM 2557 C C . THR A 1 380 ? -2.688 27.415 79.762 1.00 41.27 380 THR A C 1
ATOM 2558 O O . THR A 1 380 ? -1.627 28.025 79.867 1.00 43.99 380 THR A O 1
ATOM 2562 N N . ARG A 1 381 ? -2.946 26.304 80.445 1.00 45.07 381 ARG A N 1
ATOM 2563 C CA . ARG A 1 381 ? -1.990 25.761 81.412 1.00 44.66 381 ARG A CA 1
ATOM 2564 C C . ARG A 1 381 ? -0.902 24.924 80.760 1.00 46.28 381 ARG A C 1
ATOM 2565 O O . ARG A 1 381 ? -0.168 24.225 81.447 1.00 49.17 381 ARG A O 1
ATOM 2573 N N . MET A 1 382 ? -0.771 24.983 79.441 1.00 43.85 382 MET A N 1
ATOM 2574 C CA . MET A 1 382 ? 0.414 24.424 78.817 1.00 40.66 382 MET A CA 1
ATOM 2575 C C . MET A 1 382 ? 1.351 25.536 78.455 1.00 37.70 382 MET A C 1
ATOM 2576 O O . MET A 1 382 ? 2.467 25.256 78.086 1.00 38.38 382 MET A O 1
ATOM 2581 N N . PHE A 1 383 ? 0.923 26.796 78.537 1.00 36.12 383 PHE A N 1
ATOM 2582 C CA . PHE A 1 383 ? 1.735 27.902 77.969 1.00 36.13 383 PHE A CA 1
ATOM 2583 C C . PHE A 1 383 ? 3.102 28.046 78.581 1.00 42.23 383 PHE A C 1
ATOM 2584 O O . PHE A 1 383 ? 4.104 28.308 77.870 1.00 47.46 383 PHE A O 1
ATOM 2592 N N . THR A 1 384 ? 3.170 27.912 79.907 1.00 41.25 384 THR A N 1
ATOM 2593 C CA . THR A 1 384 ? 4.455 28.064 80.565 1.00 37.60 384 THR A CA 1
ATOM 2594 C C . THR A 1 384 ? 5.357 26.878 80.260 1.00 36.98 384 THR A C 1
ATOM 2595 O O . THR A 1 384 ? 6.584 27.035 80.236 1.00 32.94 384 THR A O 1
ATOM 2599 N N . VAL A 1 385 ? 4.744 25.703 80.053 1.00 31.95 385 VAL A N 1
ATOM 2600 C CA . VAL A 1 385 ? 5.490 24.520 79.698 1.00 34.89 385 VAL A CA 1
ATOM 2601 C C . VAL A 1 385 ? 6.098 24.701 78.290 1.00 38.88 385 VAL A C 1
ATOM 2602 O O . VAL A 1 385 ? 7.254 24.337 78.035 1.00 37.72 385 VAL A O 1
ATOM 2606 N N . LEU A 1 386 ? 5.303 25.272 77.388 1.00 42.44 386 LEU A N 1
ATOM 2607 C CA . LEU A 1 386 ? 5.742 25.553 76.010 1.00 42.71 386 LEU A CA 1
ATOM 2608 C C . LEU A 1 386 ? 6.880 26.511 76.073 1.00 36.47 386 LEU A C 1
ATOM 2609 O O . LEU A 1 386 ? 7.859 26.385 75.354 1.00 35.64 386 LEU A O 1
ATOM 2614 N N . PHE A 1 387 ? 6.777 27.447 76.986 1.00 39.65 387 PHE A N 1
ATOM 2615 C CA . PHE A 1 387 ? 7.864 28.398 77.183 1.00 38.39 387 PHE A CA 1
ATOM 2616 C C . PHE A 1 387 ? 9.170 27.710 77.530 1.00 39.20 387 PHE A C 1
ATOM 2617 O O . PHE A 1 387 ? 10.200 28.010 76.921 1.00 37.88 387 PHE A O 1
ATOM 2625 N N . ALA A 1 388 ? 9.138 26.767 78.490 1.00 40.05 388 ALA A N 1
ATOM 2626 C CA . ALA A 1 388 ? 10.363 26.051 78.926 1.00 34.66 388 ALA A CA 1
ATOM 2627 C C . ALA A 1 388 ? 10.993 25.184 77.836 1.00 34.79 388 ALA A C 1
ATOM 2628 O O . ALA A 1 388 ? 12.241 25.111 77.684 1.00 33.93 388 ALA A O 1
ATOM 2630 N N . LEU A 1 389 ? 10.133 24.489 77.093 1.00 33.18 389 LEU A N 1
ATOM 2631 C CA . LEU A 1 389 ? 10.598 23.675 75.959 1.00 32.64 389 LEU A CA 1
ATOM 2632 C C . LEU A 1 389 ? 11.447 24.494 75.012 1.00 34.14 389 LEU A C 1
ATOM 2633 O O . LEU A 1 389 ? 12.450 24.002 74.509 1.00 38.37 389 LEU A O 1
ATOM 2638 N N . GLY A 1 390 ? 11.011 25.725 74.735 1.00 34.28 390 GLY A N 1
ATOM 2639 C CA . GLY A 1 390 ? 11.703 26.605 73.789 1.00 33.76 390 GLY A CA 1
ATOM 2640 C C . GLY A 1 390 ? 12.949 27.171 74.401 1.00 36.50 390 GLY A C 1
ATOM 2641 O O . GLY A 1 390 ? 13.988 27.227 73.768 1.00 40.97 390 GLY A O 1
ATOM 2642 N N . ARG A 1 391 ? 12.855 27.577 75.656 1.00 38.63 391 ARG A N 1
ATOM 2643 C CA . ARG A 1 391 ? 14.000 28.153 76.347 1.00 37.64 391 ARG A CA 1
ATOM 2644 C C . ARG A 1 391 ? 15.093 27.153 76.730 1.00 37.87 391 ARG A C 1
ATOM 2645 O O . ARG A 1 391 ? 16.247 27.552 77.001 1.00 38.52 391 ARG A O 1
ATOM 2653 N N . LEU A 1 392 ? 14.752 25.867 76.761 1.00 34.13 392 LEU A N 1
ATOM 2654 C CA . LEU A 1 392 ? 15.704 24.855 77.220 1.00 34.27 392 LEU A CA 1
ATOM 2655 C C . LEU A 1 392 ? 17.108 24.987 76.624 1.00 37.38 392 LEU A C 1
ATOM 2656 O O . LEU A 1 392 ? 18.099 24.871 77.335 1.00 43.64 392 LEU A O 1
ATOM 2661 N N . PRO A 1 393 ? 17.218 25.187 75.305 1.00 39.28 393 PRO A N 1
ATOM 2662 C CA . PRO A 1 393 ? 18.551 25.323 74.716 1.00 38.67 393 PRO A CA 1
ATOM 2663 C C . PRO A 1 393 ? 19.357 26.495 75.296 1.00 39.98 393 PRO A C 1
ATOM 2664 O O . PRO A 1 393 ? 20.596 26.429 75.423 1.00 39.87 393 PRO A O 1
ATOM 2668 N N . GLY A 1 394 ? 18.661 27.553 75.669 1.00 39.01 394 GLY A N 1
ATOM 2669 C CA . GLY A 1 394 ? 19.322 28.733 76.197 1.00 38.81 394 GLY A CA 1
ATOM 2670 C C . GLY A 1 394 ? 19.786 28.452 77.596 1.00 37.60 394 GLY A C 1
ATOM 2671 O O . GLY A 1 394 ? 20.931 28.761 77.971 1.00 39.95 394 GLY A O 1
ATOM 2672 N N . TRP A 1 395 ? 18.886 27.886 78.387 1.00 36.06 395 TRP A N 1
ATOM 2673 C CA . TRP A 1 395 ? 19.246 27.435 79.724 1.00 32.73 395 TRP A CA 1
ATOM 2674 C C . TRP A 1 395 ? 20.491 26.629 79.650 1.00 32.31 395 TRP A C 1
ATOM 2675 O O . TRP A 1 395 ? 21.408 26.835 80.423 1.00 37.42 395 TRP A O 1
ATOM 2686 N N . ILE A 1 396 ? 20.543 25.721 78.704 1.00 34.22 396 ILE A N 1
ATOM 2687 C CA . ILE A 1 396 ? 21.667 24.793 78.622 1.00 37.22 396 ILE A CA 1
ATOM 2688 C C . ILE A 1 396 ? 22.957 25.483 78.196 1.00 39.82 396 ILE A C 1
ATOM 2689 O O . ILE A 1 396 ? 24.030 25.182 78.721 1.00 45.79 396 ILE A O 1
ATOM 2694 N N . ALA A 1 397 ? 22.846 26.391 77.225 1.00 42.39 397 ALA A N 1
ATOM 2695 C CA . ALA A 1 397 ? 23.988 27.073 76.642 1.00 36.00 397 ALA A CA 1
ATOM 2696 C C . ALA A 1 397 ? 24.720 27.889 77.671 1.00 38.75 397 ALA A C 1
ATOM 2697 O O . ALA A 1 397 ? 25.956 27.921 77.664 1.00 37.78 397 ALA A O 1
ATOM 2699 N N . HIS A 1 398 ? 23.941 28.583 78.518 1.00 42.31 398 HIS A N 1
ATOM 2700 C CA . HIS A 1 398 ? 24.468 29.456 79.565 1.00 43.65 398 HIS A CA 1
ATOM 2701 C C . HIS A 1 398 ? 25.159 28.678 80.670 1.00 43.99 398 HIS A C 1
ATOM 2702 O O . HIS A 1 398 ? 26.223 29.054 81.131 1.00 49.17 398 HIS A O 1
ATOM 2709 N N . TRP A 1 399 ? 24.508 27.620 81.124 1.00 45.46 399 TRP A N 1
ATOM 2710 C CA . TRP A 1 399 ? 25.089 26.656 82.076 1.00 44.96 399 TRP A CA 1
ATOM 2711 C C . TRP A 1 399 ? 26.419 26.107 81.558 1.00 46.27 399 TRP A C 1
ATOM 2712 O O . TRP A 1 399 ? 27.421 26.067 82.286 1.00 43.58 399 TRP A O 1
ATOM 2723 N N . ARG A 1 400 ? 26.434 25.678 80.296 1.00 47.09 400 ARG A N 1
ATOM 2724 C CA . ARG A 1 400 ? 27.677 25.141 79.715 1.00 49.19 400 ARG A CA 1
ATOM 2725 C C . ARG A 1 400 ? 28.761 26.197 79.640 1.00 49.48 400 ARG A C 1
ATOM 2726 O O . ARG A 1 400 ? 29.947 25.929 79.877 1.00 45.05 400 ARG A O 1
ATOM 2734 N N . GLU A 1 401 ? 28.343 27.417 79.352 1.00 49.34 401 GLU A N 1
ATOM 2735 C CA . GLU A 1 401 ? 29.278 28.498 79.253 1.00 49.16 401 GLU A CA 1
ATOM 2736 C C . GLU A 1 401 ? 29.854 28.700 80.607 1.00 50.77 401 GLU A C 1
ATOM 2737 O O . GLU A 1 401 ? 31.080 28.793 80.781 1.00 57.51 401 GLU A O 1
ATOM 2743 N N . MET A 1 402 ? 28.944 28.780 81.565 1.00 51.95 402 MET A N 1
ATOM 2744 C CA . MET A 1 402 ? 29.306 29.064 82.934 1.00 53.42 402 MET A CA 1
ATOM 2745 C C . MET A 1 402 ? 30.376 28.060 83.315 1.00 47.05 402 MET A C 1
ATOM 2746 O O . MET A 1 402 ? 31.404 28.416 83.851 1.00 45.57 402 MET A O 1
ATOM 2751 N N . HIS A 1 403 ? 30.148 26.817 82.964 1.00 49.98 403 HIS A N 1
ATOM 2752 C CA . HIS A 1 403 ? 31.132 25.805 83.219 1.00 61.97 403 HIS A CA 1
ATOM 2753 C C . HIS A 1 403 ? 32.461 25.937 82.529 1.00 66.28 403 HIS A C 1
ATOM 2754 O O . HIS A 1 403 ? 33.472 25.587 83.111 1.00 74.36 403 HIS A O 1
ATOM 2761 N N . ASP A 1 404 ? 32.480 26.441 81.308 1.00 70.04 404 ASP A N 1
ATOM 2762 C CA . ASP A 1 404 ? 33.723 26.442 80.554 1.00 76.51 404 ASP A CA 1
ATOM 2763 C C . ASP A 1 404 ? 34.619 27.619 80.927 1.00 79.94 404 ASP A C 1
ATOM 2764 O O . ASP A 1 404 ? 35.643 27.836 80.288 1.00 85.80 404 ASP A O 1
ATOM 2769 N N . GLU A 1 405 ? 34.259 28.350 81.979 1.00 81.57 405 GLU A N 1
ATOM 2770 C CA . GLU A 1 405 ? 34.964 29.582 82.332 1.00 86.27 405 GLU A CA 1
ATOM 2771 C C . GLU A 1 405 ? 36.273 29.332 83.100 1.00 89.89 405 GLU A C 1
ATOM 2772 O O . GLU A 1 405 ? 36.479 28.233 83.621 1.00 86.89 405 GLU A O 1
ATOM 2778 N N . GLY A 1 406 ? 37.138 30.358 83.147 1.00 93.85 406 GLY A N 1
ATOM 2779 C CA . GLY A 1 406 ? 38.495 30.295 83.753 1.00 96.48 406 GLY A CA 1
ATOM 2780 C C . GLY A 1 406 ? 38.525 29.723 85.163 1.00 95.66 406 GLY A C 1
ATOM 2781 O O . GLY A 1 406 ? 39.446 28.990 85.541 1.00 92.24 406 GLY A O 1
ATOM 2782 N N . ASP A 1 407 ? 37.554 30.156 85.953 1.00 94.00 407 ASP A N 1
ATOM 2783 C CA . ASP A 1 407 ? 36.871 29.305 86.924 1.00 98.36 407 ASP A CA 1
ATOM 2784 C C . ASP A 1 407 ? 35.790 30.162 87.532 1.00 94.14 407 ASP A C 1
ATOM 2785 O O . ASP A 1 407 ? 36.053 31.272 88.012 1.00 87.14 407 ASP A O 1
ATOM 2790 N N . SER A 1 408 ? 34.567 29.662 87.476 1.00 91.61 408 SER A N 1
ATOM 2791 C CA . SER A 1 408 ? 33.479 30.317 88.156 1.00 88.47 408 SER A CA 1
ATOM 2792 C C . SER A 1 408 ? 33.683 30.106 89.651 1.00 84.96 408 SER A C 1
ATOM 2793 O O . SER A 1 408 ? 34.392 29.184 90.084 1.00 86.05 408 SER A O 1
ATOM 2796 N N . LYS A 1 409 ? 33.101 31.002 90.429 1.00 82.08 409 LYS A N 1
ATOM 2797 C CA . LYS A 1 409 ? 33.055 30.865 91.880 1.00 80.53 409 LYS A CA 1
ATOM 2798 C C . LYS A 1 409 ? 31.606 31.041 92.285 1.00 71.83 409 LYS A C 1
ATOM 2799 O O . LYS A 1 409 ? 30.827 31.617 91.543 1.00 61.37 409 LYS A O 1
ATOM 2805 N N . ILE A 1 410 ? 31.255 30.551 93.466 1.00 67.99 410 ILE A N 1
ATOM 2806 C CA . ILE A 1 410 ? 29.860 30.487 93.879 1.00 57.84 410 ILE A CA 1
ATOM 2807 C C . ILE A 1 410 ? 29.268 31.866 94.106 1.00 55.63 410 ILE A C 1
ATOM 2808 O O . ILE A 1 410 ? 29.978 32.802 94.502 1.00 49.51 410 ILE A O 1
ATOM 2813 N N . GLY A 1 411 ? 27.957 31.963 93.865 1.00 53.42 411 GLY A N 1
ATOM 2814 C CA . GLY A 1 411 ? 27.197 33.196 94.052 1.00 61.01 411 GLY A CA 1
ATOM 2815 C C . GLY A 1 411 ? 26.947 33.560 95.505 1.00 58.97 411 GLY A C 1
ATOM 2816 O O . GLY A 1 411 ? 26.249 32.860 96.217 1.00 59.81 411 GLY A O 1
ATOM 2817 N N . ARG A 1 412 ? 27.491 34.697 95.916 1.00 69.11 412 ARG A N 1
ATOM 2818 C CA . ARG A 1 412 ? 27.468 35.155 97.305 1.00 71.86 412 ARG A CA 1
ATOM 2819 C C . ARG A 1 412 ? 27.052 36.629 97.332 1.00 63.29 412 ARG A C 1
ATOM 2820 O O . ARG A 1 412 ? 27.882 37.505 97.522 1.00 71.05 412 ARG A O 1
ATOM 2828 N N . PRO A 1 413 ? 25.773 36.919 97.097 1.00 57.08 413 PRO A N 1
ATOM 2829 C CA . PRO A 1 413 ? 25.370 38.334 97.108 1.00 53.93 413 PRO A CA 1
ATOM 2830 C C . PRO A 1 413 ? 25.344 38.953 98.496 1.00 49.98 413 PRO A C 1
ATOM 2831 O O . PRO A 1 413 ? 25.522 38.248 99.488 1.00 49.57 413 PRO A O 1
ATOM 2835 N N . ARG A 1 414 ? 25.086 40.255 98.540 1.00 44.15 414 ARG A N 1
ATOM 2836 C CA . ARG A 1 414 ? 25.032 40.977 99.773 1.00 49.18 414 ARG A CA 1
ATOM 2837 C C . ARG A 1 414 ? 23.618 41.419 100.131 1.00 49.44 414 ARG A C 1
ATOM 2838 O O . ARG A 1 414 ? 22.634 41.069 99.443 1.00 46.85 414 ARG A O 1
ATOM 2846 N N . GLN A 1 415 ? 23.536 42.149 101.242 1.00 40.81 415 GLN A N 1
ATOM 2847 C CA . GLN A 1 415 ? 22.326 42.821 101.671 1.00 41.76 415 GLN A CA 1
ATOM 2848 C C . GLN A 1 415 ? 22.691 44.149 102.351 1.00 42.76 415 GLN A C 1
ATOM 2849 O O . GLN A 1 415 ? 23.846 44.441 102.616 1.00 40.38 415 GLN A O 1
ATOM 2855 N N . ILE A 1 416 ? 21.682 44.948 102.611 1.00 44.28 416 ILE A N 1
ATOM 2856 C CA . ILE A 1 416 ? 21.824 46.129 103.413 1.00 45.29 416 ILE A CA 1
ATOM 2857 C C . ILE A 1 416 ? 21.050 45.758 104.630 1.00 44.57 416 ILE A C 1
ATOM 2858 O O . ILE A 1 416 ? 19.833 45.593 104.540 1.00 38.82 416 ILE A O 1
ATOM 2863 N N . TYR A 1 417 ? 21.732 45.582 105.759 1.00 47.07 417 TYR A N 1
ATOM 2864 C CA . TYR A 1 417 ? 21.049 45.062 106.915 1.00 46.93 417 TYR A CA 1
ATOM 2865 C C . TYR A 1 417 ? 20.255 46.184 107.504 1.00 46.69 417 TYR A C 1
ATOM 2866 O O . TYR A 1 417 ? 20.772 47.266 107.684 1.00 49.10 417 TYR A O 1
ATOM 2875 N N . THR A 1 418 ? 18.998 45.930 107.812 1.00 47.94 418 THR A N 1
ATOM 2876 C CA . THR A 1 418 ? 18.158 46.992 108.302 1.00 48.70 418 THR A CA 1
ATOM 2877 C C . THR A 1 418 ? 17.423 46.618 109.594 1.00 46.05 418 THR A C 1
ATOM 2878 O O . THR A 1 418 ? 16.483 47.302 109.970 1.00 43.60 418 THR A O 1
ATOM 2882 N N . GLY A 1 419 ? 17.905 45.578 110.286 1.00 47.82 419 GLY A N 1
ATOM 2883 C CA . GLY A 1 419 ? 17.305 45.071 111.530 1.00 50.13 419 GLY A CA 1
ATOM 2884 C C . GLY A 1 419 ? 17.875 45.502 112.889 1.00 54.14 419 GLY A C 1
ATOM 2885 O O . GLY A 1 419 ? 18.496 46.560 113.015 1.00 58.22 419 GLY A O 1
ATOM 2886 N N . TYR A 1 420 ? 17.675 44.615 113.874 1.00 53.00 420 TYR A N 1
ATOM 2887 C CA . TYR A 1 420 ? 17.882 44.801 115.336 1.00 47.99 420 TYR A CA 1
ATOM 2888 C C . TYR A 1 420 ? 19.283 44.534 115.846 1.00 53.04 420 TYR A C 1
ATOM 2889 O O . TYR A 1 420 ? 20.154 44.299 115.023 1.00 47.59 420 TYR A O 1
ATOM 2898 N N . THR A 1 421 ? 19.458 44.460 117.205 1.00 61.17 421 THR A N 1
ATOM 2899 C CA . THR A 1 421 ? 20.748 44.169 117.912 1.00 56.75 421 THR A CA 1
ATOM 2900 C C . THR A 1 421 ? 20.724 43.554 119.430 1.00 70.73 421 THR A C 1
ATOM 2901 O O . THR A 1 421 ? 21.643 43.765 120.237 1.00 71.32 421 THR A O 1
ATOM 2905 N N . GLU A 1 422 ? 19.741 42.682 119.743 1.00 73.73 422 GLU A N 1
ATOM 2906 C CA . GLU A 1 422 ? 19.164 42.343 121.136 1.00 54.61 422 GLU A CA 1
ATOM 2907 C C . GLU A 1 422 ? 19.570 41.021 121.940 1.00 57.42 422 GLU A C 1
ATOM 2908 O O . GLU A 1 422 ? 20.213 40.133 121.409 1.00 63.06 422 GLU A O 1
ATOM 2914 N N . ARG A 1 423 ? 19.124 40.867 123.197 1.00 54.02 423 ARG A N 1
ATOM 2915 C CA . ARG A 1 423 ? 19.443 39.671 124.041 1.00 56.45 423 ARG A CA 1
ATOM 2916 C C . ARG A 1 423 ? 18.265 38.767 124.463 1.00 49.26 423 ARG A C 1
ATOM 2917 O O . ARG A 1 423 ? 17.238 39.268 124.869 1.00 47.30 423 ARG A O 1
ATOM 2925 N N . ASP A 1 424 ? 18.449 37.448 124.417 1.00 49.80 424 ASP A N 1
ATOM 2926 C CA . ASP A 1 424 ? 17.398 36.450 124.706 1.00 55.19 424 ASP A CA 1
ATOM 2927 C C . ASP A 1 424 ? 16.792 36.658 126.089 1.00 59.76 424 ASP A C 1
ATOM 2928 O O . ASP A 1 424 ? 17.497 36.761 127.075 1.00 56.35 424 ASP A O 1
ATOM 2933 N N . TYR A 1 425 ? 15.473 36.701 126.150 1.00 64.29 425 TYR A N 1
ATOM 2934 C CA . TYR A 1 425 ? 14.812 36.657 127.419 1.00 64.36 425 TYR A CA 1
ATOM 2935 C C . TYR A 1 425 ? 13.906 35.459 127.412 1.00 56.26 425 TYR A C 1
ATOM 2936 O O . TYR A 1 425 ? 13.273 35.158 126.399 1.00 59.04 425 TYR A O 1
ATOM 2945 N N . VAL A 1 426 ? 13.910 34.739 128.530 1.00 47.66 426 VAL A N 1
ATOM 2946 C CA . VAL A 1 426 ? 13.174 33.505 128.659 1.00 48.11 426 VAL A CA 1
ATOM 2947 C C . VAL A 1 426 ? 11.704 33.842 128.453 1.00 48.87 426 VAL A C 1
ATOM 2948 O O . VAL A 1 426 ? 11.273 34.990 128.715 1.00 43.82 426 VAL A O 1
ATOM 2952 N N . THR A 1 427 ? 10.957 32.844 127.975 1.00 50.79 427 THR A N 1
ATOM 2953 C CA . THR A 1 427 ? 9.681 33.058 127.278 1.00 49.63 427 THR A CA 1
ATOM 2954 C C . THR A 1 427 ? 8.558 33.711 128.070 1.00 60.51 427 THR A C 1
ATOM 2955 O O . THR A 1 427 ? 7.550 34.104 127.496 1.00 69.72 427 THR A O 1
ATOM 2959 N N . ILE A 1 428 ? 8.739 33.874 129.364 1.00 64.63 428 ILE A N 1
ATOM 2960 C CA . ILE A 1 428 ? 7.778 34.619 130.150 1.00 69.47 428 ILE A CA 1
ATOM 2961 C C . ILE A 1 428 ? 8.156 36.098 130.205 1.00 68.42 428 ILE A C 1
ATOM 2962 O O . ILE A 1 428 ? 9.096 36.498 130.893 1.00 57.10 428 ILE A O 1
#

InterPro domains:
  IPR002020 Citrate synthase [PF00285] (48-414)
  IPR002020 Citrate synthase [PR00143] (167-180)
  IPR002020 Citrate synthase [PR00143] (221-236)
  IPR002020 Citrate synthase [PR00143] (243-271)
  IPR002020 Citrate synthase [PR00143] (299-319)
  IPR002020 Citrate synthase [PR00143] (362-378)
  IPR002020 Citrate synthase [PR00143] (382-396)
  IPR010953 Citrate synthase, type I [TIGR01798] (16-425)
  IPR010953 Citrate synthase, type I [cd06114] (19-419)
  IPR016142 Citrate synthase-like, large alpha subdomain [G3DSA:1.10.580.10] (62-413)
  IPR016143 Citrate synthase-like, small alpha subdomain [G3DSA:1.10.230.10] (270-379)
  IPR019810 Citrate synthase active site [PS00480] (306-318)
  IPR024176 Citrate synthase, bacterial-type [PIRSF001369] (42-431)
  IPR036969 Citrate synthase superfamily [SSF48256] (6-431)

Sequence (380 aa):
TATLRYPGGEIDLQIVHATEGADGIALGPLLAKTGHTTFDVGFANTAAAKSSITYIDGDAGILRYRGYPIDQLAEKSTFIEVCYLLIYGELPDTDQLAQFTGRIQRHTMLHEDLKRFFDGFPRNAHPMPVLSSVVNALSAYYQDALDPMDNGQVELSTIRLLAKLPTIAAYAYKKSVGQPFLYPDNSLTLVENFLRLTFGFPAEPYQADPEVVRALDMLFILHADHEQNCSTSTVRLVGSSRANLFTSISGGINALWGPLHGGANQAVLEMLEGIRDSGDDVSENYDPRARIVKEQADKILGDDSLLGIAKELEEAVDFYTGLIYRALGFPTRMFTVLFALGRLPGWIAHWREMHDEGDSKIGRPRQIYTGYTERDYVTI